Protein AF-A0AAD5XHR1-F1 (afdb_monomer)

Structure (mmCIF, N/CA/C/O backbone):
data_AF-A0AAD5XHR1-F1
#
_entry.id   AF-A0AAD5XHR1-F1
#
loop_
_atom_site.group_PDB
_atom_site.id
_atom_site.type_symbol
_atom_site.label_atom_id
_atom_site.label_alt_id
_atom_site.label_comp_id
_atom_site.label_asym_id
_atom_site.label_entity_id
_atom_site.label_seq_id
_atom_site.pdbx_PDB_ins_code
_atom_site.Cartn_x
_atom_site.Cartn_y
_atom_site.Cartn_z
_atom_site.occupancy
_atom_site.B_iso_or_equiv
_atom_site.auth_seq_id
_atom_site.auth_comp_id
_atom_site.auth_asym_id
_atom_site.auth_atom_id
_atom_site.pdbx_PDB_model_num
ATOM 1 N N . MET A 1 1 ? -55.687 17.225 102.062 1.00 44.66 1 MET A N 1
ATOM 2 C CA . MET A 1 1 ? -56.170 16.686 100.776 1.00 44.66 1 MET A CA 1
ATOM 3 C C . MET A 1 1 ? -56.446 17.893 99.907 1.00 44.66 1 MET A C 1
ATOM 5 O O . MET A 1 1 ? -57.528 18.446 100.006 1.00 44.66 1 MET A O 1
ATOM 9 N N . ASP A 1 2 ? -55.442 18.333 99.151 1.00 40.00 2 ASP A N 1
ATOM 10 C CA . ASP A 1 2 ? -55.546 19.488 98.259 1.00 40.00 2 ASP A CA 1
ATOM 11 C C . ASP A 1 2 ? -55.458 18.993 96.818 1.00 40.00 2 ASP A C 1
ATOM 13 O O . ASP A 1 2 ? -54.445 18.452 96.371 1.00 40.00 2 ASP A O 1
ATOM 17 N N . SER A 1 3 ? -56.581 19.109 96.123 1.00 45.31 3 SER A N 1
ATOM 18 C CA . SER A 1 3 ? -56.783 18.735 94.730 1.00 45.31 3 SER A CA 1
ATOM 19 C C . SER A 1 3 ? -56.272 19.841 93.807 1.00 45.31 3 SER A C 1
ATOM 21 O O . SER A 1 3 ? -56.853 20.920 93.726 1.00 45.31 3 SER A O 1
ATOM 23 N N . VAL A 1 4 ? -55.180 19.554 93.097 1.00 50.34 4 VAL A N 1
ATOM 24 C CA . VAL A 1 4 ? -54.611 20.406 92.046 1.00 50.34 4 VAL A CA 1
ATOM 25 C C . VAL A 1 4 ? -55.407 20.201 90.753 1.00 50.34 4 VAL A C 1
ATOM 27 O O . VAL A 1 4 ? -55.217 19.214 90.042 1.00 50.34 4 VAL A O 1
ATOM 30 N N . GLU A 1 5 ? -56.300 21.138 90.432 1.00 51.44 5 GLU A N 1
ATOM 31 C CA . GLU A 1 5 ? -56.954 21.221 89.122 1.00 51.44 5 GLU A CA 1
ATOM 32 C C . GLU A 1 5 ? -55.968 21.735 88.063 1.00 51.44 5 GLU A C 1
ATOM 34 O O . GLU A 1 5 ? -55.615 22.915 88.000 1.00 51.44 5 GLU A O 1
ATOM 39 N N . THR A 1 6 ? -55.530 20.836 87.184 1.00 52.56 6 THR A N 1
ATOM 40 C CA . THR A 1 6 ? -54.784 21.180 85.971 1.00 52.56 6 THR A CA 1
ATOM 41 C C . THR A 1 6 ? -55.766 21.499 84.842 1.00 52.56 6 THR A C 1
ATOM 43 O O . THR A 1 6 ? -56.258 20.626 84.130 1.00 52.56 6 THR A O 1
ATOM 46 N N . SER A 1 7 ? -56.056 22.787 84.655 1.00 51.28 7 SER A N 1
ATOM 47 C CA . SER A 1 7 ? -56.833 23.281 83.515 1.00 51.28 7 SER A CA 1
ATOM 48 C C . SER A 1 7 ? -56.015 23.179 82.218 1.00 51.28 7 SER A C 1
ATOM 50 O O . SER A 1 7 ? -55.163 24.010 81.899 1.00 51.28 7 SER A O 1
ATOM 52 N N . GLY A 1 8 ? -56.272 22.116 81.453 1.00 54.00 8 GLY A N 1
ATOM 53 C CA . GLY A 1 8 ? -55.668 21.864 80.146 1.00 54.00 8 GLY A CA 1
ATOM 54 C C . GLY A 1 8 ? -56.018 22.949 79.124 1.00 54.00 8 GLY A C 1
ATOM 55 O O . GLY A 1 8 ? -57.118 22.980 78.569 1.00 54.00 8 GLY A O 1
ATOM 56 N N . ARG A 1 9 ? -55.057 23.830 78.824 1.00 61.75 9 ARG A N 1
ATOM 57 C CA . ARG A 1 9 ? -55.148 24.752 77.683 1.00 61.75 9 ARG A CA 1
ATOM 58 C C . ARG A 1 9 ? -55.018 23.957 76.383 1.00 61.75 9 ARG A C 1
ATOM 60 O O . ARG A 1 9 ? -53.964 23.395 76.095 1.00 61.75 9 ARG A O 1
ATOM 67 N N . ARG A 1 10 ? -56.093 23.925 75.590 1.00 62.62 10 ARG A N 1
ATOM 68 C CA . ARG A 1 10 ? -56.115 23.303 74.257 1.00 62.62 10 ARG A CA 1
ATOM 69 C C . ARG A 1 10 ? -55.103 23.990 73.333 1.00 62.62 10 ARG A C 1
ATOM 71 O O . ARG A 1 10 ? -55.120 25.211 73.179 1.00 62.62 10 ARG A O 1
ATOM 78 N N . TYR A 1 11 ? -54.231 23.187 72.727 1.00 66.88 11 TYR A N 1
ATOM 79 C CA . TYR A 1 11 ? -53.250 23.599 71.724 1.00 66.88 11 TYR A CA 1
ATOM 80 C C . TYR A 1 11 ? -53.960 24.237 70.521 1.00 66.88 11 TYR A C 1
ATOM 82 O O . TYR A 1 11 ? -54.814 23.607 69.902 1.00 66.88 11 TYR A O 1
ATOM 90 N N . ASN A 1 12 ? -53.626 25.493 70.206 1.00 70.94 12 ASN A N 1
ATOM 91 C CA . ASN A 1 12 ? -54.130 26.189 69.023 1.00 70.94 12 ASN A CA 1
ATOM 92 C C . ASN A 1 12 ? -53.071 26.113 67.901 1.00 70.94 12 ASN A C 1
ATOM 94 O O . ASN A 1 12 ? -52.098 26.874 67.953 1.00 70.94 12 ASN A O 1
ATOM 98 N N . PRO A 1 13 ? -53.243 25.244 66.884 1.00 67.62 13 PRO A N 1
ATOM 99 C CA . PRO A 1 13 ? -52.277 25.070 65.794 1.00 67.62 13 PRO A CA 1
ATOM 100 C C . PRO A 1 13 ? -52.148 26.303 64.881 1.00 67.62 13 PRO A C 1
ATOM 102 O O . PRO A 1 13 ? -51.255 26.355 64.039 1.00 67.62 13 PRO A O 1
ATOM 105 N N . HIS A 1 14 ? -52.994 27.323 65.058 1.00 65.38 14 HIS A N 1
ATOM 106 C CA . HIS A 1 14 ? -52.961 28.570 64.289 1.00 65.38 14 HIS A CA 1
ATOM 107 C C . HIS A 1 14 ? -52.373 29.757 65.062 1.00 65.38 14 HIS A C 1
ATOM 109 O O . HIS A 1 14 ? -52.399 30.894 64.583 1.00 65.38 14 HIS A O 1
ATOM 115 N N . SER A 1 15 ? -51.798 29.519 66.246 1.00 64.44 15 SER A N 1
ATOM 116 C CA . SER A 1 15 ? -51.048 30.544 66.968 1.00 64.44 15 SER A CA 1
ATOM 117 C C . SER A 1 15 ? -49.725 30.845 66.254 1.00 64.44 15 SER A C 1
ATOM 119 O O . SER A 1 15 ? -48.667 30.331 66.604 1.00 64.44 15 SER A O 1
ATOM 121 N N . ASN A 1 16 ? -49.758 31.779 65.301 1.00 57.69 16 ASN A N 1
ATOM 122 C CA . ASN A 1 16 ? -48.560 32.419 64.735 1.00 57.69 16 ASN A CA 1
ATOM 123 C C . ASN A 1 16 ? -47.833 33.339 65.746 1.00 57.69 16 ASN A C 1
ATOM 125 O O . ASN A 1 16 ? -46.885 34.049 65.396 1.00 57.69 16 ASN A O 1
ATOM 129 N N . ARG A 1 17 ? -48.263 33.340 67.014 1.00 58.66 17 ARG A N 1
ATOM 130 C CA . ARG A 1 17 ? -47.705 34.128 68.114 1.00 58.66 17 ARG A CA 1
ATOM 131 C C . ARG A 1 17 ? -46.408 33.465 68.591 1.00 58.66 17 ARG A C 1
ATOM 133 O O . ARG A 1 17 ? -46.410 32.604 69.459 1.00 58.66 17 ARG A O 1
ATOM 140 N N . GLY A 1 18 ? -45.308 33.828 67.939 1.00 57.50 18 GLY A N 1
ATOM 141 C CA . GLY A 1 18 ? -43.965 33.297 68.205 1.00 57.50 18 GLY A CA 1
ATOM 142 C C . GLY A 1 18 ? -43.078 33.243 66.963 1.00 57.50 18 GLY A C 1
ATOM 143 O O . GLY A 1 18 ? -41.853 33.224 67.074 1.00 57.50 18 GLY A O 1
ATOM 144 N N . ARG A 1 19 ? -43.664 33.305 65.761 1.00 59.34 19 ARG A N 1
ATOM 145 C CA . ARG A 1 19 ? -42.886 33.366 64.524 1.00 59.34 19 ARG A CA 1
ATOM 146 C C . ARG A 1 19 ? -42.409 34.803 64.312 1.00 59.34 19 ARG A C 1
ATOM 148 O O . ARG A 1 19 ? -43.107 35.610 63.701 1.00 59.34 19 ARG A O 1
ATOM 155 N N . ARG A 1 20 ? -41.227 35.135 64.851 1.00 61.47 20 ARG A N 1
ATOM 156 C CA . ARG A 1 20 ? -40.482 36.352 64.483 1.00 61.47 20 ARG A CA 1
ATOM 157 C C . ARG A 1 20 ? -40.421 36.405 62.953 1.00 61.47 20 ARG A C 1
ATOM 159 O O . ARG A 1 20 ? -39.701 35.618 62.343 1.00 61.47 20 ARG A O 1
ATOM 166 N N . LYS A 1 21 ? -41.197 37.298 62.329 1.00 56.75 21 LYS A N 1
ATOM 167 C CA . LYS A 1 21 ? -41.013 37.664 60.922 1.00 56.75 21 LYS A CA 1
ATOM 168 C C . LYS A 1 21 ? -39.635 38.314 60.835 1.00 56.75 21 LYS A C 1
ATOM 170 O O . LYS A 1 21 ? -39.486 39.487 61.156 1.00 56.75 21 LYS A O 1
ATOM 175 N N . GLN A 1 22 ? -38.621 37.533 60.472 1.00 56.84 22 GLN A N 1
ATOM 176 C CA . GLN A 1 22 ? -37.363 38.083 59.990 1.00 56.84 22 GLN A CA 1
ATOM 177 C C . GLN A 1 22 ? -37.679 38.779 58.665 1.00 56.84 22 GLN A C 1
ATOM 179 O O . GLN A 1 22 ? -37.761 38.142 57.618 1.00 56.84 22 GLN A O 1
ATOM 184 N N . ILE A 1 23 ? -37.932 40.084 58.742 1.00 57.75 23 ILE A N 1
ATOM 185 C CA . ILE A 1 23 ? -37.870 41.006 57.610 1.00 57.75 23 ILE A CA 1
ATOM 186 C C . ILE A 1 23 ? -36.376 41.102 57.281 1.00 57.75 23 ILE A C 1
ATOM 188 O O . ILE A 1 23 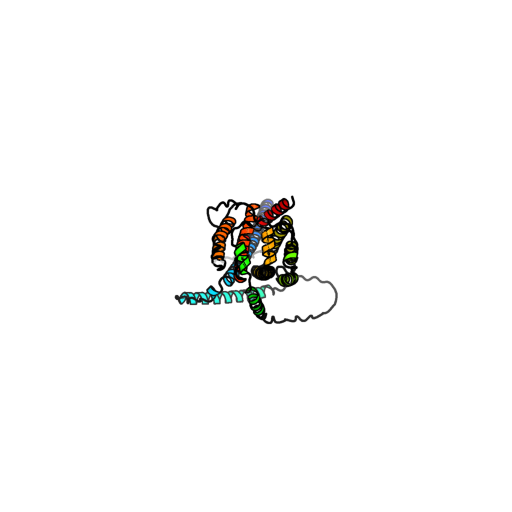? -35.646 41.908 57.845 1.00 57.75 23 ILE A O 1
ATOM 192 N N . GLY A 1 24 ? -35.887 40.112 56.537 1.00 60.84 24 GLY A N 1
ATOM 193 C CA . GLY A 1 24 ? -34.482 39.949 56.200 1.00 60.84 24 GLY A CA 1
ATOM 194 C C . GLY A 1 24 ? -34.247 40.340 54.752 1.00 60.84 24 GLY A C 1
ATOM 195 O O . GLY A 1 24 ? -34.263 39.478 53.873 1.00 60.84 24 GLY A O 1
ATOM 196 N N . ASP A 1 25 ? -33.958 41.617 54.518 1.00 54.84 25 ASP A N 1
ATOM 197 C CA . ASP A 1 25 ? -33.541 42.154 53.212 1.00 54.84 25 ASP A CA 1
ATOM 198 C C . ASP A 1 25 ? -32.144 41.658 52.761 1.00 54.84 25 ASP A C 1
ATOM 200 O O . ASP A 1 25 ? -31.585 42.111 51.767 1.00 54.84 25 ASP A O 1
ATOM 204 N N . SER A 1 26 ? -31.576 40.655 53.439 1.00 54.94 26 SER A N 1
ATOM 205 C CA . SER A 1 26 ? -30.285 40.026 53.131 1.00 54.94 26 SER A CA 1
ATOM 206 C C . SER A 1 26 ? -30.375 38.775 52.235 1.00 54.94 26 SER A C 1
ATOM 208 O O . SER A 1 26 ? -29.356 38.144 51.945 1.00 54.94 26 SER A O 1
ATOM 210 N N . SER A 1 27 ? -31.566 38.403 51.745 1.00 60.56 27 SER A N 1
ATOM 211 C CA . SER A 1 27 ? -31.763 37.187 50.928 1.00 60.56 27 SER A CA 1
ATOM 212 C C . SER A 1 27 ? -31.307 37.307 49.463 1.00 60.56 27 SER A C 1
ATOM 214 O O . SER A 1 27 ? -31.041 36.290 48.820 1.00 60.56 27 SER A O 1
ATOM 216 N N . SER A 1 28 ? -31.162 38.526 48.931 1.00 74.62 28 SER A N 1
ATOM 217 C CA . SER A 1 28 ? -30.831 38.748 47.514 1.00 74.62 28 SER A CA 1
ATOM 218 C C . SER A 1 28 ? -29.430 38.234 47.146 1.00 74.62 28 SER A C 1
ATOM 220 O O . SER A 1 28 ? -29.278 37.447 46.207 1.00 74.62 28 SER A O 1
ATOM 222 N N . GLY A 1 29 ? -28.411 38.573 47.946 1.00 83.94 29 GLY A N 1
ATOM 223 C CA . GLY A 1 29 ? -27.024 38.167 47.683 1.00 83.94 29 GLY A CA 1
ATOM 224 C C . GLY A 1 29 ? -26.802 36.655 47.790 1.00 83.94 29 GLY A C 1
ATOM 225 O O . GLY A 1 29 ? -26.158 36.054 46.931 1.00 83.94 29 GLY A O 1
ATOM 226 N N . ARG A 1 30 ? -27.400 36.008 48.798 1.00 84.56 30 ARG A N 1
ATOM 227 C CA . ARG A 1 30 ? -27.292 34.552 48.989 1.00 84.56 30 ARG A CA 1
ATOM 228 C C . ARG A 1 30 ? -27.998 33.772 47.878 1.00 84.56 30 ARG A C 1
ATOM 230 O O . ARG A 1 30 ? -27.480 32.753 47.427 1.00 84.56 30 ARG A O 1
ATOM 237 N N . ASN A 1 31 ? -29.141 34.263 47.398 1.00 84.69 31 ASN A N 1
ATOM 238 C CA . ASN A 1 31 ? -29.855 33.647 46.279 1.00 84.69 31 ASN A CA 1
ATOM 239 C C . ASN A 1 31 ? -29.059 33.735 44.970 1.00 84.69 31 ASN A C 1
ATOM 241 O O . ASN A 1 31 ? -29.034 32.765 44.211 1.00 84.69 31 ASN A O 1
ATOM 245 N N . LEU A 1 32 ? -28.381 34.860 44.715 1.00 89.19 32 LEU A N 1
ATOM 246 C CA . LEU A 1 32 ? -27.505 35.003 43.550 1.00 89.19 32 LEU A CA 1
ATOM 247 C C . LEU A 1 32 ? -26.313 34.037 43.632 1.00 89.19 32 LEU A C 1
ATOM 249 O O . LEU A 1 32 ? -26.100 33.263 42.701 1.00 89.19 32 LEU A O 1
ATOM 253 N N . GLN A 1 33 ? -25.632 33.978 44.784 1.00 90.81 33 GLN A N 1
ATOM 254 C CA . GLN A 1 33 ? -24.538 33.027 45.019 1.00 90.81 33 GLN A CA 1
ATOM 255 C C . GLN A 1 33 ? -24.979 31.571 44.827 1.00 90.81 33 GLN A C 1
ATOM 257 O O . GLN A 1 33 ? -24.255 30.784 44.222 1.00 90.81 33 GLN A O 1
ATOM 262 N N . MET A 1 34 ? -26.179 31.199 45.286 1.00 92.38 34 MET A N 1
ATOM 263 C CA . MET A 1 34 ? -26.716 29.853 45.065 1.00 92.38 34 MET A CA 1
ATOM 264 C C . MET A 1 34 ? -26.983 29.558 43.585 1.00 92.38 34 MET A C 1
ATOM 266 O O . MET A 1 34 ? -26.664 28.463 43.118 1.00 92.38 34 MET A O 1
ATOM 270 N N . ARG A 1 35 ? -27.535 30.516 42.831 1.00 93.69 35 ARG A N 1
ATOM 271 C CA . ARG A 1 35 ? -27.764 30.359 41.384 1.00 93.69 35 ARG A CA 1
ATOM 272 C C . ARG A 1 35 ? -26.452 30.211 40.623 1.00 93.69 35 ARG A C 1
ATOM 274 O O . ARG A 1 35 ? -26.364 29.371 39.727 1.00 93.69 35 ARG A O 1
ATOM 281 N N . ASP A 1 36 ? -25.441 30.987 40.987 1.00 95.31 36 ASP A N 1
ATOM 282 C CA . ASP A 1 36 ? -24.132 30.947 40.337 1.00 95.31 36 ASP A CA 1
ATOM 283 C C . ASP A 1 36 ? -23.373 29.668 40.698 1.00 95.31 36 ASP A C 1
ATOM 285 O O . ASP A 1 36 ? -22.854 28.994 39.808 1.00 95.31 36 ASP A O 1
ATOM 289 N N . ALA A 1 37 ? -23.425 29.233 41.961 1.00 95.62 37 ALA A N 1
ATOM 290 C CA . ALA A 1 37 ? -22.894 27.938 42.381 1.00 95.62 37 ALA A CA 1
ATOM 291 C C . ALA A 1 37 ? -23.574 26.771 41.645 1.00 95.62 37 ALA A C 1
ATOM 293 O O . ALA A 1 37 ? -22.904 25.830 41.211 1.00 95.62 37 ALA A O 1
ATOM 294 N N . GLN A 1 38 ? -24.895 26.834 41.446 1.00 97.44 38 GLN A N 1
ATOM 295 C CA . GLN A 1 38 ? -25.632 25.803 40.716 1.00 97.44 38 GLN A CA 1
ATOM 296 C C . GLN A 1 38 ? -25.311 25.815 39.214 1.00 97.44 38 GLN A C 1
ATOM 298 O O . GLN A 1 38 ? -25.171 24.744 38.620 1.00 97.44 38 GLN A O 1
ATOM 303 N N . ARG A 1 39 ? -25.139 26.996 38.602 1.00 97.44 39 ARG A N 1
ATOM 304 C CA . ARG A 1 39 ? -24.658 27.126 37.216 1.00 97.44 39 ARG A CA 1
ATOM 305 C C . ARG A 1 39 ? -23.256 26.540 37.058 1.00 97.44 39 ARG A C 1
ATOM 307 O O . ARG A 1 39 ? -23.057 25.696 36.188 1.00 97.44 39 ARG A O 1
ATOM 314 N N . ALA A 1 40 ? -22.327 26.886 37.947 1.00 96.06 40 ALA A N 1
ATOM 315 C CA . ALA A 1 40 ? -20.970 26.341 37.948 1.00 96.06 40 ALA A CA 1
ATOM 316 C C . ALA A 1 40 ? -20.946 24.818 38.172 1.00 96.06 40 ALA A C 1
ATOM 318 O O . ALA A 1 40 ? -20.118 24.109 37.601 1.00 96.06 40 ALA A O 1
ATOM 319 N N . LEU A 1 41 ? -21.855 24.282 38.992 1.00 97.25 41 LEU A N 1
ATOM 320 C CA . LEU A 1 41 ? -21.996 22.837 39.176 1.00 97.25 41 LEU A CA 1
ATOM 321 C C . LEU A 1 41 ? -22.504 22.145 37.901 1.00 97.25 41 LEU A C 1
ATOM 323 O O . LEU A 1 41 ? -21.974 21.100 37.533 1.00 97.25 41 LEU A O 1
ATOM 327 N N . ARG A 1 42 ? -23.510 22.713 37.222 1.00 97.88 42 ARG A N 1
ATOM 328 C CA . ARG A 1 42 ? -24.035 22.166 35.957 1.00 97.88 42 ARG A CA 1
ATOM 329 C C . ARG A 1 42 ? -22.984 22.201 34.850 1.00 97.88 42 ARG A C 1
ATOM 331 O O . ARG A 1 42 ? -22.816 21.191 34.179 1.00 97.88 42 ARG A O 1
ATOM 338 N N . ALA A 1 43 ? -22.242 23.301 34.731 1.00 97.50 43 ALA A N 1
ATOM 339 C CA . ALA A 1 43 ? -21.152 23.432 33.765 1.00 97.50 43 ALA A CA 1
ATOM 340 C C . ALA A 1 43 ? -20.079 22.347 33.970 1.00 97.50 43 ALA A C 1
ATOM 342 O O . ALA A 1 43 ? -19.768 21.612 33.039 1.00 97.50 43 ALA A O 1
ATOM 343 N N . ARG A 1 44 ? -19.608 22.151 35.212 1.00 97.94 44 ARG A N 1
ATOM 344 C CA . ARG A 1 44 ? -18.638 21.089 35.540 1.00 97.94 44 ARG A CA 1
ATOM 345 C C . ARG A 1 44 ? -19.171 19.682 35.265 1.00 97.94 44 ARG A C 1
ATOM 347 O O . ARG A 1 44 ? -18.428 18.823 34.804 1.00 97.94 44 ARG A O 1
ATOM 354 N N . LYS A 1 45 ? -20.458 19.430 35.531 1.00 98.00 45 LYS A N 1
ATOM 355 C CA . LYS A 1 45 ? -21.092 18.143 35.199 1.00 98.00 45 LYS A CA 1
ATOM 356 C C . LYS A 1 45 ? -21.159 17.910 33.690 1.00 98.00 45 LYS A C 1
ATOM 358 O O . LYS A 1 45 ? -20.887 16.799 33.254 1.00 98.00 45 LYS A O 1
ATOM 363 N N . GLN A 1 46 ? -21.504 18.932 32.912 1.00 97.31 46 GLN A N 1
ATOM 364 C CA . GLN A 1 46 ? -21.557 18.839 31.454 1.00 97.31 46 GLN A CA 1
ATOM 365 C C . GLN A 1 46 ? -20.168 18.576 30.862 1.00 97.31 46 GLN A C 1
ATOM 367 O O . GLN A 1 46 ? -20.017 17.685 30.035 1.00 97.31 46 GLN A O 1
ATOM 372 N N . GLU A 1 47 ? -19.145 19.286 31.335 1.00 96.38 47 GLU A N 1
ATOM 373 C CA . GLU A 1 47 ? -17.757 19.058 30.922 1.00 96.38 47 GLU A CA 1
ATOM 374 C C . GLU A 1 47 ? -17.278 17.638 31.266 1.00 96.38 47 GLU A C 1
ATOM 376 O O . GLU A 1 47 ? -16.659 16.965 30.440 1.00 96.38 47 GLU A O 1
ATOM 381 N N . TYR A 1 48 ? -17.622 17.138 32.456 1.00 96.56 48 TYR A N 1
ATOM 382 C CA . TYR A 1 48 ? -17.319 15.763 32.853 1.00 96.56 48 TYR A CA 1
ATOM 383 C C . TYR A 1 48 ? -18.017 14.725 31.960 1.00 96.56 48 TYR A C 1
ATOM 385 O O . TYR A 1 48 ? -17.384 13.745 31.569 1.00 96.56 48 TYR A O 1
ATOM 393 N N . LEU A 1 49 ? -19.286 14.944 31.594 1.00 96.50 49 LEU A N 1
ATOM 394 C CA . LEU A 1 49 ? -20.012 14.066 30.671 1.00 96.50 49 LEU A CA 1
ATOM 395 C C . LEU A 1 49 ? -19.365 14.043 29.282 1.00 96.50 49 LEU A C 1
ATOM 397 O O . LEU A 1 49 ? -19.082 12.961 28.779 1.00 96.50 49 LEU A O 1
ATOM 401 N N . LEU A 1 50 ? -19.026 15.205 28.717 1.00 95.31 50 LEU A N 1
ATOM 402 C CA . LEU A 1 50 ? -18.315 15.292 27.434 1.00 95.31 50 LEU A CA 1
ATOM 403 C C . LEU A 1 50 ? -16.948 14.585 27.485 1.00 95.31 50 LEU A C 1
ATOM 405 O O . LEU A 1 50 ? -16.544 13.906 26.542 1.00 95.31 50 LEU A O 1
ATOM 409 N N . SER A 1 51 ? -16.234 14.705 28.609 1.00 95.94 51 SER A N 1
ATOM 410 C CA . SER A 1 51 ? -14.972 13.993 28.841 1.00 95.94 51 SER A CA 1
ATOM 411 C C . SER A 1 51 ? -15.163 12.471 28.888 1.00 95.94 51 SER A C 1
ATOM 413 O O . SER A 1 51 ? -14.352 11.729 28.330 1.00 95.94 51 SER A O 1
ATOM 415 N N . LEU A 1 52 ? -16.243 11.990 29.513 1.00 95.56 52 LEU A N 1
ATOM 416 C CA . LEU A 1 52 ? -16.589 10.568 29.537 1.00 95.56 52 LEU A CA 1
ATOM 417 C C . LEU A 1 52 ? -16.998 10.048 28.157 1.00 95.56 52 LEU A C 1
ATOM 419 O O . LEU A 1 52 ? -16.510 8.995 27.759 1.00 95.56 52 LEU A O 1
ATOM 423 N N . GLU A 1 53 ? -17.826 10.779 27.413 1.00 93.94 53 GLU A N 1
ATOM 424 C CA . GLU A 1 53 ? -18.215 10.423 26.041 1.00 93.94 53 GLU A CA 1
ATOM 425 C C . GLU A 1 53 ? -16.986 10.294 25.137 1.00 93.94 53 GLU A C 1
ATOM 427 O O . GLU A 1 53 ? -16.832 9.300 24.422 1.00 93.94 53 GLU A O 1
ATOM 432 N N . LYS A 1 54 ? -16.045 11.240 25.250 1.00 94.69 54 LYS A N 1
ATOM 433 C CA . LYS A 1 54 ? -14.759 11.171 24.550 1.00 94.69 54 LYS A CA 1
ATOM 434 C C . LYS A 1 54 ? -13.962 9.923 24.941 1.00 94.69 54 LYS A C 1
ATOM 436 O O . LYS A 1 54 ? -13.505 9.202 24.058 1.00 94.69 54 LYS A O 1
ATOM 441 N N . LYS A 1 55 ? -13.836 9.622 26.239 1.00 95.44 55 LYS A N 1
ATOM 442 C CA . LYS A 1 55 ? -13.135 8.413 26.716 1.00 95.44 55 LYS A CA 1
ATOM 443 C C . LYS A 1 55 ? -13.785 7.127 26.215 1.00 95.44 55 LYS A C 1
ATOM 445 O O . LYS A 1 55 ? -13.071 6.217 25.811 1.00 95.44 55 LYS A O 1
ATOM 450 N N . VAL A 1 56 ? -15.114 7.041 26.222 1.00 94.38 56 VAL A N 1
ATOM 451 C CA . VAL A 1 56 ? -15.840 5.873 25.701 1.00 94.38 56 VAL A CA 1
ATOM 452 C C . VAL A 1 56 ? -15.590 5.719 24.204 1.00 94.38 56 VAL A C 1
ATOM 454 O O . VAL A 1 56 ? -15.298 4.612 23.755 1.00 94.38 56 VAL A O 1
ATOM 457 N N . SER A 1 57 ? -15.629 6.813 23.438 1.00 92.38 57 SER A N 1
ATOM 458 C CA . SER A 1 57 ? -15.285 6.804 22.012 1.00 92.38 57 SER A CA 1
ATOM 459 C C . SER A 1 57 ? -13.848 6.323 21.772 1.00 92.38 57 SER A C 1
ATOM 461 O O . SER A 1 57 ? -13.616 5.477 20.907 1.00 92.38 57 SER A O 1
ATOM 463 N N . ASP A 1 58 ? -12.884 6.818 22.551 1.00 87.81 58 ASP A N 1
ATOM 464 C CA . ASP A 1 58 ? -11.476 6.428 22.441 1.00 87.81 58 ASP A CA 1
ATOM 465 C C . ASP A 1 58 ? -11.257 4.946 22.779 1.00 87.81 58 ASP A C 1
ATOM 467 O O . ASP A 1 58 ? -10.659 4.223 21.980 1.00 87.81 58 ASP A O 1
ATOM 471 N N . VAL A 1 59 ? -11.814 4.464 23.896 1.00 92.69 59 VAL A N 1
ATOM 472 C CA . VAL A 1 59 ? -11.716 3.054 24.317 1.00 92.69 59 VAL A CA 1
ATOM 473 C C . VAL A 1 59 ? -12.427 2.125 23.335 1.00 92.69 59 VAL A C 1
ATOM 475 O O . VAL A 1 59 ? -11.937 1.035 23.054 1.00 92.69 59 VAL A O 1
ATOM 478 N N . THR A 1 60 ? -13.569 2.535 22.781 1.00 87.25 60 THR A N 1
ATOM 479 C CA . THR A 1 60 ? -14.295 1.734 21.783 1.00 87.25 60 THR A CA 1
ATOM 480 C C . THR A 1 60 ? -13.469 1.589 20.508 1.00 87.25 60 THR A C 1
ATOM 482 O O . THR A 1 60 ? -13.342 0.485 19.977 1.00 87.25 60 THR A O 1
ATOM 485 N N . ARG A 1 61 ? -12.843 2.680 20.049 1.00 85.88 61 ARG A N 1
ATOM 486 C CA . ARG A 1 61 ? -11.922 2.667 18.907 1.00 85.88 61 ARG A CA 1
ATOM 487 C C . ARG A 1 61 ? -10.714 1.762 19.162 1.00 85.88 61 ARG A C 1
ATOM 489 O O . ARG A 1 61 ? -10.368 0.966 18.294 1.00 85.88 61 ARG A O 1
ATOM 496 N N . GLU A 1 62 ? -10.106 1.840 20.343 1.00 87.50 62 GLU A N 1
ATOM 497 C CA . GLU A 1 62 ? -8.994 0.966 20.737 1.00 87.50 62 GLU A CA 1
ATOM 498 C C . GLU A 1 62 ? -9.410 -0.513 20.773 1.00 87.50 62 GLU A C 1
ATOM 500 O O . GLU A 1 62 ? -8.710 -1.365 20.230 1.00 87.50 62 GLU A O 1
ATOM 505 N N . ASN A 1 63 ? -10.593 -0.824 21.313 1.00 83.25 63 ASN A N 1
ATOM 506 C CA . ASN A 1 63 ? -11.130 -2.187 21.339 1.00 83.25 63 ASN A CA 1
ATOM 507 C C . ASN A 1 63 ? -11.322 -2.768 19.930 1.00 83.25 63 ASN A C 1
ATOM 509 O O . ASN A 1 63 ? -11.041 -3.944 19.698 1.00 83.25 63 ASN A O 1
ATOM 513 N N . VAL A 1 64 ? -11.792 -1.953 18.980 1.00 83.50 64 VAL A N 1
ATOM 514 C CA . VAL A 1 64 ? -11.921 -2.363 17.573 1.00 83.50 64 VAL A CA 1
ATOM 515 C C . VAL A 1 64 ? -10.548 -2.674 16.975 1.00 83.50 64 VAL A C 1
ATOM 517 O O . VAL A 1 64 ? -10.395 -3.716 16.339 1.00 83.50 64 VAL A O 1
ATOM 520 N N . LEU A 1 65 ? -9.541 -1.830 17.223 1.00 81.81 65 LEU A N 1
ATOM 521 C CA . LEU A 1 65 ? -8.173 -2.062 16.747 1.00 81.81 65 LEU A CA 1
ATOM 522 C C . LEU A 1 65 ? -7.552 -3.326 17.359 1.00 81.81 65 LEU A C 1
ATOM 524 O O . LEU A 1 65 ? -6.951 -4.115 16.635 1.00 81.81 65 LEU A O 1
ATOM 528 N N . LEU A 1 66 ? -7.740 -3.568 18.658 1.00 84.25 66 LEU A N 1
ATOM 529 C CA . LEU A 1 66 ? -7.249 -4.778 19.329 1.00 84.25 66 LEU A CA 1
ATOM 530 C C . LEU A 1 66 ? -7.918 -6.045 18.789 1.00 84.25 66 LEU A C 1
ATOM 532 O O . LEU A 1 66 ? -7.240 -7.032 18.512 1.00 84.25 66 LEU A O 1
ATOM 536 N N . LYS A 1 67 ? -9.239 -6.024 18.572 1.00 81.38 67 LYS A N 1
ATOM 537 C CA . LYS A 1 67 ? -9.953 -7.150 17.947 1.00 81.38 67 LYS A CA 1
ATOM 538 C C . LYS A 1 67 ? -9.448 -7.428 16.534 1.00 81.38 67 LYS A C 1
ATOM 540 O O . LYS A 1 67 ? -9.262 -8.584 16.168 1.00 81.38 67 LYS A O 1
ATOM 545 N N . GLN A 1 68 ? -9.181 -6.377 15.764 1.00 78.50 68 GLN A N 1
ATOM 546 C CA . GLN A 1 68 ? -8.590 -6.492 14.435 1.00 78.50 68 GLN A CA 1
ATOM 547 C C . GLN A 1 68 ? -7.165 -7.071 14.483 1.00 78.50 68 GLN A C 1
ATOM 549 O O . GLN A 1 68 ? -6.840 -7.944 13.682 1.00 78.50 68 GLN A O 1
ATOM 554 N N . GLN A 1 69 ? -6.333 -6.654 15.443 1.00 76.50 69 GLN A N 1
ATOM 555 C CA . GLN A 1 69 ? -5.000 -7.234 15.654 1.00 76.50 69 GLN A CA 1
ATOM 556 C C . GLN A 1 69 ? -5.070 -8.722 16.018 1.00 76.50 69 GLN A C 1
ATOM 558 O O . GLN A 1 69 ? -4.323 -9.518 15.455 1.00 76.50 69 GLN A O 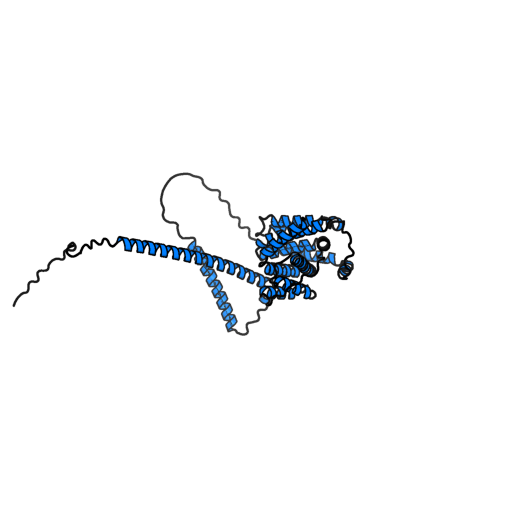1
ATOM 563 N N . LEU A 1 70 ? -5.990 -9.117 16.905 1.00 77.44 70 LEU A N 1
ATOM 564 C CA . LEU A 1 70 ? -6.209 -10.526 17.251 1.00 77.44 70 LEU A CA 1
ATOM 565 C C . LEU A 1 70 ? -6.659 -11.347 16.037 1.00 77.44 70 LEU A C 1
ATOM 567 O O . LEU A 1 70 ? -6.186 -12.464 15.839 1.00 77.44 70 LEU A O 1
ATOM 571 N N . GLN A 1 71 ? -7.521 -10.781 15.191 1.00 78.12 71 GLN A N 1
ATOM 572 C CA . GLN A 1 71 ? -7.950 -11.431 13.957 1.00 78.12 71 GLN A CA 1
ATOM 573 C C . GLN A 1 71 ? -6.779 -11.623 12.981 1.00 78.12 71 GLN A C 1
ATOM 575 O O . GLN A 1 71 ? -6.637 -12.703 12.414 1.00 78.12 71 GLN A O 1
ATOM 580 N N . ILE A 1 72 ? -5.884 -10.640 12.838 1.00 76.38 72 ILE A N 1
ATOM 581 C CA . ILE A 1 72 ? -4.656 -10.803 12.040 1.00 76.38 72 ILE A CA 1
ATOM 582 C C . ILE A 1 72 ? -3.779 -11.911 12.607 1.00 76.38 72 ILE A C 1
ATOM 584 O O . ILE A 1 72 ? -3.346 -12.777 11.856 1.00 76.38 72 ILE A O 1
ATOM 588 N N . LEU A 1 73 ? -3.531 -11.902 13.919 1.00 75.12 73 LEU A N 1
ATOM 589 C CA . LEU A 1 73 ? -2.707 -12.925 14.564 1.00 75.12 73 LEU A CA 1
ATOM 590 C C . LEU A 1 73 ? -3.270 -14.330 14.322 1.00 75.12 73 LEU A C 1
ATOM 592 O O . LEU A 1 73 ? -2.499 -15.252 14.069 1.00 75.12 73 LEU A O 1
ATOM 596 N N . SER A 1 74 ? -4.599 -14.482 14.314 1.00 74.94 74 SER A N 1
ATOM 597 C CA . SER A 1 74 ? -5.244 -15.762 13.998 1.00 74.94 74 SER A CA 1
ATOM 598 C C . SER A 1 74 ? -5.068 -16.205 12.538 1.00 74.94 74 SER A C 1
ATOM 600 O O . SER A 1 74 ? -4.992 -17.402 12.278 1.00 74.94 74 SER A O 1
ATOM 602 N N . LEU A 1 75 ? -4.955 -15.261 11.595 1.00 70.88 75 LEU A N 1
ATOM 603 C CA . LEU A 1 75 ? -4.756 -15.547 10.170 1.00 70.88 75 LEU A CA 1
ATOM 604 C C . LEU A 1 75 ? -3.288 -15.802 9.817 1.00 70.88 75 LEU A C 1
ATOM 606 O O . LEU A 1 75 ? -3.001 -16.634 8.965 1.00 70.88 75 LEU A O 1
ATOM 610 N N . VAL A 1 76 ? -2.358 -15.085 10.452 1.00 71.81 76 VAL A N 1
ATOM 611 C CA . VAL A 1 76 ? -0.917 -15.190 10.168 1.00 71.81 76 VAL A CA 1
ATOM 612 C C . VAL A 1 76 ? -0.324 -16.467 10.762 1.00 71.81 76 VAL A C 1
ATOM 614 O O . VAL A 1 76 ? 0.641 -16.997 10.218 1.00 71.81 76 VAL A O 1
ATOM 617 N N . ASN A 1 77 ? -0.913 -16.994 11.840 1.00 65.00 77 ASN A N 1
ATOM 618 C CA . ASN A 1 77 ? -0.378 -18.154 12.545 1.00 65.00 77 ASN A CA 1
ATOM 619 C C . ASN A 1 77 ? -1.440 -19.248 12.796 1.00 65.00 77 ASN A C 1
ATOM 621 O O . ASN A 1 77 ? -1.736 -19.582 13.949 1.00 65.00 77 ASN A O 1
ATOM 625 N N . PRO A 1 78 ? -2.022 -19.849 11.737 1.00 56.38 78 PRO A N 1
ATOM 626 C CA . PRO A 1 78 ? -3.065 -20.865 11.893 1.00 56.38 78 PRO A CA 1
ATOM 627 C C . PRO A 1 78 ? -2.549 -22.122 12.615 1.00 56.38 78 PRO A C 1
ATOM 629 O O . PRO A 1 78 ? -3.310 -22.788 13.319 1.00 56.38 78 PRO A O 1
ATOM 632 N N . GLN A 1 79 ? -1.244 -22.416 12.522 1.00 51.50 79 GLN A N 1
ATOM 633 C CA . GLN A 1 79 ? -0.634 -23.570 13.188 1.00 51.50 79 GLN A CA 1
ATOM 634 C C . GLN A 1 79 ? -0.470 -23.396 14.708 1.00 51.50 79 GLN A C 1
ATOM 636 O O . GLN A 1 79 ? -0.531 -24.391 15.430 1.00 51.50 79 GLN A O 1
ATOM 641 N N . MET A 1 80 ? -0.385 -22.167 15.237 1.00 52.50 80 MET A N 1
ATOM 642 C CA . MET A 1 80 ? -0.382 -21.954 16.696 1.00 52.50 80 MET A CA 1
ATOM 643 C C . MET A 1 80 ? -1.736 -22.251 17.355 1.00 52.50 80 MET A C 1
ATOM 645 O O . MET A 1 80 ? -1.775 -22.504 18.555 1.00 52.50 80 MET A O 1
ATOM 649 N N . SER A 1 81 ? -2.833 -22.281 16.591 1.00 51.59 81 SER A N 1
ATOM 650 C CA . SER A 1 81 ? -4.147 -22.691 17.113 1.00 51.59 81 SER A CA 1
ATOM 651 C C . SER A 1 81 ? -4.368 -24.210 17.093 1.00 51.59 81 SER A C 1
ATOM 653 O O . SER A 1 81 ? -5.326 -24.683 17.699 1.00 51.59 81 SER A O 1
ATOM 655 N N . GLN A 1 82 ? -3.504 -24.986 16.423 1.00 49.81 82 GLN A N 1
ATOM 656 C CA . GLN A 1 82 ? -3.634 -26.450 16.328 1.00 49.81 82 GLN A CA 1
ATOM 657 C C . GLN A 1 82 ? -2.589 -27.224 17.129 1.00 49.81 82 GLN A C 1
ATOM 659 O O . GLN A 1 82 ? -2.823 -28.387 17.460 1.00 49.81 82 GLN A O 1
ATOM 664 N N . VAL A 1 83 ? -1.485 -26.592 17.534 1.00 49.50 83 VAL A N 1
ATOM 665 C CA . VAL A 1 83 ? -0.652 -27.152 18.600 1.00 49.50 83 VAL A CA 1
ATOM 666 C C . VAL A 1 83 ? -1.321 -26.810 19.926 1.00 49.50 83 VAL A C 1
ATOM 668 O O . VAL A 1 83 ? -0.917 -25.898 20.645 1.00 49.50 83 VAL A O 1
ATOM 671 N N . ALA A 1 84 ? -2.374 -27.561 20.253 1.00 51.84 84 ALA A N 1
ATOM 672 C CA . ALA A 1 84 ? -2.787 -27.739 21.632 1.00 51.84 84 ALA A CA 1
ATOM 673 C C . ALA A 1 84 ? -1.606 -28.394 22.353 1.00 51.84 84 ALA A C 1
ATOM 675 O O . ALA A 1 84 ? -1.544 -29.612 22.474 1.00 51.84 84 ALA A O 1
ATOM 676 N N . VAL A 1 85 ? -0.622 -27.595 22.775 1.00 55.28 85 VAL A N 1
ATOM 677 C CA . VAL A 1 85 ? 0.335 -28.024 23.787 1.00 55.28 85 VAL A CA 1
ATOM 678 C C . VAL A 1 85 ? -0.551 -28.332 24.987 1.00 55.28 85 VAL A C 1
ATOM 680 O O . VAL A 1 85 ? -1.152 -27.394 25.523 1.00 55.28 85 VAL A O 1
ATOM 683 N N . PRO A 1 86 ? -0.736 -29.609 25.374 1.00 53.56 86 PRO A N 1
ATOM 684 C CA . PRO A 1 86 ? -1.512 -29.913 26.556 1.00 53.56 86 PRO A CA 1
ATOM 685 C C . PRO A 1 86 ? -0.834 -29.154 27.684 1.00 53.56 86 PRO A C 1
ATOM 687 O O . PRO A 1 86 ? 0.349 -29.360 27.965 1.00 53.56 86 PRO A O 1
ATOM 690 N N . CYS A 1 87 ? -1.546 -28.190 28.261 1.00 49.66 87 CYS A N 1
ATOM 691 C CA . CYS A 1 87 ? -1.018 -27.467 29.393 1.00 49.66 87 CYS A CA 1
ATOM 692 C C . CYS A 1 87 ? -0.774 -28.519 30.478 1.00 49.66 87 CYS A C 1
ATOM 694 O O . CYS A 1 87 ? -1.723 -29.073 31.026 1.00 49.66 87 CYS A O 1
ATOM 696 N N . ILE A 1 88 ? 0.500 -28.835 30.739 1.00 63.50 88 ILE A N 1
ATOM 697 C CA . ILE A 1 88 ? 0.926 -29.888 31.681 1.00 63.50 88 ILE A CA 1
ATOM 698 C C . ILE A 1 88 ? 0.337 -29.620 33.076 1.00 63.50 88 ILE A C 1
ATOM 700 O O . ILE A 1 88 ? 0.142 -30.525 33.883 1.00 63.50 88 ILE A O 1
ATOM 704 N N . ASN A 1 89 ? -0.017 -28.364 33.341 1.00 72.50 89 ASN A N 1
ATOM 705 C CA . ASN A 1 89 ? -0.733 -27.964 34.528 1.00 72.50 89 ASN A CA 1
ATOM 706 C C . ASN A 1 89 ? -2.253 -28.109 34.323 1.00 72.50 89 ASN A C 1
ATOM 708 O O . ASN A 1 89 ? -2.904 -27.215 33.776 1.00 72.50 89 ASN A O 1
ATOM 712 N N . GLN A 1 90 ? -2.821 -29.219 34.806 1.00 71.19 90 GLN A N 1
ATOM 713 C CA . GLN A 1 90 ? -4.269 -29.496 34.784 1.00 71.19 90 GLN A CA 1
ATOM 714 C C . GLN A 1 90 ? -5.108 -28.335 35.355 1.00 71.19 90 GLN A C 1
ATOM 716 O O . GLN A 1 90 ? -6.215 -28.079 34.881 1.00 71.19 90 GLN A O 1
ATOM 721 N N . ASN A 1 91 ? -4.557 -27.563 36.300 1.00 80.25 91 ASN A N 1
ATOM 722 C CA . ASN A 1 91 ? -5.226 -26.388 36.861 1.00 80.25 91 ASN A CA 1
ATOM 723 C C . ASN A 1 91 ? -5.376 -25.237 35.857 1.00 80.25 91 ASN A C 1
ATOM 725 O O . ASN A 1 91 ? -6.360 -24.505 35.910 1.00 80.25 91 ASN A O 1
ATOM 729 N N . CYS A 1 92 ? -4.436 -25.075 34.927 1.00 67.31 92 CYS A N 1
ATOM 730 C CA . CYS A 1 92 ? -4.502 -24.020 33.919 1.00 67.31 92 CYS A CA 1
ATOM 731 C C . CYS A 1 92 ? -5.538 -24.355 32.837 1.00 67.31 92 CYS A C 1
ATOM 733 O O . CYS A 1 92 ? -6.326 -23.496 32.456 1.00 67.31 92 CYS A O 1
ATOM 735 N N . ALA A 1 93 ? -5.618 -25.622 32.414 1.00 70.56 93 ALA A N 1
ATOM 736 C CA . ALA A 1 93 ? -6.653 -26.074 31.484 1.00 70.56 93 ALA A CA 1
ATOM 737 C C . ALA A 1 93 ? -8.065 -25.868 32.063 1.00 70.56 93 ALA A C 1
ATOM 739 O O . ALA A 1 93 ? -8.925 -25.299 31.392 1.00 70.56 93 ALA A O 1
ATOM 740 N N . ALA A 1 94 ? -8.277 -26.232 33.334 1.00 75.06 94 ALA A N 1
ATOM 741 C CA . ALA A 1 94 ? -9.543 -25.996 34.027 1.00 75.06 94 ALA A CA 1
ATOM 742 C C . ALA A 1 94 ? -9.872 -24.496 34.161 1.00 75.06 94 ALA A C 1
ATOM 744 O O . ALA A 1 94 ? -11.017 -24.096 33.963 1.00 75.06 94 ALA A O 1
ATOM 745 N N . GLN A 1 95 ? -8.875 -23.647 34.442 1.00 82.69 95 GLN A N 1
ATOM 746 C CA . GLN A 1 95 ? -9.064 -22.193 34.510 1.00 82.69 95 GLN A CA 1
ATOM 747 C C . GLN A 1 95 ? -9.394 -21.575 33.148 1.00 82.69 95 GLN A C 1
ATOM 749 O O . GLN A 1 95 ? -10.279 -20.725 33.070 1.00 82.69 95 GLN A O 1
ATOM 754 N N . ILE A 1 96 ? -8.735 -22.010 32.072 1.00 72.69 96 ILE A N 1
ATOM 755 C CA . ILE A 1 96 ? -9.037 -21.556 30.709 1.00 72.69 96 ILE A CA 1
ATOM 756 C C . ILE A 1 96 ? -10.465 -21.956 30.334 1.00 72.69 96 ILE A C 1
ATOM 758 O O . ILE A 1 96 ? -11.217 -21.126 29.827 1.00 72.69 96 ILE A O 1
ATOM 762 N N . GLN A 1 97 ? -10.871 -23.187 30.645 1.00 76.25 97 GLN A N 1
ATOM 763 C CA . GLN A 1 97 ? -12.219 -23.676 30.360 1.00 76.25 97 GLN A CA 1
ATOM 764 C C . GLN A 1 97 ? -13.285 -22.926 31.180 1.00 76.25 97 GLN A C 1
ATOM 766 O O . GLN A 1 97 ? -14.324 -22.541 30.643 1.00 76.25 97 GLN A O 1
ATOM 771 N N . ALA A 1 98 ? -13.001 -22.624 32.452 1.00 84.38 98 ALA A N 1
ATOM 772 C CA . ALA A 1 98 ? -13.863 -21.799 33.299 1.00 84.38 98 ALA A CA 1
ATOM 773 C C . ALA A 1 98 ? -13.979 -20.353 32.782 1.00 84.38 98 ALA A C 1
ATOM 775 O O . ALA A 1 98 ? -15.070 -19.782 32.777 1.00 84.38 98 ALA A O 1
ATOM 776 N N . LEU A 1 99 ? -12.881 -19.765 32.299 1.00 84.44 99 LEU A N 1
ATOM 777 C CA . LEU A 1 99 ? -12.887 -18.433 31.688 1.00 84.44 99 LEU A CA 1
ATOM 778 C C . LEU A 1 99 ? -13.665 -18.416 30.368 1.00 84.44 99 LEU A C 1
ATOM 780 O O . LEU A 1 99 ? -14.428 -17.483 30.134 1.00 84.44 99 LEU A O 1
ATOM 784 N N . GLN A 1 100 ? -13.529 -19.448 29.533 1.00 82.31 100 GLN A N 1
ATOM 785 C CA . GLN A 1 100 ? -14.297 -19.584 28.291 1.00 82.31 100 GLN A CA 1
ATOM 786 C C . GLN A 1 100 ? -15.804 -19.683 28.564 1.00 82.31 100 GLN A C 1
ATOM 788 O O . GLN A 1 100 ? -16.584 -18.955 27.947 1.00 82.31 100 GLN A O 1
ATOM 793 N N . LEU A 1 101 ? -16.211 -20.507 29.537 1.00 85.75 101 LEU A N 1
ATOM 794 C CA . LEU A 1 101 ? -17.600 -20.577 30.005 1.00 85.75 101 LEU A CA 1
ATOM 795 C C . LEU A 1 101 ? -18.088 -19.220 30.517 1.00 85.75 101 LEU A C 1
ATOM 797 O O . LEU A 1 101 ? -19.167 -18.767 30.139 1.00 85.75 101 LEU A O 1
ATOM 801 N N . ARG A 1 102 ? -17.265 -18.517 31.302 1.00 89.50 102 ARG A N 1
ATOM 802 C CA . ARG A 1 102 ? -17.627 -17.201 31.833 1.00 89.50 102 ARG A CA 1
ATOM 803 C C . ARG A 1 102 ? -17.793 -16.142 30.743 1.00 89.50 102 ARG A C 1
ATOM 805 O O . ARG A 1 102 ? -18.673 -15.290 30.850 1.00 89.50 102 ARG A O 1
ATOM 812 N N . VAL A 1 103 ? -16.970 -16.180 29.695 1.00 84.31 103 VAL A N 1
ATOM 813 C CA . VAL A 1 103 ? -17.109 -15.288 28.534 1.00 84.31 103 VAL A CA 1
ATOM 814 C C . VAL A 1 103 ? -18.427 -15.554 27.804 1.00 84.31 103 VAL A C 1
ATOM 816 O O . VAL A 1 103 ? -19.129 -14.595 27.484 1.00 84.31 103 VAL A O 1
ATOM 819 N N . LEU A 1 104 ? -18.801 -16.822 27.605 1.00 82.75 104 LEU A N 1
ATOM 820 C CA . LEU A 1 104 ? -20.083 -17.194 26.994 1.00 82.75 104 LEU A CA 1
ATOM 821 C C . LEU A 1 104 ? -21.282 -16.735 27.838 1.00 82.75 104 LEU A C 1
ATOM 823 O O . LEU A 1 104 ? -22.220 -16.148 27.300 1.00 82.75 104 LEU A O 1
ATOM 827 N N . GLU A 1 105 ? -21.236 -16.920 29.160 1.00 88.12 105 GLU A N 1
ATOM 828 C CA . GLU A 1 105 ? -22.275 -16.425 30.077 1.00 88.12 105 GLU A CA 1
ATOM 829 C C . GLU A 1 105 ? -22.439 -14.902 29.997 1.00 88.12 105 GLU A C 1
ATOM 831 O O . GLU A 1 105 ? -23.558 -14.390 29.940 1.00 88.12 105 GLU A O 1
ATOM 836 N N . LEU A 1 106 ? -21.326 -14.163 29.980 1.00 86.38 106 LEU A N 1
ATOM 837 C CA . LEU A 1 106 ? -21.346 -12.703 29.886 1.00 86.38 106 LEU A CA 1
ATOM 838 C C . LEU A 1 106 ? -21.878 -12.224 28.531 1.00 86.38 106 LEU A C 1
ATOM 840 O O . LEU A 1 106 ? -22.608 -11.234 28.483 1.00 86.38 106 LEU A O 1
ATOM 844 N N . GLN A 1 107 ? -21.556 -12.926 27.443 1.00 83.81 107 GLN A N 1
ATOM 845 C CA . GLN A 1 107 ? -22.114 -12.645 26.119 1.00 83.81 107 GLN A CA 1
ATOM 846 C C . GLN A 1 107 ? -23.630 -12.878 26.089 1.00 83.81 107 GLN A C 1
ATOM 848 O O . GLN A 1 107 ? -24.363 -12.001 25.633 1.00 83.81 107 GLN A O 1
ATOM 853 N N . ALA A 1 108 ? -24.114 -13.991 26.648 1.00 83.88 108 ALA A N 1
ATOM 854 C CA . ALA A 1 108 ? -25.547 -14.272 26.751 1.00 83.88 108 ALA A CA 1
ATOM 855 C C . ALA A 1 108 ? -26.281 -13.223 27.608 1.00 83.88 108 ALA A C 1
ATOM 857 O O . ALA A 1 108 ? -27.332 -12.715 27.215 1.00 83.88 108 ALA A O 1
ATOM 858 N N . ALA A 1 109 ? -25.700 -12.826 28.744 1.00 84.31 109 ALA A N 1
ATOM 859 C CA . ALA A 1 109 ? -26.263 -11.788 29.606 1.00 84.31 109 ALA A CA 1
ATOM 860 C C . ALA A 1 109 ? -26.333 -10.416 28.910 1.00 84.31 109 ALA A C 1
ATOM 862 O O . ALA A 1 109 ? -27.290 -9.668 29.115 1.00 84.31 109 ALA A O 1
ATOM 863 N N . LEU A 1 110 ? -25.342 -10.081 28.076 1.00 81.56 110 LEU A N 1
ATOM 864 C CA . LEU A 1 110 ? -25.359 -8.855 27.279 1.00 81.56 110 LEU A CA 1
ATOM 865 C C . LEU A 1 110 ? -26.460 -8.871 26.215 1.00 81.56 110 LEU A C 1
ATOM 867 O O . LEU A 1 110 ? -27.117 -7.846 26.055 1.00 81.56 110 LEU A O 1
ATOM 871 N N . MET A 1 111 ? -26.707 -10.008 25.556 1.00 78.19 111 MET A N 1
ATOM 872 C CA . MET A 1 111 ? -27.809 -10.137 24.590 1.00 78.19 111 MET A CA 1
ATOM 873 C C . MET A 1 111 ? -29.181 -9.976 25.261 1.00 78.19 111 MET A C 1
ATOM 875 O O . MET A 1 111 ? -30.010 -9.195 24.809 1.00 78.19 111 MET A O 1
ATOM 879 N N . ILE A 1 112 ? -29.391 -10.604 26.423 1.00 83.94 112 ILE A N 1
ATOM 880 C CA . ILE A 1 112 ? -30.637 -10.430 27.195 1.00 83.94 112 ILE A CA 1
ATOM 881 C C . ILE A 1 112 ? -30.813 -8.966 27.634 1.00 83.94 112 ILE A C 1
ATOM 883 O O . ILE A 1 112 ? -31.928 -8.441 27.710 1.00 83.94 112 ILE A O 1
ATOM 887 N N . LYS A 1 113 ? -29.712 -8.274 27.945 1.00 80.19 113 LYS A N 1
ATOM 888 C CA . LYS A 1 113 ? -29.756 -6.874 28.372 1.00 80.19 113 LYS A CA 1
ATOM 889 C C . LYS A 1 113 ? -29.991 -5.908 27.208 1.00 80.19 113 LYS A C 1
ATOM 891 O O . LYS A 1 113 ? -30.654 -4.899 27.431 1.00 80.19 113 LYS A O 1
ATOM 896 N N . SER A 1 114 ? -29.499 -6.193 25.998 1.00 73.56 114 SER A N 1
ATOM 897 C CA . SER A 1 114 ? -29.775 -5.361 24.816 1.00 73.56 114 SER A CA 1
ATOM 898 C C . SER A 1 114 ? -31.245 -5.413 24.407 1.00 73.56 114 SER A C 1
ATOM 900 O O . SER A 1 114 ? -31.823 -4.378 24.074 1.00 73.56 114 SER A O 1
ATOM 902 N N . ASP A 1 115 ? -31.878 -6.578 24.524 1.00 72.50 115 ASP A N 1
ATOM 903 C CA . ASP A 1 115 ? -33.281 -6.748 24.136 1.00 72.50 115 ASP A CA 1
ATOM 904 C C . ASP A 1 115 ? -34.227 -5.971 25.068 1.00 72.50 115 ASP A C 1
ATOM 906 O O . ASP A 1 115 ? -35.176 -5.333 24.613 1.00 72.50 115 ASP A O 1
ATOM 910 N N . ASN A 1 116 ? -33.892 -5.888 26.359 1.00 69.19 116 ASN A N 1
ATOM 911 C CA . ASN A 1 116 ? -34.666 -5.127 27.347 1.00 69.19 116 ASN A CA 1
ATOM 912 C C . ASN A 1 116 ? -34.533 -3.596 27.220 1.00 69.19 116 ASN A C 1
ATOM 914 O O . ASN A 1 116 ? -35.379 -2.862 27.729 1.00 69.19 116 ASN A O 1
ATOM 918 N N . VAL A 1 117 ? -33.491 -3.084 26.553 1.00 62.16 117 VAL A N 1
ATOM 919 C CA . VAL A 1 117 ? -33.331 -1.632 26.320 1.00 62.16 117 VAL A CA 1
ATOM 920 C C . VAL A 1 117 ? -34.199 -1.152 25.151 1.00 62.16 117 VAL A C 1
ATOM 922 O O . VAL A 1 117 ? -34.542 0.027 25.081 1.00 62.16 117 VAL A O 1
ATOM 925 N N . THR A 1 118 ? -34.634 -2.063 24.279 1.00 53.47 118 THR A N 1
ATOM 926 C CA . THR A 1 118 ? -35.432 -1.722 23.089 1.00 53.47 118 THR A CA 1
ATOM 927 C C . THR A 1 118 ? -36.940 -1.729 23.390 1.00 53.47 118 THR A C 1
ATOM 929 O O . THR A 1 118 ? -37.740 -1.265 22.584 1.00 53.47 118 THR A O 1
ATOM 932 N N . SER A 1 119 ? -37.344 -2.192 24.580 1.00 47.66 119 SER A N 1
ATOM 933 C CA . SER A 1 119 ? -38.746 -2.332 24.985 1.00 47.66 119 SER A CA 1
ATOM 934 C C . SER A 1 119 ? -39.207 -1.340 26.060 1.00 47.66 119 SER A C 1
ATOM 936 O O . SER A 1 119 ? -40.178 -1.628 26.756 1.00 47.66 119 SER A O 1
ATOM 938 N N . MET A 1 120 ? -38.561 -0.179 26.234 1.00 46.88 120 MET A N 1
ATOM 939 C CA . MET A 1 120 ? -39.176 0.894 27.031 1.00 46.88 120 MET A CA 1
ATOM 940 C C . MET A 1 120 ? -40.331 1.515 26.228 1.00 46.88 120 MET A C 1
ATOM 942 O O . MET A 1 120 ? -40.076 2.134 25.193 1.00 46.88 120 MET A O 1
ATOM 946 N N . PRO A 1 121 ? -41.596 1.377 26.672 1.00 49.12 121 PRO A N 1
ATOM 947 C CA . PRO A 1 121 ? -42.715 2.002 25.991 1.00 49.12 121 PRO A CA 1
ATOM 948 C C . PRO A 1 121 ? -42.609 3.520 26.144 1.00 49.12 121 PRO A C 1
ATOM 950 O O . PRO A 1 121 ? -42.576 4.053 27.256 1.00 49.12 121 PRO A O 1
ATOM 953 N N . ALA A 1 122 ? -42.565 4.212 25.008 1.00 49.38 122 ALA A N 1
ATOM 954 C CA . ALA A 1 122 ? -42.747 5.650 24.921 1.00 49.38 122 ALA A CA 1
ATOM 955 C C . ALA A 1 122 ? -44.190 5.991 25.327 1.00 49.38 122 ALA A C 1
ATOM 957 O O . ALA A 1 122 ? -45.080 6.072 24.486 1.00 49.38 122 ALA A O 1
ATOM 958 N N . ASN A 1 123 ? -44.429 6.150 26.629 1.00 48.47 123 ASN A N 1
ATOM 959 C CA . ASN A 1 123 ? -45.696 6.641 27.152 1.00 48.47 123 ASN A CA 1
ATOM 960 C C . ASN A 1 123 ? -45.590 8.114 27.560 1.00 48.47 123 ASN A C 1
ATOM 962 O O . ASN A 1 123 ? -44.667 8.541 28.254 1.00 48.47 123 ASN A O 1
ATOM 966 N N . SER A 1 124 ? -46.649 8.831 27.190 1.00 43.50 124 SER A N 1
ATOM 967 C CA . SER A 1 124 ? -47.014 10.216 27.495 1.00 43.50 124 SER A CA 1
ATOM 968 C C . SER A 1 124 ? -46.378 11.302 26.622 1.00 43.50 124 SER A C 1
ATOM 970 O O . SER A 1 124 ? -45.356 11.903 26.939 1.00 43.50 124 SER A O 1
ATOM 972 N N . SER A 1 125 ? -47.079 11.627 25.536 1.00 45.06 125 SER A N 1
ATOM 973 C CA . SER A 1 125 ? -47.721 12.942 25.410 1.00 45.06 125 SER A CA 1
ATOM 974 C C . SER A 1 125 ? -48.843 12.856 24.375 1.00 45.06 125 SER A C 1
ATOM 976 O O . SER A 1 125 ? -48.593 12.811 23.175 1.00 45.06 125 SER A O 1
ATOM 978 N N . ASP A 1 126 ? -50.075 12.813 24.880 1.00 45.16 126 ASP A N 1
ATOM 979 C CA . ASP A 1 126 ? -51.297 13.126 24.142 1.00 45.16 126 ASP A CA 1
ATOM 980 C C . ASP A 1 126 ? -51.228 14.560 23.604 1.00 45.16 126 ASP A C 1
ATOM 982 O O . ASP A 1 126 ? -51.092 15.500 24.388 1.00 45.16 126 ASP A O 1
ATOM 986 N N . LEU A 1 127 ? -51.421 14.742 22.296 1.00 40.41 127 LEU A N 1
ATOM 987 C CA . LEU A 1 127 ? -52.384 15.727 21.801 1.00 40.41 127 LEU A CA 1
ATOM 988 C C . LEU A 1 127 ? -52.770 15.432 20.347 1.00 40.41 127 LEU A C 1
ATOM 990 O O . LEU A 1 127 ? -51.939 15.276 19.458 1.00 40.41 127 LEU A O 1
ATOM 994 N N . MET A 1 128 ? -54.083 15.328 20.179 1.00 51.03 128 MET A N 1
ATOM 995 C CA . MET A 1 128 ? -54.859 15.024 18.982 1.00 51.03 128 MET A CA 1
ATOM 996 C C . MET A 1 128 ? -54.526 15.932 17.787 1.00 51.03 128 MET A C 1
ATOM 998 O O . MET A 1 128 ? -54.333 17.130 17.975 1.00 51.03 128 MET A O 1
ATOM 1002 N N . VAL A 1 129 ? -54.607 15.389 16.563 1.00 41.53 129 VAL A N 1
ATOM 1003 C CA . VAL A 1 129 ? -55.587 15.769 15.512 1.00 41.53 129 VAL A CA 1
ATOM 1004 C C . VAL A 1 129 ? -55.220 15.086 14.180 1.00 41.53 129 VAL A C 1
ATOM 1006 O O . VAL A 1 129 ? -54.203 15.393 13.575 1.00 41.53 129 VAL A O 1
ATOM 1009 N N . GLY A 1 130 ? -56.118 14.207 13.718 1.00 40.62 130 GLY A N 1
ATOM 1010 C CA . GLY A 1 130 ? -56.693 14.261 12.366 1.00 40.62 130 GLY A CA 1
ATOM 1011 C C . GLY A 1 130 ? -55.971 13.618 11.172 1.00 40.62 130 GLY A C 1
ATOM 1012 O O . GLY A 1 130 ? -55.035 14.198 10.643 1.00 40.62 130 GLY A O 1
ATOM 1013 N N . SER A 1 131 ? -56.612 12.563 10.635 1.00 40.56 131 SER A N 1
ATOM 1014 C CA . SER A 1 131 ? -56.653 12.127 9.215 1.00 40.56 131 SER A CA 1
ATOM 1015 C C . SER A 1 131 ? -55.331 11.625 8.597 1.00 40.56 131 SER A C 1
ATOM 1017 O O . SER A 1 131 ? -54.271 12.148 8.880 1.00 40.56 131 SER A O 1
ATOM 1019 N N . GLU A 1 132 ? -55.254 10.616 7.735 1.00 35.97 132 GLU A N 1
ATOM 1020 C CA . GLU A 1 132 ? -56.238 9.897 6.934 1.00 35.97 132 GLU A CA 1
ATOM 1021 C C . GLU A 1 132 ? -55.600 8.580 6.438 1.00 35.97 132 GLU A C 1
ATOM 1023 O O . GLU A 1 132 ? -54.410 8.322 6.605 1.00 35.97 132 GLU A O 1
ATOM 1028 N N . GLN A 1 133 ? -56.439 7.733 5.858 1.00 41.78 133 GLN A N 1
ATOM 1029 C CA . GLN A 1 133 ? -56.226 6.341 5.473 1.00 41.78 133 GLN A CA 1
ATOM 1030 C C . GLN A 1 133 ? -55.131 6.106 4.411 1.00 41.78 133 GLN A C 1
ATOM 1032 O O . GLN A 1 133 ? -55.071 6.797 3.401 1.00 41.78 133 GLN A O 1
ATOM 1037 N N . SER A 1 134 ? -54.377 5.008 4.544 1.00 39.88 134 SER A N 1
ATOM 1038 C CA . SER A 1 134 ? -54.246 3.974 3.493 1.00 39.88 134 SER A CA 1
ATOM 1039 C C . SER A 1 134 ? -53.441 2.761 3.985 1.00 39.88 134 SER A C 1
ATOM 1041 O O . SER A 1 134 ? -52.457 2.878 4.710 1.00 39.88 134 SER A O 1
ATOM 1043 N N . SER A 1 135 ? -53.940 1.573 3.642 1.00 42.44 135 SER A N 1
ATOM 1044 C CA . SER A 1 135 ? -53.482 0.248 4.089 1.00 42.44 135 SER A CA 1
ATOM 1045 C C . SER A 1 135 ? -52.500 -0.392 3.066 1.00 42.44 135 SER A C 1
ATOM 1047 O O . SER A 1 135 ? -52.045 0.310 2.165 1.00 42.44 135 SER A O 1
ATOM 1049 N N . PRO A 1 136 ? -52.065 -1.668 3.194 1.00 50.25 136 PRO A N 1
ATOM 1050 C CA . PRO A 1 136 ? -50.641 -2.000 3.213 1.00 50.25 136 PRO A CA 1
ATOM 1051 C C . PRO A 1 136 ? -50.178 -2.791 1.978 1.00 50.25 136 PRO A C 1
ATOM 1053 O O . PRO A 1 136 ? -50.935 -3.556 1.387 1.00 50.25 136 PRO A O 1
ATOM 1056 N N . THR A 1 137 ? -48.893 -2.695 1.627 1.00 35.09 137 THR A N 1
ATOM 1057 C CA . THR A 1 137 ? -48.256 -3.689 0.747 1.00 35.09 137 THR A CA 1
ATOM 1058 C C . THR A 1 137 ? -47.225 -4.471 1.549 1.00 35.09 137 THR A C 1
ATOM 1060 O O . THR A 1 137 ? -46.153 -3.978 1.890 1.00 35.09 137 THR A O 1
ATOM 1063 N N . THR A 1 138 ? -47.609 -5.697 1.892 1.00 39.00 138 THR A N 1
ATOM 1064 C CA . THR A 1 138 ? -46.781 -6.726 2.516 1.00 39.00 138 THR A CA 1
ATOM 1065 C C . THR A 1 138 ? -45.728 -7.203 1.517 1.00 39.00 138 THR A C 1
ATOM 1067 O O . THR A 1 138 ? -46.043 -7.964 0.605 1.00 39.00 138 THR A O 1
ATOM 1070 N N . THR A 1 139 ? -44.471 -6.798 1.699 1.00 35.25 139 THR A N 1
ATOM 1071 C CA . THR A 1 139 ? -43.335 -7.387 0.976 1.00 35.25 139 THR A CA 1
ATOM 1072 C C . THR A 1 139 ? -42.678 -8.428 1.871 1.00 35.25 139 THR A C 1
ATOM 1074 O O . THR A 1 139 ? -42.064 -8.105 2.888 1.00 35.25 139 THR A O 1
ATOM 1077 N N . MET A 1 140 ? -42.846 -9.698 1.502 1.00 30.55 140 MET A N 1
ATOM 1078 C CA . MET A 1 140 ? -42.227 -10.834 2.174 1.00 30.55 140 MET A CA 1
ATOM 1079 C C . MET A 1 140 ? -40.699 -10.739 2.113 1.00 30.55 140 MET A C 1
ATOM 1081 O O . MET A 1 140 ? -40.098 -10.716 1.040 1.00 30.55 140 MET A O 1
ATOM 1085 N N . CYS A 1 141 ? -40.076 -10.731 3.289 1.00 29.70 141 CYS A N 1
ATOM 1086 C CA . CYS A 1 141 ? -38.640 -10.874 3.462 1.00 29.70 141 CYS A CA 1
ATOM 1087 C C . CYS A 1 141 ? -38.249 -12.323 3.131 1.00 29.70 141 CYS A C 1
ATOM 1089 O O . CYS A 1 141 ? -38.453 -13.241 3.926 1.00 29.70 141 CYS A O 1
ATOM 1091 N N . ARG A 1 142 ? -37.734 -12.540 1.918 1.00 29.88 142 ARG A N 1
ATOM 1092 C CA . ARG A 1 142 ? -37.152 -13.814 1.493 1.00 29.88 142 ARG A CA 1
ATOM 1093 C C . ARG A 1 142 ? -35.748 -13.907 2.088 1.00 29.88 142 ARG A C 1
ATOM 1095 O O . ARG A 1 142 ? -34.799 -13.370 1.528 1.00 29.88 142 ARG A O 1
ATOM 1102 N N . GLN A 1 143 ? -35.624 -14.587 3.227 1.00 29.52 143 GLN A N 1
ATOM 1103 C CA . GLN A 1 143 ? -34.342 -15.106 3.700 1.00 29.52 143 GLN A CA 1
ATOM 1104 C C . GLN A 1 143 ? -33.826 -16.106 2.658 1.00 29.52 143 GLN A C 1
ATOM 1106 O O . GLN A 1 143 ? -34.264 -17.253 2.609 1.00 29.52 143 GLN A O 1
ATOM 1111 N N . GLN A 1 144 ? -32.931 -15.658 1.779 1.00 28.59 144 GLN A N 1
ATOM 1112 C CA . GLN A 1 144 ? -32.057 -16.570 1.056 1.00 28.59 144 GLN A CA 1
ATOM 1113 C C . GLN A 1 144 ? -30.975 -17.018 2.034 1.00 28.59 144 GLN A C 1
ATOM 1115 O O . GLN A 1 144 ? -30.152 -16.226 2.492 1.00 28.59 144 GLN A O 1
ATOM 1120 N N . SER A 1 145 ? -31.039 -18.296 2.390 1.00 28.66 145 SER A N 1
ATOM 1121 C CA . SER A 1 145 ? -29.951 -19.033 3.010 1.00 28.66 145 SER A CA 1
ATOM 1122 C C . SER A 1 145 ? -28.677 -18.823 2.194 1.00 28.66 145 SER A C 1
ATOM 1124 O O . SER A 1 145 ? -28.650 -19.101 0.996 1.00 28.66 145 SER A O 1
ATOM 1126 N N . LEU A 1 146 ? -27.634 -18.316 2.852 1.00 27.88 146 LEU A N 1
ATOM 1127 C CA . LEU A 1 146 ? -26.261 -18.335 2.358 1.00 27.88 146 LEU A CA 1
ATOM 1128 C C . LEU A 1 146 ? -25.837 -19.799 2.225 1.00 27.88 146 LEU A C 1
ATOM 1130 O O . LEU A 1 146 ? -25.349 -20.408 3.174 1.00 27.88 146 LEU A O 1
ATOM 1134 N N . GLU A 1 147 ? -26.083 -20.369 1.051 1.00 28.38 147 GLU A N 1
ATOM 1135 C CA . GLU A 1 147 ? -25.438 -21.602 0.642 1.00 28.38 147 GLU A CA 1
ATOM 1136 C C . GLU A 1 147 ? -23.942 -21.328 0.483 1.00 28.38 147 GLU A C 1
ATOM 1138 O O . GLU A 1 147 ? -23.497 -20.362 -0.139 1.00 28.38 147 GLU A O 1
ATOM 1143 N N . THR A 1 148 ? -23.191 -22.186 1.153 1.00 33.25 148 THR A N 1
ATOM 1144 C CA . THR A 1 148 ? -21.751 -22.392 1.142 1.00 33.25 148 THR A CA 1
ATOM 1145 C C . THR A 1 148 ? -21.105 -21.961 -0.177 1.00 33.25 148 THR A C 1
ATOM 1147 O O . THR A 1 148 ? -21.316 -22.582 -1.219 1.00 33.25 148 THR A O 1
ATOM 1150 N N . VAL A 1 149 ? -20.273 -20.913 -0.127 1.00 32.97 149 VAL A N 1
ATOM 1151 C CA . VAL A 1 149 ? -19.373 -20.545 -1.226 1.00 32.97 149 VAL A CA 1
ATOM 1152 C C . VAL A 1 149 ? -18.444 -21.731 -1.469 1.00 32.97 149 VAL A C 1
ATOM 1154 O O . VAL A 1 149 ? -17.572 -22.048 -0.663 1.00 32.97 149 VAL A O 1
ATOM 1157 N N . ASN A 1 150 ? -18.731 -22.429 -2.561 1.00 33.19 150 ASN A N 1
ATOM 1158 C CA . ASN A 1 150 ? -18.127 -23.680 -2.971 1.00 33.19 150 ASN A CA 1
ATOM 1159 C C . ASN A 1 150 ? -16.642 -23.469 -3.319 1.00 33.19 150 ASN A C 1
ATOM 1161 O O . ASN A 1 150 ? -16.286 -22.550 -4.058 1.00 33.19 150 ASN A O 1
ATOM 1165 N N . SER A 1 151 ? -15.778 -24.341 -2.808 1.00 34.66 151 SER A N 1
ATOM 1166 C CA . SER A 1 151 ? -14.306 -24.322 -2.857 1.00 34.66 151 SER A CA 1
ATOM 1167 C C . SER A 1 151 ? -13.696 -24.601 -4.247 1.00 34.66 151 SER A C 1
ATOM 1169 O O . SER A 1 151 ? -12.540 -25.004 -4.366 1.00 34.66 151 SER A O 1
ATOM 1171 N N . ASN A 1 152 ? -14.428 -24.324 -5.328 1.00 31.92 152 ASN A N 1
ATOM 1172 C CA . ASN A 1 152 ? -14.019 -24.648 -6.699 1.00 31.92 152 ASN A CA 1
ATOM 1173 C C . ASN A 1 152 ? -13.046 -23.641 -7.343 1.00 31.92 152 ASN A C 1
ATOM 1175 O O . ASN A 1 152 ? -12.574 -23.882 -8.451 1.00 31.92 152 ASN A O 1
ATOM 1179 N N . ASN A 1 153 ? -12.659 -22.563 -6.651 1.00 38.88 153 ASN A N 1
ATOM 1180 C CA . ASN A 1 153 ? -11.642 -21.625 -7.154 1.00 38.88 153 ASN A CA 1
ATOM 1181 C C . ASN A 1 153 ? -10.196 -22.162 -7.079 1.00 38.88 153 ASN A C 1
ATOM 1183 O O . ASN A 1 153 ? -9.281 -21.510 -7.576 1.00 38.88 153 ASN A O 1
ATOM 1187 N N . TYR A 1 154 ? -9.971 -23.353 -6.512 1.00 34.16 154 TYR A N 1
ATOM 1188 C CA . TYR A 1 154 ? -8.639 -23.970 -6.433 1.00 34.16 154 TYR A CA 1
ATOM 1189 C C . TYR A 1 154 ? -8.189 -24.685 -7.719 1.00 34.16 154 TYR A C 1
ATOM 1191 O O . TYR A 1 154 ? -6.993 -24.904 -7.904 1.00 34.16 154 TYR A O 1
ATOM 1199 N N . ILE A 1 155 ? -9.113 -25.024 -8.626 1.00 32.56 155 ILE A N 1
ATOM 1200 C CA . ILE A 1 155 ? -8.789 -25.783 -9.848 1.00 32.56 155 ILE A CA 1
ATOM 1201 C C . ILE A 1 155 ? -8.027 -24.904 -10.858 1.00 32.56 155 ILE A C 1
ATOM 1203 O O . ILE A 1 155 ? -7.101 -25.369 -11.515 1.00 32.56 155 ILE A O 1
ATOM 1207 N N . PHE A 1 156 ? -8.313 -23.599 -10.903 1.00 36.94 156 PHE A N 1
ATOM 1208 C CA . PHE A 1 156 ? -7.666 -22.677 -11.844 1.00 36.94 156 PHE A CA 1
ATOM 1209 C C . PHE A 1 156 ? -6.175 -22.421 -11.536 1.00 36.94 156 PHE A C 1
ATOM 1211 O O . PHE A 1 156 ? -5.377 -22.183 -12.440 1.00 36.94 156 PHE A O 1
ATOM 1218 N N . VAL A 1 157 ? -5.767 -22.526 -10.264 1.00 35.84 157 VAL A N 1
ATOM 1219 C CA . VAL A 1 157 ? -4.368 -22.328 -9.832 1.00 35.84 157 VAL A CA 1
ATOM 1220 C C . VAL A 1 157 ? -3.455 -23.461 -10.327 1.00 35.84 157 VAL A C 1
ATOM 1222 O O . VAL A 1 157 ? -2.272 -23.236 -10.581 1.00 35.84 157 VAL A O 1
ATOM 1225 N N . GLN A 1 158 ? -3.989 -24.674 -10.516 1.00 33.94 158 GLN A N 1
ATOM 1226 C CA . GLN A 1 158 ? -3.204 -25.823 -10.983 1.00 33.94 158 GLN A CA 1
ATOM 1227 C C . GLN A 1 158 ? -2.925 -25.788 -12.491 1.00 33.94 158 GLN A C 1
ATOM 1229 O O . GLN A 1 158 ? -1.804 -26.099 -12.897 1.00 33.94 158 GLN A O 1
ATOM 1234 N N . ASP A 1 159 ? -3.882 -25.345 -13.310 1.00 32.31 159 ASP A N 1
ATOM 1235 C CA . ASP A 1 159 ? -3.688 -25.244 -14.764 1.00 32.31 159 ASP A CA 1
ATOM 1236 C C . ASP A 1 159 ? -2.723 -24.108 -15.144 1.00 32.31 159 ASP A C 1
ATOM 1238 O O . ASP A 1 159 ? -1.925 -24.244 -16.074 1.00 32.31 159 ASP A O 1
ATOM 1242 N N . PHE A 1 160 ? -2.705 -23.021 -14.366 1.00 36.47 160 PHE A N 1
ATOM 1243 C CA . PHE A 1 160 ? -1.789 -21.893 -14.566 1.00 36.47 160 PHE A CA 1
ATOM 1244 C C . PHE A 1 160 ? -0.320 -22.242 -14.262 1.00 36.47 160 PHE A C 1
ATOM 1246 O O . PHE A 1 160 ? 0.581 -21.835 -14.997 1.00 36.47 160 PHE A O 1
ATOM 1253 N N . ASN A 1 161 ? -0.063 -23.061 -13.235 1.00 34.84 161 ASN A N 1
ATOM 1254 C CA . ASN A 1 161 ? 1.293 -23.521 -12.910 1.00 34.84 161 ASN A CA 1
ATOM 1255 C C . ASN A 1 161 ? 1.902 -24.401 -14.013 1.00 34.84 161 ASN A C 1
ATOM 1257 O O . ASN A 1 161 ? 3.122 -24.456 -14.141 1.00 34.84 161 ASN A O 1
ATOM 1261 N N . ARG A 1 162 ? 1.076 -25.052 -14.842 1.00 35.56 162 ARG A N 1
ATOM 1262 C CA . ARG A 1 162 ? 1.536 -25.913 -15.942 1.00 35.56 162 ARG A CA 1
ATOM 1263 C C . ARG A 1 162 ? 2.041 -25.127 -17.154 1.00 35.56 162 ARG A C 1
ATOM 1265 O O . ARG A 1 162 ? 2.964 -25.583 -17.815 1.00 35.56 162 ARG A O 1
ATOM 1272 N N . ALA A 1 163 ? 1.490 -23.939 -17.410 1.00 35.31 163 ALA A N 1
ATOM 1273 C CA . ALA A 1 163 ? 1.895 -23.078 -18.527 1.00 35.31 163 ALA A CA 1
ATOM 1274 C C . ALA A 1 163 ? 3.202 -22.296 -18.265 1.00 35.31 163 ALA A C 1
ATOM 1276 O O . ALA A 1 163 ? 3.797 -21.761 -19.194 1.00 35.31 163 ALA A O 1
ATOM 1277 N N . MET A 1 164 ? 3.657 -22.229 -17.008 1.00 35.69 164 MET A N 1
ATOM 1278 C CA . MET A 1 164 ? 4.842 -21.466 -16.578 1.00 35.69 164 MET A CA 1
ATOM 1279 C C . MET A 1 164 ? 6.149 -22.281 -16.548 1.00 35.69 164 MET A C 1
ATOM 1281 O O . MET A 1 164 ? 7.211 -21.707 -16.306 1.00 35.69 164 MET A O 1
ATOM 1285 N N . VAL A 1 165 ? 6.096 -23.599 -16.776 1.00 43.06 165 VAL A N 1
ATOM 1286 C CA . VAL A 1 165 ? 7.276 -24.487 -16.701 1.00 43.06 165 VAL A CA 1
ATOM 1287 C C . VAL A 1 165 ? 8.127 -24.437 -17.978 1.00 43.06 165 VAL A C 1
ATOM 1289 O O . VAL A 1 165 ? 9.335 -24.664 -17.914 1.00 43.06 165 VAL A O 1
ATOM 1292 N N . ASP A 1 166 ? 7.563 -24.012 -19.109 1.00 35.81 166 ASP A N 1
ATOM 1293 C CA . ASP A 1 166 ? 8.293 -23.948 -20.374 1.00 35.81 166 ASP A CA 1
ATOM 1294 C C . ASP A 1 166 ? 8.873 -22.537 -20.612 1.00 35.81 166 ASP A C 1
ATOM 1296 O O . ASP A 1 166 ? 8.306 -21.690 -21.295 1.00 35.81 166 ASP A O 1
ATOM 1300 N N . SER A 1 167 ? 10.064 -22.304 -20.047 1.00 43.91 167 SER A N 1
ATOM 1301 C CA . SER A 1 167 ? 11.031 -21.259 -20.446 1.00 43.91 167 SER A CA 1
ATOM 1302 C C . SER A 1 167 ? 10.831 -19.774 -20.025 1.00 43.91 167 SER A C 1
ATOM 1304 O O . SER A 1 167 ? 10.904 -18.881 -20.873 1.00 43.91 167 SER A O 1
ATOM 1306 N N . PRO A 1 168 ? 10.781 -19.450 -18.714 1.00 40.84 168 PRO A N 1
ATOM 1307 C CA . PRO A 1 168 ? 11.149 -18.112 -18.201 1.00 40.84 168 PRO A CA 1
ATOM 1308 C C . PRO A 1 168 ? 12.616 -17.970 -17.732 1.00 40.84 168 PRO A C 1
ATOM 1310 O O . PRO A 1 168 ? 13.067 -16.866 -17.420 1.00 40.84 168 PRO A O 1
ATOM 1313 N N . SER A 1 169 ? 13.371 -19.069 -17.630 1.00 40.50 169 SER A N 1
ATOM 1314 C CA . SER A 1 169 ? 14.666 -19.108 -16.923 1.00 40.50 169 SER A CA 1
ATOM 1315 C C . SER A 1 169 ? 15.812 -18.372 -17.628 1.00 40.50 169 SER A C 1
ATOM 1317 O O . SER A 1 169 ? 16.687 -17.836 -16.949 1.00 40.50 169 SER A O 1
ATOM 1319 N N . ALA A 1 170 ? 15.795 -18.277 -18.961 1.00 36.06 170 ALA A N 1
ATOM 1320 C CA . ALA A 1 170 ? 16.867 -17.627 -19.721 1.00 36.06 170 ALA A CA 1
ATOM 1321 C C . ALA A 1 170 ? 16.897 -16.096 -19.538 1.00 36.06 170 ALA A C 1
ATOM 1323 O O . ALA A 1 170 ? 17.971 -15.507 -19.473 1.00 36.06 170 ALA A O 1
ATOM 1324 N N . TRP A 1 171 ? 15.735 -15.451 -19.390 1.00 37.75 171 TRP A N 1
ATOM 1325 C CA . TRP A 1 171 ? 15.659 -13.989 -19.267 1.00 37.75 171 TRP A CA 1
ATOM 1326 C C . TRP A 1 171 ? 15.804 -13.501 -17.817 1.00 37.75 171 TRP A C 1
ATOM 1328 O O . TRP A 1 171 ? 16.415 -12.468 -17.553 1.00 37.75 171 TRP A O 1
ATOM 1338 N N . ILE A 1 172 ? 15.330 -14.286 -16.841 1.00 41.09 172 ILE A N 1
ATOM 1339 C CA . ILE A 1 172 ? 15.504 -13.981 -15.409 1.00 41.09 172 ILE A CA 1
ATOM 1340 C C . ILE A 1 172 ? 16.987 -14.045 -15.001 1.00 41.09 172 ILE A C 1
ATOM 1342 O O . ILE A 1 172 ? 17.427 -13.242 -14.176 1.00 41.09 172 ILE A O 1
ATOM 1346 N N . GLN A 1 173 ? 17.781 -14.936 -15.610 1.00 41.00 173 GLN A N 1
ATOM 1347 C CA . GLN A 1 173 ? 19.234 -14.961 -15.401 1.00 41.00 173 GLN A CA 1
ATOM 1348 C C . GLN A 1 173 ? 19.929 -13.692 -15.910 1.00 41.00 173 GLN A C 1
ATOM 1350 O O . GLN A 1 173 ? 20.920 -13.272 -15.317 1.00 41.00 173 GLN A O 1
ATOM 1355 N N . GLU A 1 174 ? 19.400 -13.041 -16.945 1.00 37.22 174 GLU A N 1
ATOM 1356 C CA . GLU A 1 174 ? 19.984 -11.818 -17.498 1.00 37.22 174 GLU A CA 1
ATOM 1357 C C . GLU A 1 174 ? 19.716 -10.601 -16.593 1.00 37.22 174 GLU A C 1
ATOM 1359 O O . GLU A 1 174 ? 20.629 -9.817 -16.332 1.00 37.22 174 GLU A O 1
ATOM 1364 N N . ILE A 1 175 ? 18.520 -10.520 -15.991 1.00 45.34 175 ILE A N 1
ATOM 1365 C CA . ILE A 1 175 ? 18.146 -9.484 -15.004 1.00 45.34 175 ILE A CA 1
ATOM 1366 C C . ILE A 1 175 ? 18.928 -9.635 -13.684 1.00 45.34 175 ILE A C 1
ATOM 1368 O O . ILE A 1 175 ? 19.207 -8.646 -13.008 1.00 45.34 175 ILE A O 1
ATOM 1372 N N . GLY A 1 176 ? 19.305 -10.863 -13.308 1.00 39.94 176 GLY A N 1
ATOM 1373 C CA . GLY A 1 176 ? 20.117 -11.136 -12.114 1.00 39.94 176 GLY A CA 1
ATOM 1374 C C . GLY A 1 176 ? 21.597 -10.764 -12.256 1.00 39.94 176 GLY A C 1
ATOM 1375 O O . GLY A 1 176 ? 22.309 -10.666 -11.254 1.00 39.94 176 GLY A O 1
ATOM 1376 N N . THR A 1 177 ? 22.084 -10.531 -13.479 1.00 38.78 177 THR A N 1
ATOM 1377 C CA . THR A 1 177 ? 23.433 -9.998 -13.678 1.00 38.78 177 THR A CA 1
ATOM 1378 C C . THR A 1 177 ? 23.393 -8.480 -13.536 1.00 38.78 177 THR A C 1
ATOM 1380 O O . THR A 1 177 ? 22.712 -7.803 -14.293 1.00 38.78 177 THR A O 1
ATOM 1383 N N . ASN A 1 178 ? 24.137 -7.934 -12.567 1.00 42.56 178 ASN A N 1
ATOM 1384 C CA . ASN A 1 178 ? 24.308 -6.499 -12.274 1.00 42.56 178 ASN A CA 1
ATOM 1385 C C . ASN A 1 178 ? 24.950 -5.684 -13.426 1.00 42.56 178 ASN A C 1
ATOM 1387 O O . ASN A 1 178 ? 25.752 -4.778 -13.187 1.00 42.56 178 ASN A O 1
ATOM 1391 N N . LYS A 1 179 ? 24.663 -5.997 -14.692 1.00 44.16 179 LYS A N 1
ATOM 1392 C CA . LYS A 1 179 ? 24.990 -5.106 -15.797 1.00 44.16 179 LYS A CA 1
ATOM 1393 C C . LYS A 1 179 ? 23.992 -3.950 -15.741 1.00 44.16 179 LYS A C 1
ATOM 1395 O O . LYS A 1 179 ? 22.790 -4.204 -15.806 1.00 44.16 179 LYS A O 1
ATOM 1400 N N . PRO A 1 180 ? 24.453 -2.693 -15.594 1.00 46.53 180 PRO A N 1
ATOM 1401 C CA . PRO A 1 180 ? 23.560 -1.549 -15.686 1.00 46.53 180 PRO A CA 1
ATOM 1402 C C . PRO A 1 180 ? 22.852 -1.666 -17.028 1.00 46.53 180 PRO A C 1
ATOM 1404 O O . PRO A 1 180 ? 23.533 -1.788 -18.049 1.00 46.53 180 PRO A O 1
ATOM 1407 N N . ALA A 1 181 ? 21.518 -1.712 -17.006 1.00 49.16 181 ALA A N 1
ATOM 1408 C CA . ALA A 1 181 ? 20.709 -1.765 -18.209 1.00 49.16 181 ALA A CA 1
ATOM 1409 C C . ALA A 1 181 ? 21.257 -0.703 -19.165 1.00 49.16 181 ALA A C 1
ATOM 1411 O O . ALA A 1 181 ? 21.181 0.499 -18.895 1.00 49.16 181 ALA A O 1
ATOM 1412 N N . THR A 1 182 ? 21.908 -1.140 -20.246 1.00 47.16 182 THR A N 1
ATOM 1413 C CA . THR A 1 182 ? 22.232 -0.254 -21.359 1.00 47.16 182 THR A CA 1
ATOM 1414 C C . THR A 1 182 ? 20.943 0.476 -21.666 1.00 47.16 182 THR A C 1
ATOM 1416 O O . THR A 1 182 ? 19.925 -0.195 -21.781 1.00 47.16 182 THR A O 1
ATOM 1419 N N . LYS A 1 183 ? 20.969 1.817 -21.689 1.00 53.03 183 LYS A N 1
ATOM 1420 C CA . LYS A 1 183 ? 19.820 2.700 -21.942 1.00 53.03 183 LYS A CA 1
ATOM 1421 C C . LYS A 1 183 ? 19.114 2.303 -23.241 1.00 53.03 183 LYS A C 1
ATOM 1423 O O . LYS A 1 183 ? 19.279 2.952 -24.273 1.00 53.03 183 LYS A O 1
ATOM 1428 N N . TYR A 1 184 ? 18.341 1.230 -23.215 1.00 54.03 184 TYR A N 1
ATOM 1429 C CA . TYR A 1 184 ? 17.398 0.908 -24.250 1.00 54.03 184 TYR A CA 1
ATOM 1430 C C . TYR A 1 184 ? 16.386 2.030 -24.138 1.00 54.03 184 TYR A C 1
ATOM 1432 O O . TYR A 1 184 ? 15.724 2.196 -23.115 1.00 54.03 184 TYR A O 1
ATOM 1440 N N . LYS A 1 185 ? 16.349 2.891 -25.154 1.00 59.75 185 LYS A N 1
ATOM 1441 C CA . LYS A 1 185 ? 15.217 3.787 -25.325 1.00 59.75 185 LYS A CA 1
ATOM 1442 C C . LYS A 1 185 ? 14.008 2.877 -25.503 1.00 59.75 185 LYS A C 1
ATOM 1444 O O . LYS A 1 185 ? 13.800 2.322 -26.580 1.00 59.75 185 LYS A O 1
ATOM 1449 N N . ILE A 1 186 ? 13.284 2.668 -24.413 1.00 65.06 186 ILE A N 1
ATOM 1450 C CA . ILE A 1 186 ? 11.997 1.999 -24.411 1.00 65.06 186 ILE A CA 1
ATOM 1451 C C . ILE A 1 186 ? 11.053 2.967 -25.124 1.00 65.06 186 ILE A C 1
ATOM 1453 O O . ILE A 1 186 ? 10.532 3.895 -24.521 1.00 65.06 186 ILE A O 1
ATOM 1457 N N . TRP A 1 187 ? 10.953 2.836 -26.446 1.00 78.69 187 TRP A N 1
ATOM 1458 C CA . TRP A 1 187 ? 10.047 3.645 -27.265 1.00 78.69 187 TRP A CA 1
ATOM 1459 C C . TRP A 1 187 ? 8.655 3.024 -27.372 1.00 78.69 187 TRP A C 1
ATOM 1461 O O . TRP A 1 187 ? 7.726 3.700 -27.800 1.00 78.69 187 TRP A O 1
ATOM 1471 N N . GLN A 1 188 ? 8.536 1.744 -27.022 1.00 92.12 188 GLN A N 1
ATOM 1472 C CA . GLN A 1 188 ? 7.299 0.983 -27.106 1.00 92.12 188 GLN A CA 1
ATOM 1473 C C . GLN A 1 188 ? 6.667 0.869 -25.729 1.00 92.12 188 GLN A C 1
ATOM 1475 O O . GLN A 1 188 ? 7.366 0.648 -24.738 1.00 92.12 188 GLN A O 1
ATOM 1480 N N . SER A 1 189 ? 5.349 1.003 -25.681 1.00 95.31 189 SER A N 1
ATOM 1481 C CA . SER A 1 189 ? 4.583 0.797 -24.456 1.00 95.31 189 SER A CA 1
ATOM 1482 C C . SER A 1 189 ? 4.515 -0.689 -24.086 1.00 95.31 189 SER A C 1
ATOM 1484 O O . SER A 1 189 ? 4.644 -1.572 -24.938 1.00 95.31 189 SER A O 1
ATOM 1486 N N . ALA A 1 190 ? 4.247 -0.990 -22.813 1.00 95.69 190 ALA A N 1
ATOM 1487 C CA . ALA A 1 190 ? 4.012 -2.366 -22.376 1.00 95.69 190 ALA A CA 1
ATOM 1488 C C . ALA A 1 190 ? 2.844 -3.021 -23.135 1.00 95.69 190 ALA A C 1
ATOM 1490 O O . ALA A 1 190 ? 2.865 -4.221 -23.388 1.00 95.69 190 ALA A O 1
ATOM 1491 N N . GLU A 1 191 ? 1.829 -2.239 -23.503 1.00 97.00 191 GLU A N 1
ATOM 1492 C CA . GLU A 1 191 ? 0.679 -2.713 -24.271 1.00 97.00 191 GLU A CA 1
ATOM 1493 C C . GLU A 1 191 ? 1.042 -3.122 -25.703 1.00 97.00 191 GLU A C 1
ATOM 1495 O O . GLU A 1 191 ? 0.553 -4.138 -26.189 1.00 97.00 191 GLU A O 1
ATOM 1500 N N . GLU A 1 192 ? 1.943 -2.392 -26.361 1.00 96.25 192 GLU A N 1
ATOM 1501 C CA . GLU A 1 192 ? 2.451 -2.772 -27.687 1.00 96.25 192 GLU A CA 1
ATOM 1502 C C . GLU A 1 192 ? 3.307 -4.042 -27.634 1.00 96.25 192 GLU A C 1
ATOM 1504 O O . GLU A 1 192 ? 3.274 -4.845 -28.564 1.00 96.25 192 GLU A O 1
ATOM 1509 N N . LEU A 1 193 ? 4.064 -4.233 -26.549 1.00 94.88 193 LEU A N 1
ATOM 1510 C CA . LEU A 1 193 ? 4.964 -5.377 -26.384 1.00 94.88 193 LEU A CA 1
ATOM 1511 C C . LEU A 1 193 ? 4.248 -6.654 -25.934 1.00 94.88 193 LEU A C 1
ATOM 1513 O O . LEU A 1 193 ? 4.609 -7.747 -26.367 1.00 94.88 193 LEU A O 1
ATOM 1517 N N . TYR A 1 194 ? 3.263 -6.530 -25.044 1.00 96.31 194 TYR A N 1
ATOM 1518 C CA . TYR A 1 194 ? 2.673 -7.666 -24.324 1.00 96.31 194 TYR A CA 1
ATOM 1519 C C . TYR A 1 194 ? 1.148 -7.757 -24.465 1.00 96.31 194 TYR A C 1
ATOM 1521 O O . TYR A 1 194 ? 0.525 -8.625 -23.852 1.00 96.31 194 TYR A O 1
ATOM 1529 N N . GLY A 1 195 ? 0.536 -6.877 -25.260 1.00 97.12 195 GLY A N 1
ATOM 1530 C CA . GLY A 1 195 ? -0.904 -6.839 -25.503 1.00 97.12 195 GLY A CA 1
ATOM 1531 C C . GLY A 1 195 ? -1.696 -5.986 -24.500 1.00 97.12 195 GLY A C 1
ATOM 1532 O O . GLY A 1 195 ? -1.146 -5.478 -23.516 1.00 97.12 195 GLY A O 1
ATOM 1533 N N . PRO A 1 196 ? -3.006 -5.805 -24.745 1.00 97.75 196 PRO A N 1
ATOM 1534 C CA . PRO A 1 196 ? -3.863 -4.942 -23.939 1.00 97.75 196 PRO A CA 1
ATOM 1535 C C . PRO A 1 196 ? -4.107 -5.495 -22.535 1.00 97.75 196 PRO A C 1
ATOM 1537 O O . PRO A 1 196 ? -4.253 -6.700 -22.322 1.00 97.75 196 PRO A O 1
ATOM 1540 N N . VAL A 1 197 ? -4.208 -4.580 -21.572 1.00 97.38 197 VAL A N 1
ATOM 1541 C CA . VAL A 1 197 ? -4.616 -4.894 -20.201 1.00 97.38 197 VAL A CA 1
ATOM 1542 C C . VAL A 1 197 ? -6.140 -4.924 -20.122 1.00 97.38 197 VAL A C 1
ATOM 1544 O O . VAL A 1 197 ? -6.799 -3.902 -20.304 1.00 97.38 197 VAL A O 1
ATOM 1547 N N . ASP A 1 198 ? -6.696 -6.085 -19.785 1.00 97.69 198 ASP A N 1
ATOM 1548 C CA . ASP A 1 198 ? -8.107 -6.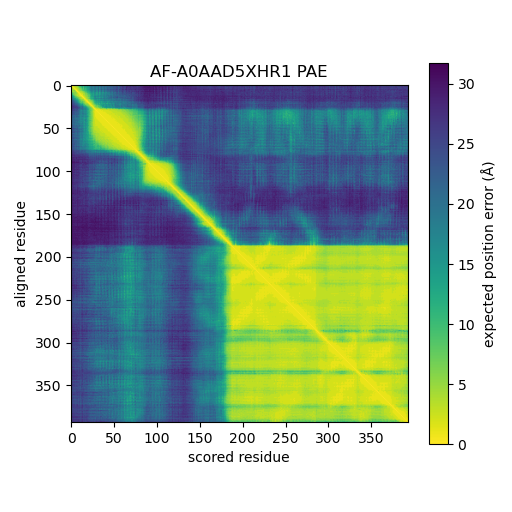238 -19.431 1.00 97.69 198 ASP A CA 1
ATOM 1549 C C . ASP A 1 198 ? -8.287 -6.149 -17.907 1.00 97.69 198 ASP A C 1
ATOM 1551 O O . ASP A 1 198 ? -7.946 -7.077 -17.158 1.00 97.69 198 ASP A O 1
ATOM 1555 N N . ALA A 1 199 ? -8.774 -4.999 -17.444 1.00 97.75 199 ALA A N 1
ATOM 1556 C CA . ALA A 1 199 ? -8.951 -4.706 -16.027 1.00 97.75 199 ALA A CA 1
ATOM 1557 C C . ALA A 1 199 ? -10.386 -4.936 -15.517 1.00 97.75 199 ALA A C 1
ATOM 1559 O O . ALA A 1 199 ? -10.589 -5.003 -14.302 1.00 97.75 199 ALA A O 1
ATOM 1560 N N . GLU A 1 200 ? -11.371 -5.091 -16.408 1.00 98.12 200 GLU A N 1
ATOM 1561 C CA . GLU A 1 200 ? -12.795 -5.171 -16.045 1.00 98.12 200 GLU A CA 1
ATOM 1562 C C . GLU A 1 200 ? -13.125 -6.340 -15.099 1.00 98.12 200 GLU A C 1
ATOM 1564 O O . GLU A 1 200 ? -13.804 -6.108 -14.092 1.00 98.12 200 GLU A O 1
ATOM 1569 N N . PRO A 1 201 ? -12.594 -7.568 -15.294 1.00 98.12 201 PRO A N 1
ATOM 1570 C CA . PRO A 1 201 ? -12.850 -8.672 -14.366 1.00 98.12 201 PRO A CA 1
ATOM 1571 C C . PRO A 1 201 ? -12.373 -8.383 -12.935 1.00 98.12 201 PRO A C 1
ATOM 1573 O O . PRO A 1 201 ? -13.007 -8.791 -11.959 1.00 98.12 201 PRO A O 1
ATOM 1576 N N . PHE A 1 202 ? -11.264 -7.652 -12.798 1.00 97.88 202 PHE A N 1
ATOM 1577 C CA . PHE A 1 202 ? -10.690 -7.300 -11.500 1.00 97.88 202 PHE A CA 1
ATOM 1578 C C . PHE A 1 202 ? -11.463 -6.163 -10.834 1.00 97.88 202 PHE A C 1
ATOM 1580 O O . PHE A 1 202 ? -11.704 -6.222 -9.628 1.00 97.88 202 PHE A O 1
ATOM 1587 N N . ILE A 1 203 ? -11.909 -5.169 -11.612 1.00 97.88 203 ILE A N 1
ATOM 1588 C CA . ILE A 1 203 ? -12.793 -4.097 -11.133 1.00 97.88 203 ILE A CA 1
ATOM 1589 C C . ILE A 1 203 ? -14.099 -4.697 -10.608 1.00 97.88 203 ILE A C 1
ATOM 1591 O O . ILE A 1 203 ? -14.503 -4.383 -9.487 1.00 97.88 203 ILE A O 1
ATOM 1595 N N . ALA A 1 204 ? -14.733 -5.579 -11.387 1.00 97.62 204 ALA A N 1
ATOM 1596 C CA . ALA A 1 204 ? -15.987 -6.225 -11.015 1.00 97.62 204 ALA A CA 1
ATOM 1597 C C . ALA A 1 204 ? -15.858 -6.989 -9.690 1.00 97.62 204 ALA A C 1
ATOM 1599 O O . ALA A 1 204 ? -16.691 -6.821 -8.802 1.00 97.62 204 ALA A O 1
ATOM 1600 N N . ARG A 1 205 ? -14.777 -7.761 -9.513 1.00 97.81 205 ARG A N 1
ATOM 1601 C CA . ARG A 1 205 ? -14.506 -8.490 -8.262 1.00 97.81 205 ARG A CA 1
ATOM 1602 C C . ARG A 1 205 ? -14.186 -7.569 -7.091 1.00 97.81 205 ARG A C 1
ATOM 1604 O O . ARG A 1 205 ? -14.717 -7.771 -6.005 1.00 97.81 205 ARG A O 1
ATOM 1611 N N . ALA A 1 206 ? -13.348 -6.554 -7.290 1.00 97.56 206 ALA A N 1
ATOM 1612 C CA . ALA A 1 206 ? -12.962 -5.641 -6.216 1.00 97.56 206 ALA A CA 1
ATOM 1613 C C . ALA A 1 206 ? -14.139 -4.784 -5.724 1.00 97.56 206 ALA A C 1
ATOM 1615 O O . ALA A 1 206 ? -14.174 -4.415 -4.553 1.00 97.56 206 ALA A O 1
ATOM 1616 N N . LYS A 1 207 ? -15.136 -4.518 -6.577 1.00 96.75 207 LYS A N 1
ATOM 1617 C CA . LYS A 1 207 ? -16.385 -3.851 -6.180 1.00 96.75 207 LYS A CA 1
ATOM 1618 C C . LYS A 1 207 ? -17.305 -4.695 -5.294 1.00 96.75 207 LYS A C 1
ATOM 1620 O O . LYS A 1 207 ? -18.182 -4.125 -4.663 1.00 96.75 207 LYS A O 1
ATOM 1625 N N . LEU A 1 208 ? -17.102 -6.012 -5.201 1.00 97.25 208 LEU A N 1
ATOM 1626 C CA . LEU A 1 208 ? -17.844 -6.866 -4.261 1.00 97.25 208 LEU A CA 1
ATOM 1627 C C . LEU A 1 208 ? -17.368 -6.696 -2.807 1.00 97.25 208 LEU A C 1
ATOM 1629 O O . LEU A 1 208 ? -17.971 -7.243 -1.883 1.00 97.25 208 LEU A O 1
ATOM 1633 N N . ILE A 1 209 ? -16.270 -5.965 -2.590 1.00 97.75 209 ILE A N 1
ATOM 1634 C CA . ILE A 1 209 ? -15.732 -5.684 -1.262 1.00 97.75 209 ILE A CA 1
ATOM 1635 C C . ILE A 1 209 ? -16.543 -4.551 -0.625 1.00 97.75 209 ILE A C 1
ATOM 1637 O O . ILE A 1 209 ? -16.457 -3.395 -1.043 1.00 97.75 209 ILE A O 1
ATOM 1641 N N . LYS A 1 210 ? -17.282 -4.878 0.441 1.00 96.50 210 LYS A N 1
ATOM 1642 C CA . LYS A 1 210 ? -18.264 -3.985 1.085 1.00 96.50 210 LYS A CA 1
ATOM 1643 C C . LYS A 1 210 ? -17.721 -2.605 1.450 1.00 96.50 210 LYS A C 1
ATOM 1645 O O . LYS A 1 210 ? -18.394 -1.605 1.252 1.00 96.50 210 LYS A O 1
ATOM 1650 N N . SER A 1 211 ? -16.499 -2.511 1.974 1.00 96.56 211 SER A N 1
ATOM 1651 C CA . SER A 1 211 ? -15.943 -1.210 2.388 1.00 96.56 211 SER A CA 1
ATOM 1652 C C . SER A 1 211 ? -15.627 -0.251 1.236 1.00 96.56 211 SER A C 1
ATOM 1654 O O . SER A 1 211 ? -15.348 0.926 1.488 1.00 96.56 211 SER A O 1
ATOM 1656 N N . VAL A 1 212 ? -15.656 -0.720 -0.016 1.00 95.94 212 VAL A N 1
ATOM 1657 C CA . VAL A 1 212 ? -15.323 0.087 -1.198 1.00 95.94 212 VAL A CA 1
ATOM 1658 C C . VAL A 1 212 ? -16.343 -0.010 -2.332 1.00 95.94 212 VAL A C 1
ATOM 1660 O O . VAL A 1 212 ? -16.109 0.620 -3.366 1.00 95.94 212 VAL A O 1
ATOM 1663 N N . GLU A 1 213 ? -17.457 -0.722 -2.139 1.00 94.81 213 GLU A N 1
ATOM 1664 C CA . GLU A 1 213 ? -18.470 -1.001 -3.172 1.00 94.81 213 GLU A CA 1
ATOM 1665 C C . GLU A 1 213 ? -19.015 0.276 -3.837 1.00 94.81 213 GLU A C 1
ATOM 1667 O O . GLU A 1 213 ? -19.042 0.379 -5.063 1.00 94.81 213 GLU A O 1
ATOM 1672 N N . ASP A 1 214 ? -19.299 1.309 -3.039 1.00 93.44 214 ASP A N 1
ATOM 1673 C CA . ASP A 1 214 ? -19.834 2.596 -3.510 1.00 93.44 214 ASP A CA 1
ATOM 1674 C C . ASP A 1 214 ? -18.753 3.606 -3.929 1.00 93.44 214 ASP A C 1
ATOM 1676 O O . ASP A 1 214 ? -19.030 4.772 -4.237 1.00 93.44 214 ASP A O 1
ATOM 1680 N N . THR A 1 215 ? -17.480 3.210 -3.906 1.00 95.12 215 THR A N 1
ATOM 1681 C CA . THR A 1 215 ? -16.371 4.134 -4.153 1.00 95.12 215 THR A CA 1
ATOM 1682 C C . THR A 1 215 ? -15.845 4.031 -5.578 1.00 95.12 215 THR A C 1
ATOM 1684 O O . THR A 1 215 ? -15.734 2.961 -6.168 1.00 95.12 215 THR A O 1
ATOM 1687 N N . LYS A 1 216 ? -15.391 5.165 -6.121 1.00 97.12 216 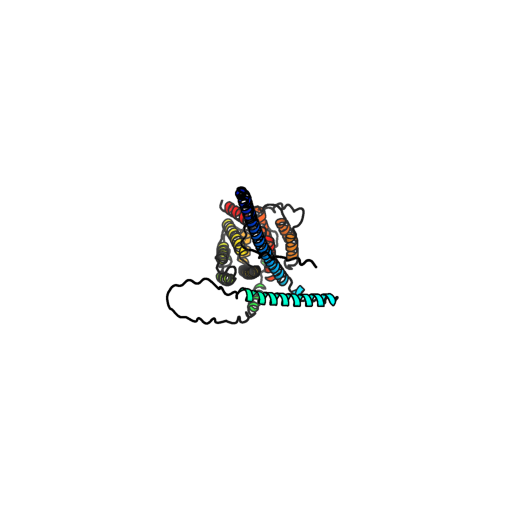LYS A N 1
ATOM 1688 C CA . LYS A 1 216 ? -14.710 5.209 -7.427 1.00 97.12 216 LYS A CA 1
ATOM 1689 C C . LYS A 1 216 ? -13.219 4.858 -7.346 1.00 97.12 216 LYS A C 1
ATOM 1691 O O . LYS A 1 216 ? -12.519 4.960 -8.349 1.00 97.12 216 LYS A O 1
ATOM 1696 N N . PHE A 1 217 ? -12.695 4.509 -6.167 1.00 96.12 217 PHE A N 1
ATOM 1697 C CA . PHE A 1 217 ? -11.255 4.291 -5.986 1.00 96.12 217 PHE A CA 1
ATOM 1698 C C . PHE A 1 217 ? -10.760 3.059 -6.744 1.00 96.12 217 PHE A C 1
ATOM 1700 O O . PHE A 1 217 ? -9.726 3.133 -7.402 1.00 96.12 217 PHE A O 1
ATOM 1707 N N . VAL A 1 218 ? -11.527 1.964 -6.709 1.00 97.00 218 VAL A N 1
ATOM 1708 C CA . VAL A 1 218 ? -11.209 0.719 -7.425 1.00 97.00 218 VAL A CA 1
ATOM 1709 C C . VAL A 1 218 ? -11.063 0.990 -8.923 1.00 97.00 218 VAL A C 1
ATOM 1711 O O . VAL A 1 218 ? -10.002 0.751 -9.495 1.00 97.00 218 VAL A O 1
ATOM 1714 N N . GLU A 1 219 ? -12.088 1.580 -9.542 1.00 98.00 219 GLU A N 1
ATOM 1715 C CA . GLU A 1 219 ? -12.073 1.933 -10.967 1.00 98.00 219 GLU A CA 1
ATOM 1716 C C . GLU A 1 219 ? -10.889 2.837 -11.311 1.00 98.00 219 GLU A C 1
ATOM 1718 O O . GLU A 1 219 ? -10.224 2.636 -12.323 1.00 98.00 219 GLU A O 1
ATOM 1723 N N . ARG A 1 220 ? -10.598 3.845 -10.479 1.00 98.31 220 ARG A N 1
ATOM 1724 C CA . ARG A 1 220 ? -9.479 4.765 -10.721 1.00 98.31 220 ARG A CA 1
ATOM 1725 C C . ARG A 1 220 ? -8.136 4.051 -10.703 1.00 98.31 220 ARG A C 1
ATOM 1727 O O . ARG A 1 220 ? -7.326 4.328 -11.581 1.00 98.31 220 ARG A O 1
ATOM 1734 N N . ILE A 1 221 ? -7.901 3.148 -9.750 1.00 97.75 221 ILE A N 1
ATOM 1735 C CA . ILE A 1 221 ? -6.648 2.383 -9.660 1.00 97.75 221 ILE A CA 1
ATOM 1736 C C . ILE A 1 221 ? -6.451 1.549 -10.929 1.00 97.75 221 ILE A C 1
ATOM 1738 O O . ILE A 1 221 ? -5.420 1.679 -11.586 1.00 97.75 221 ILE A O 1
ATOM 1742 N N . PHE A 1 222 ? -7.450 0.761 -11.324 1.00 98.06 222 PHE A N 1
ATOM 1743 C CA . PHE A 1 222 ? -7.363 -0.098 -12.509 1.00 98.06 222 PHE A CA 1
ATOM 1744 C C . PHE A 1 222 ? -7.294 0.688 -13.827 1.00 98.06 222 PHE A C 1
ATOM 1746 O O . PHE A 1 222 ? -6.520 0.341 -14.722 1.00 98.06 222 PHE A O 1
ATOM 1753 N N . ASN A 1 223 ? -8.003 1.814 -13.927 1.00 98.12 223 ASN A N 1
ATOM 1754 C CA . ASN A 1 223 ? -7.877 2.724 -15.066 1.00 98.12 223 ASN A CA 1
ATOM 1755 C C . ASN A 1 223 ? -6.483 3.357 -15.149 1.00 98.12 223 ASN A C 1
ATOM 1757 O O . ASN A 1 223 ? -5.953 3.540 -16.242 1.00 98.12 223 ASN A O 1
ATOM 1761 N N . LEU A 1 224 ? -5.872 3.712 -14.015 1.00 98.00 224 LEU A N 1
ATOM 1762 C CA . LEU A 1 224 ? -4.501 4.221 -13.989 1.00 98.00 224 LEU A CA 1
ATOM 1763 C C . LEU A 1 224 ? -3.486 3.134 -14.364 1.00 98.00 224 LEU A C 1
ATOM 1765 O O . LEU A 1 224 ? -2.541 3.438 -15.087 1.00 98.00 224 LEU A O 1
ATOM 1769 N N . LEU A 1 225 ? -3.700 1.884 -13.947 1.00 96.88 225 LEU A N 1
ATOM 1770 C CA . LEU A 1 225 ? -2.874 0.742 -14.357 1.00 96.88 225 LEU A CA 1
ATOM 1771 C C . LEU A 1 225 ? -2.977 0.471 -15.869 1.00 96.88 225 LEU A C 1
ATOM 1773 O O . LEU A 1 225 ? -1.972 0.256 -16.537 1.00 96.88 225 LEU A O 1
ATOM 1777 N N . THR A 1 226 ? -4.174 0.588 -16.440 1.00 97.56 226 THR A N 1
ATOM 1778 C CA . THR A 1 226 ? -4.378 0.494 -17.898 1.00 97.56 226 THR A CA 1
ATOM 1779 C C . THR A 1 226 ? -3.770 1.689 -18.643 1.00 97.56 226 THR A C 1
ATOM 1781 O O . THR A 1 226 ? -3.368 1.595 -19.796 1.00 97.56 226 THR A O 1
ATOM 1784 N N . LYS A 1 227 ? -3.686 2.864 -18.008 1.00 97.81 227 LYS A N 1
ATOM 1785 C CA . LYS A 1 227 ? -2.988 4.019 -18.594 1.00 97.81 227 LYS A CA 1
ATOM 1786 C C . LYS A 1 227 ? -1.475 3.858 -18.537 1.00 97.81 227 LYS A C 1
ATOM 1788 O O . LYS A 1 227 ? -0.808 4.248 -19.488 1.00 97.81 227 LYS A O 1
ATOM 1793 N N . VAL A 1 228 ? -0.932 3.306 -17.449 1.00 96.38 228 VAL A N 1
ATOM 1794 C CA . VAL A 1 228 ? 0.520 3.118 -17.326 1.00 96.38 228 VAL A CA 1
ATOM 1795 C C . VAL A 1 228 ? 1.030 2.061 -18.305 1.00 96.38 228 VAL A C 1
ATOM 1797 O O . VAL A 1 228 ? 2.128 2.228 -18.821 1.00 96.38 228 VAL A O 1
ATOM 1800 N N . SER A 1 229 ? 0.224 1.048 -18.657 1.00 96.81 229 SER A N 1
ATOM 1801 C CA . SER A 1 229 ? 0.596 0.080 -19.705 1.00 96.81 229 SER A CA 1
ATOM 1802 C C . SER A 1 229 ? 0.753 0.706 -21.091 1.00 96.81 229 SER A C 1
ATOM 1804 O O . SER A 1 229 ? 1.484 0.164 -21.912 1.00 96.81 229 SER A O 1
ATOM 1806 N N . LYS A 1 230 ? 0.102 1.848 -21.340 1.00 97.19 230 LYS A N 1
ATOM 1807 C CA . LYS A 1 230 ? 0.149 2.604 -22.603 1.00 97.19 230 LYS A CA 1
ATOM 1808 C C . LYS A 1 230 ? 1.210 3.703 -22.612 1.00 97.19 230 LYS A C 1
ATOM 1810 O O . LYS A 1 230 ? 1.366 4.387 -23.619 1.00 97.19 230 LYS A O 1
ATOM 1815 N N . ALA A 1 231 ? 1.897 3.932 -21.494 1.00 95.94 231 ALA A N 1
ATOM 1816 C CA . ALA A 1 231 ? 2.910 4.973 -21.417 1.00 95.94 231 ALA A CA 1
ATOM 1817 C C . ALA A 1 231 ? 4.140 4.576 -22.245 1.00 95.94 231 ALA A C 1
ATOM 1819 O O . ALA A 1 231 ? 4.653 3.470 -22.106 1.00 95.94 231 ALA A O 1
ATOM 1820 N N . THR A 1 232 ? 4.618 5.495 -23.083 1.00 94.44 232 THR A N 1
ATOM 1821 C CA . THR A 1 232 ? 5.827 5.327 -23.909 1.00 94.44 232 THR A CA 1
ATOM 1822 C C . THR A 1 232 ? 7.012 6.134 -23.384 1.00 94.44 232 THR A C 1
ATOM 1824 O O . THR A 1 232 ? 8.124 5.992 -23.879 1.00 94.44 232 THR A O 1
ATOM 1827 N N . ASP A 1 233 ? 6.796 7.015 -22.403 1.00 92.81 233 ASP A N 1
ATOM 1828 C CA . ASP A 1 233 ? 7.843 7.838 -21.807 1.00 92.81 233 ASP A CA 1
ATOM 1829 C C . ASP A 1 233 ? 7.895 7.691 -20.279 1.00 92.81 233 ASP A C 1
ATOM 1831 O O . ASP A 1 233 ? 6.879 7.546 -19.589 1.00 92.81 233 ASP A O 1
ATOM 1835 N N . THR A 1 234 ? 9.117 7.739 -19.748 1.00 90.19 234 THR A N 1
ATOM 1836 C CA . THR A 1 234 ? 9.416 7.576 -18.321 1.00 90.19 234 THR A CA 1
ATOM 1837 C C . THR A 1 234 ? 8.700 8.603 -17.445 1.00 90.19 234 THR A C 1
ATOM 1839 O O . THR A 1 234 ? 8.197 8.247 -16.380 1.00 90.19 234 THR A O 1
ATOM 1842 N N . LYS A 1 235 ? 8.611 9.867 -17.878 1.00 90.94 235 LYS A N 1
ATOM 1843 C CA . LYS A 1 235 ? 8.026 10.949 -17.072 1.00 90.94 235 LYS A CA 1
ATOM 1844 C C . LYS A 1 235 ? 6.530 10.709 -16.859 1.00 90.94 235 LYS A C 1
ATOM 1846 O O . LYS A 1 235 ? 6.048 10.746 -15.725 1.00 90.94 235 LYS A O 1
ATOM 1851 N N . THR A 1 236 ? 5.801 10.385 -17.923 1.00 93.25 236 THR A N 1
ATOM 1852 C CA . THR A 1 236 ? 4.379 10.031 -17.862 1.00 93.25 236 THR A CA 1
ATOM 1853 C C . THR A 1 236 ? 4.152 8.784 -17.017 1.00 93.25 236 THR A C 1
ATOM 1855 O O . THR A 1 236 ? 3.267 8.792 -16.156 1.00 93.25 236 THR A 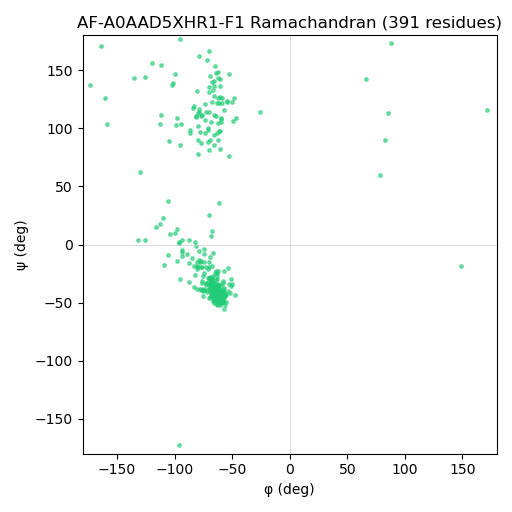O 1
ATOM 1858 N N . ALA A 1 237 ? 4.963 7.734 -17.199 1.00 92.81 237 ALA A N 1
ATOM 1859 C CA . ALA A 1 237 ? 4.860 6.510 -16.404 1.00 92.81 237 ALA A CA 1
ATOM 1860 C C . ALA A 1 237 ? 5.050 6.786 -14.901 1.00 92.81 237 ALA A C 1
ATOM 1862 O O . ALA A 1 237 ? 4.244 6.344 -14.079 1.00 92.81 237 ALA A O 1
ATOM 1863 N N . GLN A 1 238 ? 6.050 7.595 -14.537 1.00 90.44 238 GLN A N 1
ATOM 1864 C CA . GLN A 1 238 ? 6.308 7.997 -13.152 1.00 90.44 238 GLN A CA 1
ATOM 1865 C C . GLN A 1 238 ? 5.142 8.794 -12.551 1.00 90.44 238 GLN A C 1
ATOM 1867 O O . GLN A 1 238 ? 4.715 8.495 -11.432 1.00 90.44 238 GLN A O 1
ATOM 1872 N N . ILE A 1 239 ? 4.576 9.759 -13.288 1.00 92.25 239 ILE A N 1
ATOM 1873 C CA . ILE A 1 239 ? 3.406 10.536 -12.841 1.00 92.25 239 ILE A CA 1
ATOM 1874 C C . ILE A 1 239 ? 2.191 9.624 -12.631 1.00 92.25 239 ILE A C 1
ATOM 1876 O O . ILE A 1 239 ? 1.489 9.740 -11.624 1.00 92.25 239 ILE A O 1
ATOM 1880 N N . LEU A 1 240 ? 1.923 8.710 -13.567 1.00 95.12 240 LEU A N 1
ATOM 1881 C CA . LEU A 1 240 ? 0.828 7.747 -13.438 1.00 95.12 240 LEU A CA 1
ATOM 1882 C C . LEU A 1 240 ? 1.037 6.829 -12.231 1.00 95.12 240 LEU A C 1
ATOM 1884 O O . LEU A 1 240 ? 0.091 6.588 -11.483 1.00 95.12 240 LEU A O 1
ATOM 1888 N N . HIS A 1 241 ? 2.269 6.386 -11.984 1.00 92.38 241 HIS A N 1
ATOM 1889 C CA . HIS A 1 241 ? 2.591 5.567 -10.824 1.00 92.38 241 HIS A CA 1
ATOM 1890 C C . HIS A 1 241 ? 2.377 6.317 -9.500 1.00 92.38 241 HIS A C 1
ATOM 1892 O O . HIS A 1 241 ? 1.778 5.763 -8.578 1.00 92.38 241 HIS A O 1
ATOM 1898 N N . LEU A 1 242 ? 2.772 7.591 -9.401 1.00 91.25 242 LEU A N 1
ATOM 1899 C CA . LEU A 1 242 ? 2.476 8.416 -8.219 1.00 91.25 242 LEU A CA 1
ATOM 1900 C C . LEU A 1 242 ? 0.965 8.536 -7.973 1.00 91.25 242 LEU A C 1
ATOM 1902 O O . LEU A 1 242 ? 0.508 8.362 -6.839 1.00 91.25 242 LEU A O 1
ATOM 1906 N N . LYS A 1 243 ? 0.174 8.710 -9.039 1.00 94.88 243 LYS A N 1
ATOM 1907 C CA . LYS A 1 243 ? -1.294 8.714 -8.951 1.00 94.88 243 LYS A CA 1
ATOM 1908 C C . LYS A 1 243 ? -1.850 7.372 -8.470 1.00 94.88 243 LYS A C 1
ATOM 1910 O O . LYS A 1 243 ? -2.763 7.370 -7.647 1.00 94.88 243 LYS A O 1
ATOM 1915 N N . ILE A 1 244 ? -1.295 6.245 -8.928 1.00 95.12 244 ILE A N 1
ATOM 1916 C CA . ILE 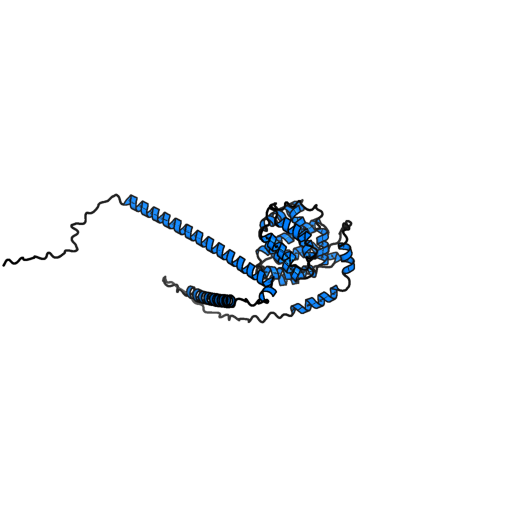A 1 244 ? -1.674 4.904 -8.445 1.00 95.12 244 ILE A CA 1
ATOM 1917 C C . ILE A 1 244 ? -1.404 4.791 -6.943 1.00 95.12 244 ILE A C 1
ATOM 1919 O O . ILE A 1 244 ? -2.301 4.400 -6.198 1.00 95.12 244 ILE A O 1
ATOM 1923 N N . ILE A 1 245 ? -0.209 5.179 -6.481 1.00 92.12 245 ILE A N 1
ATOM 1924 C CA . ILE A 1 245 ? 0.155 5.134 -5.055 1.00 92.12 245 ILE A CA 1
ATOM 1925 C C . ILE A 1 245 ? -0.805 5.998 -4.229 1.00 92.12 245 ILE A C 1
ATOM 1927 O O . ILE A 1 245 ? -1.263 5.564 -3.170 1.00 92.12 245 ILE A O 1
ATOM 1931 N N . ARG A 1 246 ? -1.164 7.193 -4.715 1.00 94.06 246 ARG A N 1
ATOM 1932 C CA . ARG A 1 246 ? -2.133 8.060 -4.033 1.00 94.06 246 ARG A CA 1
ATOM 1933 C C . ARG A 1 246 ? -3.511 7.416 -3.921 1.00 94.06 246 ARG A C 1
ATOM 1935 O O . ARG A 1 246 ? -4.103 7.421 -2.843 1.00 94.06 246 ARG A O 1
ATOM 1942 N N . GLU A 1 247 ? -4.047 6.872 -5.009 1.00 95.94 247 GLU A N 1
ATOM 1943 C CA . GLU A 1 247 ? -5.363 6.225 -4.961 1.00 95.94 247 GLU A CA 1
ATOM 1944 C C . GLU A 1 247 ? -5.324 4.963 -4.079 1.00 95.94 247 GLU A C 1
ATOM 1946 O O . GLU A 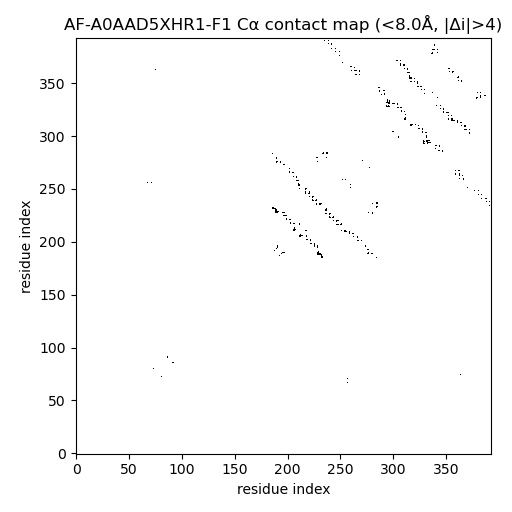1 247 ? -6.259 4.732 -3.312 1.00 95.94 247 GLU A O 1
ATOM 1951 N N . GLN A 1 248 ? -4.207 4.223 -4.067 1.00 94.19 248 GLN A N 1
ATOM 1952 C CA . GLN A 1 248 ? -3.965 3.126 -3.122 1.00 94.19 248 GLN A CA 1
ATOM 1953 C C . GLN A 1 248 ? -3.923 3.601 -1.661 1.00 94.19 248 GLN A C 1
ATOM 1955 O O . GLN A 1 248 ? -4.431 2.927 -0.770 1.00 94.19 248 GLN A O 1
ATOM 1960 N N . LEU A 1 249 ? -3.330 4.759 -1.364 1.00 92.06 249 LEU A N 1
ATOM 1961 C CA . LEU A 1 249 ? -3.361 5.339 -0.016 1.00 92.06 249 LEU A CA 1
ATOM 1962 C C . LEU A 1 249 ? -4.784 5.715 0.405 1.00 92.06 249 LEU A C 1
ATOM 1964 O O . LEU A 1 249 ? -5.180 5.437 1.538 1.00 92.06 249 LEU A O 1
ATOM 1968 N N . ARG A 1 250 ? -5.568 6.289 -0.512 1.00 93.69 250 ARG A N 1
ATOM 1969 C CA . ARG A 1 250 ? -6.960 6.691 -0.266 1.00 93.69 250 ARG A CA 1
ATOM 1970 C C . ARG A 1 250 ? -7.878 5.499 -0.021 1.00 93.69 250 ARG A C 1
ATOM 1972 O O . ARG A 1 250 ? -8.612 5.514 0.966 1.00 93.69 250 ARG A O 1
ATOM 1979 N N . ILE A 1 251 ? -7.816 4.473 -0.869 1.00 95.19 251 ILE A N 1
ATOM 1980 C CA . ILE A 1 251 ? -8.644 3.270 -0.711 1.00 95.19 251 ILE A CA 1
ATOM 1981 C C . ILE A 1 251 ? -8.269 2.498 0.561 1.00 95.19 251 ILE A C 1
ATOM 1983 O O . ILE A 1 251 ? -9.142 2.049 1.296 1.00 95.19 251 ILE A O 1
ATOM 1987 N N . ASN A 1 252 ? -6.980 2.469 0.915 1.00 93.56 252 ASN A N 1
ATOM 1988 C CA . ASN A 1 252 ? -6.491 1.803 2.122 1.00 93.56 252 ASN A CA 1
ATOM 1989 C C . ASN A 1 252 ? -7.045 2.394 3.425 1.00 93.56 252 ASN A C 1
ATOM 1991 O O . ASN A 1 252 ? -7.094 1.695 4.430 1.00 93.56 252 ASN A O 1
ATOM 1995 N N . ARG A 1 253 ? -7.502 3.652 3.421 1.00 92.75 253 ARG A N 1
ATOM 1996 C CA . ARG A 1 253 ? -8.184 4.267 4.576 1.00 92.75 253 ARG A CA 1
ATOM 1997 C C . ARG A 1 253 ? -9.638 3.823 4.731 1.00 92.75 253 ARG A C 1
ATOM 1999 O O . ARG A 1 253 ? -10.249 4.124 5.751 1.00 92.75 253 ARG A O 1
ATOM 2006 N N . LYS A 1 254 ? -10.212 3.196 3.704 1.00 94.56 254 LYS A N 1
ATOM 2007 C CA . LYS A 1 254 ? -11.597 2.712 3.698 1.00 94.56 254 LYS A CA 1
ATOM 2008 C C . LYS A 1 254 ? -11.694 1.248 4.094 1.00 94.56 254 LYS A C 1
ATOM 2010 O O . LYS A 1 254 ? -12.692 0.860 4.687 1.00 94.56 254 LYS A O 1
ATOM 2015 N N . PHE A 1 255 ? -10.658 0.467 3.811 1.00 94.69 255 PHE A N 1
ATOM 2016 C CA . PHE A 1 255 ? -10.664 -0.959 4.083 1.00 94.69 255 PHE A CA 1
ATOM 2017 C C . PHE A 1 255 ? -10.706 -1.293 5.577 1.00 94.69 255 PHE A C 1
ATOM 2019 O O . PHE A 1 255 ? -9.946 -0.754 6.385 1.00 94.69 255 PHE A O 1
ATOM 2026 N N . THR A 1 256 ? -11.544 -2.273 5.920 1.00 93.25 256 THR A N 1
ATOM 2027 C CA . THR A 1 256 ? -11.275 -3.131 7.078 1.00 93.25 256 THR A CA 1
ATOM 2028 C C . THR A 1 256 ? -10.089 -4.042 6.760 1.00 93.25 256 THR A C 1
ATOM 2030 O O . THR A 1 256 ? -9.684 -4.179 5.609 1.00 93.25 256 THR A O 1
ATOM 2033 N N . ILE A 1 257 ? -9.515 -4.704 7.761 1.00 90.00 257 ILE A N 1
ATOM 2034 C CA . ILE A 1 257 ? -8.368 -5.587 7.511 1.00 90.00 257 ILE A CA 1
ATOM 2035 C C . ILE A 1 257 ? -8.752 -6.775 6.622 1.00 90.00 257 ILE A C 1
ATOM 2037 O O . ILE A 1 257 ? -8.004 -7.122 5.714 1.00 90.00 257 ILE A O 1
ATOM 2041 N N . VAL A 1 258 ? -9.935 -7.352 6.843 1.00 92.75 258 VAL A N 1
ATOM 2042 C CA . VAL A 1 258 ? -10.461 -8.460 6.030 1.00 92.75 258 VAL A CA 1
ATOM 2043 C C . VAL A 1 258 ? -10.648 -8.017 4.580 1.00 92.75 258 VAL A C 1
ATOM 2045 O O . VAL A 1 258 ? -10.189 -8.688 3.660 1.00 92.75 258 VAL A O 1
ATOM 2048 N N . ASP A 1 259 ? -11.246 -6.844 4.381 1.00 95.56 259 ASP A N 1
ATOM 2049 C CA . ASP A 1 259 ? -11.451 -6.280 3.048 1.00 95.56 259 ASP A CA 1
ATOM 2050 C C . ASP A 1 259 ? -10.130 -5.938 2.348 1.00 95.56 259 ASP A C 1
ATOM 2052 O O . ASP A 1 259 ? -9.997 -6.126 1.140 1.00 95.56 259 ASP A O 1
ATOM 2056 N N . PHE A 1 260 ? -9.134 -5.460 3.102 1.00 94.69 260 PHE A N 1
ATOM 2057 C CA . PHE A 1 260 ? -7.799 -5.195 2.573 1.00 94.69 260 PHE A CA 1
ATOM 2058 C C . PHE A 1 260 ? -7.134 -6.479 2.071 1.00 94.69 260 PHE A C 1
ATOM 2060 O O . PHE A 1 260 ? -6.556 -6.467 0.987 1.00 94.69 260 PHE A O 1
ATOM 2067 N N . VAL A 1 261 ? -7.235 -7.585 2.817 1.00 93.81 261 VAL A N 1
ATOM 2068 C CA . VAL A 1 261 ? -6.703 -8.890 2.391 1.00 93.81 261 VAL A CA 1
ATOM 2069 C C . VAL A 1 261 ? -7.373 -9.344 1.093 1.00 93.81 261 VAL A C 1
ATOM 2071 O O . VAL A 1 261 ? -6.667 -9.631 0.128 1.00 93.81 261 VAL A O 1
ATOM 2074 N N . ALA A 1 262 ? -8.707 -9.292 1.017 1.00 95.38 262 ALA A N 1
ATOM 2075 C CA . ALA A 1 262 ? -9.443 -9.632 -0.203 1.00 95.38 262 ALA A CA 1
ATOM 2076 C C . ALA A 1 262 ? -9.021 -8.757 -1.400 1.00 95.38 262 ALA A C 1
ATOM 2078 O O . ALA A 1 262 ? -8.827 -9.246 -2.514 1.00 95.38 262 ALA A O 1
ATOM 2079 N N . PHE A 1 263 ? -8.816 -7.454 -1.181 1.00 96.62 263 PHE A N 1
ATOM 2080 C CA . PHE A 1 263 ? -8.327 -6.557 -2.228 1.00 96.62 263 PHE A CA 1
ATOM 2081 C C . PHE A 1 263 ? -6.896 -6.895 -2.667 1.00 96.62 263 PHE A C 1
ATOM 2083 O O . PHE A 1 263 ? -6.589 -6.863 -3.861 1.00 96.62 263 PHE A O 1
ATOM 2090 N N . VAL A 1 264 ? -6.012 -7.231 -1.724 1.00 94.94 264 VAL A N 1
ATOM 2091 C CA . VAL A 1 264 ? -4.637 -7.643 -2.024 1.00 94.94 264 VAL A CA 1
ATOM 2092 C C . VAL A 1 264 ? -4.620 -8.915 -2.860 1.00 94.94 264 VAL A C 1
ATOM 2094 O O . VAL A 1 264 ? -3.843 -8.969 -3.808 1.00 94.94 264 VAL A O 1
ATOM 2097 N N . GLU A 1 265 ? -5.463 -9.904 -2.579 1.00 92.62 265 GLU A N 1
ATOM 2098 C CA . GLU A 1 265 ? -5.566 -11.127 -3.390 1.00 92.62 265 GLU A CA 1
ATOM 2099 C C . GLU A 1 265 ? -5.921 -10.808 -4.849 1.00 92.62 265 GLU A C 1
ATOM 2101 O O . GLU A 1 265 ? -5.218 -11.239 -5.765 1.00 92.62 265 GLU A O 1
ATOM 2106 N N . ILE A 1 266 ? -6.929 -9.956 -5.072 1.00 95.75 266 ILE A N 1
ATOM 2107 C CA . ILE A 1 266 ? -7.330 -9.508 -6.419 1.00 95.75 266 ILE A CA 1
ATOM 2108 C C . ILE A 1 266 ? -6.174 -8.780 -7.121 1.00 95.75 266 ILE A C 1
ATOM 2110 O O . ILE A 1 266 ? -5.884 -9.037 -8.290 1.00 95.75 266 ILE A O 1
ATOM 2114 N N . MET A 1 267 ? -5.479 -7.888 -6.409 1.00 94.50 267 MET A N 1
ATOM 2115 C CA . MET A 1 267 ? -4.310 -7.181 -6.943 1.00 94.50 267 MET A CA 1
ATOM 2116 C C . MET A 1 267 ? -3.129 -8.119 -7.230 1.00 94.50 267 MET A C 1
ATOM 2118 O O . MET A 1 267 ? -2.372 -7.876 -8.167 1.00 94.50 267 MET A O 1
ATOM 2122 N N . SER A 1 268 ? -2.960 -9.179 -6.438 1.00 90.12 268 SER A N 1
ATOM 2123 C CA . SER A 1 268 ? -1.916 -10.194 -6.631 1.00 90.12 268 SER A CA 1
ATOM 2124 C C . SER A 1 268 ? -2.158 -10.950 -7.931 1.00 90.12 268 SER A C 1
ATOM 2126 O O . SER A 1 268 ? -1.257 -11.065 -8.756 1.00 90.12 268 SER A O 1
ATOM 2128 N N . GLU A 1 269 ? -3.395 -11.390 -8.152 1.00 90.81 269 GLU A N 1
ATOM 2129 C CA . GLU A 1 269 ? -3.806 -12.051 -9.389 1.00 90.81 269 GLU A CA 1
ATOM 2130 C C . GLU A 1 269 ? -3.618 -11.137 -10.606 1.00 90.81 269 GLU A C 1
ATOM 2132 O O . GLU A 1 269 ? -3.052 -11.563 -11.613 1.00 90.81 269 GLU A O 1
ATOM 2137 N N . TYR A 1 270 ? -4.001 -9.859 -10.494 1.00 94.25 270 TYR A N 1
ATOM 2138 C CA . TYR A 1 270 ? -3.749 -8.863 -11.537 1.00 94.25 270 TYR A CA 1
ATOM 2139 C C . TYR A 1 270 ? -2.249 -8.736 -11.847 1.00 94.25 270 TYR A C 1
ATOM 2141 O O . TYR A 1 270 ? -1.848 -8.787 -13.012 1.00 94.25 270 TYR A O 1
ATOM 2149 N N . HIS A 1 271 ? -1.402 -8.589 -10.822 1.00 90.06 271 HIS A N 1
ATOM 2150 C CA . HIS A 1 271 ? 0.041 -8.452 -11.027 1.00 90.06 271 HIS A CA 1
ATOM 2151 C C . HIS A 1 271 ? 0.665 -9.697 -11.657 1.00 90.06 271 HIS A C 1
ATOM 2153 O O . HIS A 1 271 ? 1.555 -9.559 -12.495 1.00 90.06 271 HIS A O 1
ATOM 2159 N N . MET A 1 272 ? 0.191 -10.889 -11.288 1.00 86.50 272 MET A N 1
ATOM 2160 C CA . MET A 1 272 ? 0.660 -12.151 -11.859 1.00 86.50 272 MET A CA 1
ATOM 2161 C C . MET A 1 272 ? 0.220 -12.314 -13.315 1.00 86.50 272 MET A C 1
ATOM 2163 O O . MET A 1 272 ? 1.052 -12.641 -14.161 1.00 86.50 272 MET A O 1
ATOM 2167 N N . LYS A 1 273 ? -1.048 -12.014 -13.633 1.00 92.88 273 LYS A N 1
ATOM 2168 C CA . LYS A 1 273 ? -1.567 -12.048 -15.011 1.00 92.88 273 LYS A CA 1
ATOM 2169 C C . LYS A 1 273 ? -0.807 -11.083 -15.925 1.00 92.88 273 LYS A C 1
ATOM 2171 O O . LYS A 1 273 ? -0.461 -11.446 -17.043 1.00 92.88 273 LYS A O 1
ATOM 2176 N N . TYR A 1 274 ? -0.504 -9.880 -15.436 1.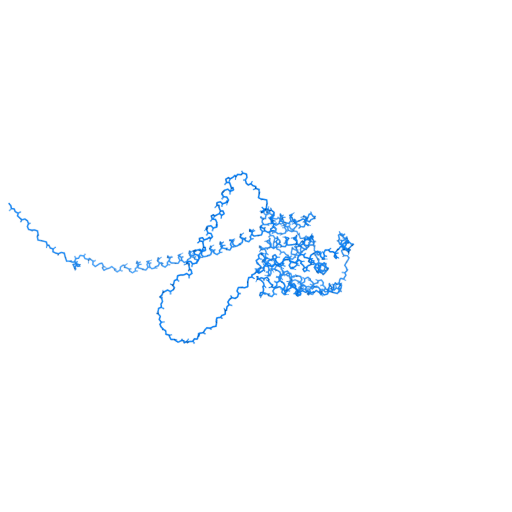00 94.31 274 TYR A N 1
ATOM 2177 C CA . TYR A 1 274 ? 0.192 -8.832 -16.191 1.00 94.31 274 TYR A CA 1
ATOM 2178 C C . TYR A 1 274 ? 1.651 -8.657 -15.746 1.00 94.31 274 TYR A C 1
ATOM 2180 O O . TYR A 1 274 ? 2.165 -7.539 -15.668 1.00 94.31 274 TYR A O 1
ATOM 2188 N N . LYS A 1 275 ? 2.343 -9.754 -15.407 1.00 90.00 275 LYS A N 1
ATOM 2189 C CA . LYS A 1 275 ? 3.707 -9.712 -14.850 1.00 90.00 275 LYS A CA 1
ATOM 2190 C C . LYS A 1 275 ? 4.697 -8.972 -15.754 1.00 90.00 275 LYS A C 1
ATOM 2192 O O . LYS A 1 275 ? 5.480 -8.167 -15.254 1.00 90.00 275 LYS A O 1
ATOM 2197 N N . LEU A 1 276 ? 4.639 -9.200 -17.068 1.00 92.12 276 LEU A N 1
ATOM 2198 C CA . LEU A 1 276 ? 5.532 -8.550 -18.037 1.00 92.12 276 LEU A CA 1
ATOM 2199 C C . LEU A 1 276 ? 5.280 -7.042 -18.133 1.00 92.12 276 LEU A C 1
ATOM 2201 O O . LEU A 1 276 ? 6.238 -6.269 -18.086 1.00 92.12 276 LEU A O 1
ATOM 2205 N N . HIS A 1 277 ? 4.013 -6.606 -18.141 1.00 94.25 277 HIS A N 1
ATOM 2206 C CA . HIS A 1 277 ? 3.683 -5.183 -18.023 1.00 94.25 277 HIS A CA 1
ATOM 2207 C C . HIS A 1 277 ? 4.266 -4.595 -16.741 1.00 94.25 277 HIS A C 1
ATOM 2209 O O . HIS A 1 277 ? 4.846 -3.512 -16.781 1.00 94.25 277 HIS A O 1
ATOM 2215 N N . ASN A 1 278 ? 4.153 -5.322 -15.622 1.00 90.44 278 ASN A N 1
ATOM 2216 C CA . ASN A 1 278 ? 4.666 -4.875 -14.331 1.00 90.44 278 ASN A CA 1
ATOM 2217 C C . ASN A 1 278 ? 6.187 -4.718 -14.284 1.00 90.44 278 ASN A C 1
ATOM 2219 O O . ASN A 1 278 ? 6.686 -3.741 -13.727 1.00 90.44 278 ASN A O 1
ATOM 2223 N N . ILE A 1 279 ? 6.921 -5.645 -14.896 1.00 88.62 279 ILE A N 1
ATOM 2224 C CA . ILE A 1 279 ? 8.380 -5.558 -15.030 1.00 88.62 279 ILE A CA 1
ATOM 2225 C C . ILE A 1 279 ? 8.765 -4.362 -15.907 1.00 88.62 279 ILE A C 1
ATOM 2227 O O . ILE A 1 279 ? 9.621 -3.569 -15.519 1.00 88.62 279 ILE A O 1
ATOM 2231 N N . HIS A 1 280 ? 8.090 -4.192 -17.042 1.00 90.19 280 HIS A N 1
ATOM 2232 C CA . HIS A 1 280 ? 8.395 -3.132 -17.994 1.00 90.19 280 HIS A CA 1
ATOM 2233 C C . HIS A 1 280 ? 8.182 -1.732 -17.414 1.00 90.19 280 HIS A C 1
ATOM 2235 O O . HIS A 1 280 ? 9.090 -0.903 -17.444 1.00 90.19 280 HIS A O 1
ATOM 2241 N N . TRP A 1 281 ? 7.015 -1.448 -16.824 1.00 88.81 281 TRP A N 1
ATOM 2242 C CA . TRP A 1 281 ? 6.797 -0.112 -16.263 1.00 88.81 281 TRP A CA 1
ATOM 2243 C C . TRP A 1 281 ? 7.694 0.141 -15.043 1.00 88.81 281 TRP A C 1
ATOM 2245 O O . TRP A 1 281 ? 8.080 1.285 -14.797 1.00 88.81 281 TRP A O 1
ATOM 2255 N N . ARG A 1 282 ? 8.078 -0.905 -14.294 1.00 85.75 282 ARG A N 1
ATOM 2256 C CA . ARG A 1 282 ? 9.066 -0.797 -13.209 1.00 85.75 282 ARG A CA 1
ATOM 2257 C C . ARG A 1 282 ? 10.412 -0.335 -13.746 1.00 85.75 282 ARG A C 1
ATOM 2259 O O . ARG A 1 282 ? 11.014 0.536 -13.133 1.00 85.75 282 ARG A O 1
ATOM 2266 N N . GLU A 1 283 ? 10.873 -0.899 -14.856 1.00 89.00 283 GLU A N 1
ATOM 2267 C CA . GLU A 1 283 ? 12.112 -0.468 -15.512 1.00 89.00 283 GLU A CA 1
ATOM 2268 C C . GLU A 1 283 ? 12.015 0.985 -15.975 1.00 89.00 283 GLU A C 1
ATOM 2270 O O . GLU A 1 283 ? 12.931 1.764 -15.725 1.00 89.00 283 GLU A O 1
ATOM 2275 N N . MET A 1 284 ? 10.862 1.398 -16.512 1.00 88.31 284 MET A N 1
ATOM 2276 C CA . MET A 1 284 ? 10.618 2.811 -16.821 1.00 88.31 284 MET A CA 1
ATOM 2277 C C . MET A 1 284 ? 10.641 3.702 -15.572 1.00 88.31 284 MET A C 1
ATOM 2279 O O . MET A 1 284 ? 11.061 4.851 -15.644 1.00 88.31 284 MET A O 1
ATOM 2283 N N . CYS A 1 285 ? 10.181 3.196 -14.427 1.00 85.50 285 CYS A N 1
ATOM 2284 C CA . CYS A 1 285 ? 10.103 3.922 -13.158 1.00 85.50 285 CYS A CA 1
ATOM 2285 C C . CYS A 1 285 ? 11.285 3.643 -12.216 1.00 85.50 285 CYS A C 1
ATOM 2287 O O . CYS A 1 285 ? 11.176 3.947 -11.022 1.00 85.50 285 CYS A O 1
ATOM 2289 N N . ALA A 1 286 ? 12.366 3.032 -12.710 1.00 84.25 286 ALA A N 1
ATOM 2290 C CA . ALA A 1 286 ? 13.468 2.585 -11.876 1.00 84.25 286 ALA A CA 1
ATOM 2291 C C . ALA A 1 286 ? 14.109 3.765 -11.134 1.00 84.25 286 ALA A C 1
ATOM 2293 O O . ALA A 1 286 ? 14.219 4.881 -11.645 1.00 84.25 286 ALA A O 1
ATOM 2294 N N . PHE A 1 287 ? 14.512 3.515 -9.891 1.00 76.06 287 PHE A N 1
ATOM 2295 C CA . PHE A 1 287 ? 15.223 4.502 -9.097 1.00 76.06 287 PHE A CA 1
ATOM 2296 C C . PHE A 1 287 ? 16.679 4.572 -9.562 1.00 76.06 287 PHE A C 1
ATOM 2298 O O . PHE A 1 287 ? 17.442 3.639 -9.337 1.00 76.06 287 PHE A O 1
ATOM 2305 N N . GLU A 1 288 ? 17.056 5.686 -10.187 1.00 79.62 288 GLU A N 1
ATOM 2306 C CA . GLU A 1 288 ? 18.440 5.956 -10.609 1.00 79.62 288 GLU A CA 1
ATOM 2307 C C . GLU A 1 288 ? 19.222 6.808 -9.587 1.00 79.62 288 GLU A C 1
ATOM 2309 O O . GLU A 1 288 ? 20.373 7.171 -9.820 1.00 79.62 288 GLU A O 1
ATOM 2314 N N . GLY A 1 289 ? 18.602 7.159 -8.455 1.00 83.19 289 GLY A N 1
ATOM 2315 C CA . GLY A 1 289 ? 19.213 8.016 -7.440 1.00 83.19 289 GLY A CA 1
ATOM 2316 C C . GLY A 1 289 ? 20.207 7.283 -6.529 1.00 83.19 289 GLY A C 1
ATOM 2317 O O . GLY A 1 289 ? 20.188 6.053 -6.426 1.00 83.19 289 GLY A O 1
ATOM 2318 N N . PRO A 1 290 ? 21.081 8.021 -5.821 1.00 87.44 290 PRO A N 1
ATOM 2319 C CA . PRO A 1 290 ? 21.893 7.433 -4.765 1.00 87.44 290 PRO A CA 1
ATOM 2320 C C . PRO A 1 290 ? 20.994 6.921 -3.635 1.00 87.44 290 PRO A C 1
ATOM 2322 O O . PRO A 1 290 ? 19.960 7.513 -3.330 1.00 87.44 290 PRO A O 1
ATOM 2325 N N . LYS A 1 291 ? 21.408 5.840 -2.963 1.00 90.00 291 LYS A N 1
ATOM 2326 C CA . LYS A 1 291 ? 20.757 5.406 -1.720 1.00 90.00 291 LYS A CA 1
ATOM 2327 C C . LYS A 1 291 ? 20.746 6.588 -0.730 1.00 90.00 291 LYS A C 1
ATOM 2329 O O . LYS A 1 291 ? 21.830 7.099 -0.425 1.00 90.00 291 LYS A O 1
ATOM 2334 N N . PRO A 1 292 ? 19.574 7.020 -0.225 1.00 91.19 292 PRO A N 1
ATOM 2335 C CA . PRO A 1 292 ? 19.503 8.145 0.697 1.00 91.19 292 PRO A CA 1
ATOM 2336 C C . PRO A 1 292 ? 20.271 7.820 1.981 1.00 91.19 292 PRO A C 1
ATOM 2338 O O . PRO A 1 292 ? 20.344 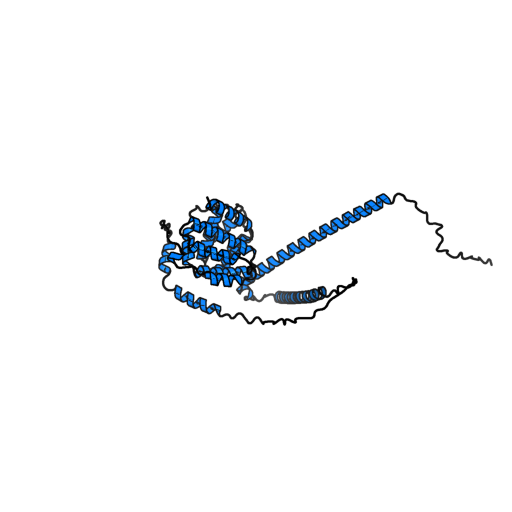6.666 2.418 1.00 91.19 292 PRO A O 1
ATOM 2341 N N . LYS A 1 293 ? 20.859 8.843 2.607 1.00 90.81 293 LYS A N 1
ATOM 2342 C CA . LYS A 1 293 ? 21.542 8.686 3.897 1.00 90.81 293 LYS A CA 1
ATOM 2343 C C . LYS A 1 293 ? 20.501 8.510 4.999 1.00 90.81 293 LYS A C 1
ATOM 2345 O O . LYS A 1 293 ? 19.976 9.484 5.530 1.00 90.81 293 LYS A O 1
ATOM 2350 N N . ILE A 1 294 ? 20.220 7.261 5.358 1.00 87.12 294 ILE A N 1
ATOM 2351 C CA . ILE A 1 294 ? 19.270 6.947 6.427 1.00 87.12 294 ILE A CA 1
ATOM 2352 C C . ILE A 1 294 ? 19.953 7.143 7.783 1.00 87.12 294 ILE A C 1
ATOM 2354 O O . ILE A 1 294 ? 20.917 6.453 8.119 1.00 87.12 294 ILE A O 1
ATOM 2358 N N . ILE A 1 295 ? 19.443 8.088 8.573 1.00 86.69 295 ILE A N 1
ATOM 2359 C CA . ILE A 1 295 ? 19.876 8.284 9.957 1.00 86.69 295 ILE A CA 1
ATOM 2360 C C . ILE A 1 295 ? 19.138 7.257 10.816 1.00 86.69 295 ILE A C 1
ATOM 2362 O O . ILE A 1 295 ? 17.925 7.352 11.006 1.00 86.69 295 ILE A O 1
ATOM 2366 N N . LYS A 1 296 ? 19.868 6.260 11.324 1.00 86.69 296 LYS A N 1
ATOM 2367 C CA . LYS A 1 296 ? 19.315 5.266 12.252 1.00 86.69 296 LYS A CA 1
ATOM 2368 C C . LYS A 1 296 ? 18.861 5.966 13.535 1.00 86.69 296 LYS A C 1
ATOM 2370 O O . LYS A 1 296 ? 19.653 6.667 14.168 1.00 86.69 296 LYS A O 1
ATOM 2375 N N . ALA A 1 297 ? 17.604 5.767 13.927 1.00 86.19 297 ALA A N 1
ATOM 2376 C CA . ALA A 1 297 ? 17.123 6.255 15.215 1.00 86.19 297 ALA A CA 1
ATOM 2377 C C . ALA A 1 297 ? 17.834 5.542 16.375 1.00 86.19 297 ALA A C 1
ATOM 2379 O O . ALA A 1 297 ? 18.284 4.402 16.249 1.00 86.19 297 ALA A O 1
ATOM 2380 N N . LYS A 1 298 ? 17.920 6.222 17.526 1.00 88.06 298 LYS A N 1
ATOM 2381 C CA . LYS A 1 298 ? 18.615 5.714 18.725 1.00 88.06 298 LYS A CA 1
ATOM 2382 C C . LYS A 1 298 ? 17.986 4.443 19.296 1.00 88.06 298 LYS A C 1
ATOM 2384 O O . LYS A 1 298 ? 18.682 3.642 19.909 1.00 88.06 298 LYS A O 1
ATOM 2389 N N . SER A 1 299 ? 16.679 4.286 19.122 1.00 92.31 299 SER A N 1
ATOM 2390 C CA . SER A 1 299 ? 15.915 3.131 19.578 1.00 92.31 299 SER A CA 1
ATOM 2391 C C . SER A 1 299 ? 14.967 2.686 18.481 1.00 92.31 299 SER A C 1
ATOM 2393 O O . SER A 1 299 ? 14.392 3.514 17.775 1.00 92.31 299 SER A O 1
ATOM 2395 N N . GLU A 1 300 ? 14.787 1.379 18.353 1.00 91.75 300 GLU A N 1
ATOM 2396 C CA . GLU A 1 300 ? 13.836 0.820 17.407 1.00 91.75 300 GLU A CA 1
ATOM 2397 C C . GLU A 1 300 ? 12.416 0.867 17.961 1.00 91.75 300 GLU A C 1
ATOM 2399 O O . GLU A 1 300 ? 12.159 0.493 19.107 1.00 91.75 300 GLU A O 1
ATOM 2404 N N . LEU A 1 301 ? 11.481 1.347 17.146 1.00 90.81 301 LEU A N 1
ATOM 2405 C CA . LEU A 1 301 ? 10.072 1.368 17.509 1.00 90.81 301 LEU A CA 1
ATOM 2406 C C . LEU A 1 301 ? 9.520 -0.070 17.516 1.00 90.81 301 LEU A C 1
ATOM 2408 O O . LEU A 1 301 ? 9.702 -0.775 16.521 1.00 90.81 301 LEU A O 1
ATOM 2412 N N . PRO A 1 302 ? 8.734 -0.488 18.532 1.00 92.38 302 PRO A N 1
ATOM 2413 C CA . PRO A 1 302 ? 8.199 -1.855 18.617 1.00 92.38 302 PRO A CA 1
ATOM 2414 C C . PRO A 1 302 ? 7.456 -2.321 17.357 1.00 92.38 302 PRO A C 1
ATOM 2416 O O . PRO A 1 302 ? 7.532 -3.479 16.959 1.00 92.38 302 PRO A O 1
ATOM 2419 N N . ARG A 1 303 ? 6.765 -1.400 16.673 1.00 89.19 303 ARG A N 1
ATOM 2420 C CA . ARG A 1 303 ? 6.072 -1.683 15.406 1.00 89.19 303 ARG A CA 1
ATOM 2421 C C . ARG A 1 303 ? 7.020 -2.056 14.263 1.00 89.19 303 ARG A C 1
ATOM 2423 O O . ARG A 1 303 ? 6.654 -2.881 13.435 1.00 89.19 303 ARG A O 1
ATOM 2430 N N . VAL A 1 304 ? 8.204 -1.440 14.203 1.00 94.19 304 VAL A N 1
ATOM 2431 C CA . VAL A 1 304 ? 9.216 -1.736 13.179 1.00 94.19 304 VAL A CA 1
ATOM 2432 C C . VAL A 1 304 ? 9.835 -3.093 13.474 1.00 94.19 304 VAL A C 1
ATOM 2434 O O . VAL A 1 304 ? 9.981 -3.893 12.558 1.00 94.19 304 VAL A O 1
ATOM 2437 N N . THR A 1 305 ? 10.062 -3.407 14.749 1.00 95.19 305 THR A N 1
ATOM 2438 C CA . THR A 1 305 ? 10.517 -4.736 15.169 1.00 95.19 305 THR A CA 1
ATOM 2439 C C . THR A 1 305 ? 9.509 -5.823 14.798 1.00 95.19 305 THR A C 1
ATOM 2441 O O . THR A 1 305 ? 9.885 -6.827 14.195 1.00 95.19 305 THR A O 1
ATOM 2444 N N . ASN A 1 306 ? 8.216 -5.606 15.061 1.00 93.88 306 ASN A N 1
ATOM 2445 C CA . ASN A 1 306 ? 7.161 -6.542 14.654 1.00 93.88 306 ASN A CA 1
ATOM 2446 C C . ASN A 1 306 ? 7.096 -6.702 13.128 1.00 93.88 306 ASN A C 1
ATOM 2448 O O . ASN A 1 306 ? 6.988 -7.822 12.631 1.00 93.88 306 ASN A O 1
ATOM 2452 N N . PHE A 1 307 ? 7.198 -5.596 12.385 1.00 95.81 307 PHE A N 1
ATOM 2453 C CA . PHE A 1 307 ? 7.249 -5.613 10.924 1.00 95.81 307 PHE A CA 1
ATOM 2454 C C . PHE A 1 307 ? 8.449 -6.424 10.415 1.00 95.81 307 PHE A C 1
ATOM 2456 O O . PHE A 1 307 ? 8.265 -7.339 9.618 1.00 95.81 307 PHE A O 1
ATOM 2463 N N . ARG A 1 308 ? 9.653 -6.162 10.939 1.00 97.44 308 ARG A N 1
ATOM 2464 C CA . ARG A 1 308 ? 10.879 -6.898 10.608 1.00 97.44 308 ARG A CA 1
ATOM 2465 C C . ARG A 1 308 ? 10.717 -8.396 10.847 1.00 97.44 308 ARG A C 1
ATOM 2467 O O . ARG A 1 308 ? 11.051 -9.181 9.964 1.00 97.44 308 ARG A O 1
ATOM 2474 N N . ASN A 1 309 ? 10.221 -8.786 12.020 1.00 96.56 309 ASN A N 1
ATOM 2475 C CA . ASN A 1 309 ? 10.040 -10.194 12.376 1.00 96.56 309 ASN A CA 1
ATOM 2476 C C . ASN A 1 309 ? 9.050 -10.871 11.423 1.00 96.56 309 ASN A C 1
ATOM 2478 O O . ASN A 1 309 ? 9.374 -11.910 10.861 1.00 96.56 309 ASN A O 1
ATOM 2482 N N . THR A 1 310 ? 7.923 -10.212 11.137 1.00 96.31 310 THR A N 1
ATOM 2483 C CA . THR A 1 310 ? 6.928 -10.708 10.171 1.00 96.31 310 THR A CA 1
ATOM 2484 C C . THR A 1 310 ? 7.545 -10.915 8.786 1.00 96.31 310 THR A C 1
ATOM 2486 O O . THR A 1 310 ? 7.285 -11.921 8.138 1.00 96.31 310 THR A O 1
ATOM 2489 N N . LEU A 1 311 ? 8.395 -9.990 8.317 1.00 97.31 311 LEU A N 1
ATOM 2490 C CA . LEU A 1 311 ? 9.060 -10.147 7.020 1.00 97.31 311 LEU A CA 1
ATOM 2491 C C . LEU A 1 311 ? 10.097 -11.278 7.015 1.00 97.31 311 LEU A C 1
ATOM 2493 O O . LEU A 1 311 ? 10.269 -11.931 5.992 1.00 97.31 311 LEU A O 1
ATOM 2497 N N . LYS A 1 312 ? 10.783 -11.529 8.135 1.00 96.62 312 LYS A N 1
ATOM 2498 C CA . LYS A 1 312 ? 11.752 -12.633 8.255 1.00 96.62 312 LYS A CA 1
ATOM 2499 C C . LYS A 1 312 ? 11.086 -14.012 8.277 1.00 96.62 312 LYS A C 1
ATOM 2501 O O . LYS A 1 312 ? 11.749 -14.991 7.957 1.00 96.62 312 LYS A O 1
ATOM 2506 N N . GLU A 1 313 ? 9.804 -14.083 8.622 1.00 96.88 313 GLU A N 1
ATOM 2507 C CA . GLU A 1 313 ? 9.006 -15.315 8.585 1.00 96.88 313 GLU A CA 1
ATOM 2508 C C . GLU A 1 313 ? 8.523 -15.683 7.171 1.00 96.88 313 GLU A C 1
ATOM 2510 O O . GLU A 1 313 ? 8.071 -16.806 6.958 1.00 96.88 313 GLU A O 1
ATOM 2515 N N . ILE A 1 314 ? 8.621 -14.770 6.197 1.00 97.12 314 ILE A N 1
ATOM 2516 C CA . ILE A 1 314 ? 8.230 -15.019 4.804 1.00 97.12 314 ILE A CA 1
ATOM 2517 C C . ILE A 1 314 ? 9.352 -15.814 4.103 1.00 97.12 314 ILE A C 1
ATOM 2519 O O . ILE A 1 314 ? 10.435 -15.255 3.896 1.00 97.12 314 ILE A O 1
ATOM 2523 N N . PRO A 1 315 ? 9.130 -17.082 3.689 1.00 97.38 315 PRO A N 1
ATOM 2524 C CA . PRO A 1 315 ? 10.189 -17.946 3.144 1.00 97.38 315 PRO A CA 1
ATOM 2525 C C . PRO A 1 315 ? 10.891 -17.361 1.911 1.00 97.38 315 PRO A C 1
ATOM 2527 O O . PRO A 1 315 ? 12.120 -17.412 1.799 1.00 97.38 315 PRO A O 1
ATOM 2530 N N . SER A 1 316 ? 10.109 -16.713 1.044 1.00 96.44 316 SER A N 1
ATOM 2531 C CA . SER A 1 316 ? 10.567 -15.985 -0.145 1.00 96.44 316 SER A CA 1
ATOM 2532 C C . SER A 1 316 ? 11.651 -14.925 0.134 1.00 96.44 316 SER A C 1
ATOM 2534 O O . SER A 1 316 ? 12.381 -14.520 -0.769 1.00 96.44 316 SER A O 1
ATOM 2536 N N . PHE A 1 317 ? 11.796 -14.444 1.376 1.00 97.69 317 PHE A N 1
ATOM 2537 C CA . PHE A 1 317 ? 12.716 -13.352 1.722 1.00 97.69 317 PHE A CA 1
ATOM 2538 C C . PHE A 1 317 ? 14.051 -13.793 2.331 1.00 97.69 317 PHE A C 1
ATOM 2540 O O . PHE A 1 317 ? 14.830 -12.940 2.768 1.00 97.69 317 PHE A O 1
ATOM 2547 N N . SER A 1 318 ? 14.366 -15.089 2.312 1.00 96.69 318 SER A N 1
ATOM 2548 C CA . SER A 1 318 ? 15.631 -15.643 2.831 1.00 96.69 318 SER A CA 1
ATOM 2549 C C . SER A 1 318 ? 16.892 -14.941 2.292 1.00 96.69 318 SER A C 1
ATOM 2551 O O . SER A 1 318 ? 17.840 -14.704 3.037 1.00 96.69 318 SER A O 1
ATOM 2553 N N . ASN A 1 319 ? 16.885 -14.509 1.027 1.00 96.50 319 ASN A N 1
ATOM 2554 C CA . ASN A 1 319 ? 18.011 -13.801 0.398 1.00 96.50 319 ASN A CA 1
ATOM 2555 C C . ASN A 1 319 ? 17.886 -12.262 0.425 1.00 96.50 319 ASN A C 1
ATOM 2557 O O . ASN A 1 319 ? 18.763 -11.546 -0.063 1.00 96.50 319 ASN A O 1
ATOM 2561 N N . TYR A 1 320 ? 16.813 -11.730 1.014 1.00 97.12 320 TYR A N 1
ATOM 2562 C CA . TYR A 1 320 ? 16.448 -10.309 0.959 1.00 97.12 320 TYR A CA 1
ATOM 2563 C C . TYR A 1 320 ? 16.563 -9.598 2.313 1.00 97.12 320 TYR A C 1
ATOM 2565 O O . TYR A 1 320 ? 16.047 -8.494 2.488 1.00 97.12 320 TYR A O 1
ATOM 2573 N N . HIS A 1 321 ? 17.290 -10.180 3.272 1.00 96.00 321 HIS A N 1
ATOM 2574 C CA . HIS A 1 321 ? 17.478 -9.589 4.600 1.00 96.00 321 HIS A CA 1
ATOM 2575 C C . HIS A 1 321 ? 18.013 -8.150 4.556 1.00 96.00 321 HIS A C 1
ATOM 2577 O O . HIS A 1 321 ? 17.522 -7.302 5.289 1.00 96.00 321 HIS A O 1
ATOM 2583 N N . HIS A 1 322 ? 18.954 -7.842 3.662 1.00 95.69 322 HIS A N 1
ATOM 2584 C CA . HIS A 1 322 ? 19.487 -6.484 3.509 1.00 95.69 322 HIS A CA 1
ATOM 2585 C C . HIS A 1 322 ? 18.416 -5.468 3.060 1.00 95.69 322 HIS A C 1
ATOM 2587 O O . HIS A 1 322 ? 18.383 -4.354 3.573 1.00 95.69 322 HIS A O 1
ATOM 2593 N N . VAL A 1 323 ? 17.498 -5.865 2.169 1.00 96.00 323 VAL A N 1
ATOM 2594 C CA . VAL A 1 323 ? 16.363 -5.032 1.726 1.00 96.00 323 VAL A CA 1
ATOM 2595 C C . VAL A 1 323 ? 15.377 -4.809 2.872 1.00 96.00 323 VAL A C 1
ATOM 2597 O O . VAL A 1 323 ? 14.884 -3.696 3.052 1.00 96.00 323 VAL A O 1
ATOM 2600 N N . ILE A 1 324 ? 15.116 -5.850 3.673 1.00 97.19 324 ILE A N 1
ATOM 2601 C CA . ILE A 1 324 ? 14.272 -5.754 4.873 1.00 97.19 324 ILE A CA 1
ATOM 2602 C C . ILE A 1 324 ? 14.878 -4.766 5.873 1.00 97.19 324 ILE A C 1
ATOM 2604 O O . ILE A 1 324 ? 14.158 -3.904 6.375 1.00 97.19 324 ILE A O 1
ATOM 2608 N N . GLU A 1 325 ? 16.178 -4.869 6.162 1.00 96.25 325 GLU A N 1
ATOM 2609 C CA . GLU A 1 325 ? 16.844 -3.970 7.110 1.00 96.25 325 GLU A CA 1
ATOM 2610 C C . GLU A 1 325 ? 16.849 -2.520 6.608 1.00 96.25 325 GLU A C 1
ATOM 2612 O O . GLU A 1 325 ? 16.486 -1.626 7.369 1.00 96.25 325 GLU A O 1
ATOM 2617 N N . ASP A 1 326 ? 17.130 -2.285 5.321 1.00 95.12 326 ASP A N 1
ATOM 2618 C CA . ASP A 1 326 ? 17.057 -0.947 4.715 1.00 95.12 326 ASP A CA 1
ATOM 2619 C C . ASP A 1 326 ? 15.646 -0.346 4.814 1.00 95.12 326 ASP A C 1
ATOM 2621 O O . ASP A 1 326 ? 15.472 0.840 5.109 1.00 95.12 326 ASP A O 1
ATOM 2625 N N . MET A 1 327 ? 14.619 -1.173 4.613 1.00 95.44 327 MET A N 1
ATOM 2626 C CA . MET A 1 327 ? 13.225 -0.759 4.742 1.00 95.44 327 MET A CA 1
ATOM 2627 C C . MET A 1 327 ? 12.863 -0.441 6.197 1.00 95.44 327 MET A C 1
ATOM 2629 O O . MET A 1 327 ? 12.186 0.555 6.459 1.00 95.44 327 MET A O 1
ATOM 2633 N N . CYS A 1 328 ? 13.326 -1.254 7.148 1.00 95.56 328 CYS A N 1
ATOM 2634 C CA . CYS A 1 328 ? 13.117 -1.030 8.577 1.00 95.56 328 CYS A CA 1
ATOM 2635 C C . CYS A 1 328 ? 13.838 0.230 9.061 1.00 95.56 328 CYS A C 1
ATOM 2637 O O . CYS A 1 328 ? 13.227 1.030 9.766 1.00 95.56 328 CYS A O 1
ATOM 2639 N N . ASP A 1 329 ? 15.085 0.453 8.641 1.00 94.50 329 ASP A N 1
ATOM 2640 C CA . ASP A 1 329 ? 15.845 1.669 8.942 1.00 94.50 329 ASP A CA 1
ATOM 2641 C C . ASP A 1 329 ? 15.095 2.914 8.442 1.00 94.50 329 ASP A C 1
ATOM 2643 O O . ASP A 1 329 ? 14.960 3.898 9.174 1.00 94.50 329 ASP A O 1
ATOM 2647 N N . LEU A 1 330 ? 14.531 2.858 7.229 1.00 93.12 330 LEU A N 1
ATOM 2648 C CA . LEU A 1 330 ? 13.753 3.959 6.661 1.00 93.12 330 LEU A CA 1
ATOM 2649 C C . LEU A 1 330 ? 12.482 4.247 7.478 1.00 93.12 330 LEU A C 1
ATOM 2651 O O . LEU A 1 330 ? 12.182 5.403 7.784 1.00 93.12 330 LEU A O 1
ATOM 2655 N N . TRP A 1 331 ? 11.753 3.203 7.883 1.00 91.38 331 TRP A N 1
ATOM 2656 C CA . TRP A 1 331 ? 10.556 3.326 8.726 1.00 91.38 331 TRP A CA 1
ATOM 2657 C C . TRP A 1 331 ? 10.851 3.794 10.150 1.00 91.38 331 TRP A C 1
ATOM 2659 O O . TRP A 1 331 ? 10.028 4.504 10.741 1.00 91.38 331 TRP A O 1
ATOM 2669 N N . ASN A 1 332 ? 12.001 3.394 10.687 1.00 92.12 332 ASN A N 1
ATOM 2670 C CA . ASN A 1 332 ? 12.449 3.745 12.026 1.00 92.12 332 ASN A CA 1
ATOM 2671 C C . ASN A 1 332 ? 13.076 5.140 12.098 1.00 92.12 332 ASN A C 1
ATOM 2673 O O . ASN A 1 332 ? 13.248 5.657 13.194 1.00 92.12 332 ASN A O 1
ATOM 2677 N N . SER A 1 333 ? 13.423 5.748 10.960 1.00 89.19 333 SER A N 1
ATOM 2678 C CA . SER A 1 333 ? 13.999 7.091 10.938 1.00 89.19 333 SER A CA 1
ATOM 2679 C C . SER A 1 333 ? 13.001 8.156 11.416 1.00 89.19 333 SER A C 1
ATOM 2681 O O . SER A 1 333 ? 11.809 8.118 11.078 1.00 89.19 333 SER A O 1
ATOM 2683 N N . ASP A 1 334 ? 13.526 9.119 12.182 1.00 81.44 334 ASP A N 1
ATOM 2684 C CA . ASP A 1 334 ? 12.831 10.345 12.611 1.00 81.44 334 ASP A CA 1
ATOM 2685 C C . ASP A 1 334 ? 12.796 11.410 11.499 1.00 81.44 334 ASP A C 1
ATOM 2687 O O . ASP A 1 334 ? 12.186 12.471 11.649 1.00 81.44 334 ASP A O 1
ATOM 2691 N N . ASN A 1 335 ? 13.471 11.148 10.377 1.00 79.25 335 ASN A N 1
ATOM 2692 C CA . ASN A 1 335 ? 13.533 12.069 9.255 1.00 79.25 335 ASN A CA 1
ATOM 2693 C C . ASN A 1 335 ? 12.152 12.203 8.604 1.00 79.25 335 ASN A C 1
ATOM 2695 O O . ASN A 1 335 ? 11.438 11.217 8.403 1.00 79.25 335 ASN A O 1
ATOM 2699 N N . LYS A 1 336 ? 11.805 13.434 8.212 1.00 82.69 336 LYS A N 1
ATOM 2700 C CA . LYS A 1 336 ? 10.697 13.649 7.279 1.00 82.69 336 LYS A CA 1
ATOM 2701 C C . LYS A 1 336 ? 11.020 12.928 5.971 1.00 82.69 336 LYS A C 1
ATOM 2703 O O . LYS A 1 336 ? 12.146 13.021 5.490 1.00 82.69 336 LYS A O 1
ATOM 2708 N N . TYR A 1 337 ? 10.038 12.236 5.398 1.00 83.75 337 TYR A N 1
ATOM 2709 C CA . TYR A 1 337 ? 10.195 11.649 4.070 1.00 83.75 337 TYR A CA 1
ATOM 2710 C C . TYR A 1 337 ? 10.409 12.763 3.050 1.00 83.75 337 TYR A C 1
ATOM 2712 O O . TYR A 1 337 ? 9.570 13.649 2.918 1.00 83.75 337 TYR A O 1
ATOM 2720 N N . GLY A 1 338 ? 11.525 12.721 2.334 1.00 88.38 338 GLY A N 1
ATOM 2721 C CA . GLY A 1 338 ? 11.724 13.510 1.135 1.00 88.38 338 GLY A CA 1
ATOM 2722 C C . GLY A 1 338 ? 11.382 12.717 -0.133 1.00 88.38 338 GLY A C 1
ATOM 2723 O O . GLY A 1 338 ? 11.060 11.521 -0.089 1.00 88.38 338 GLY A O 1
ATOM 2724 N N . PRO A 1 339 ? 11.472 13.382 -1.298 1.00 86.69 339 PRO A N 1
ATOM 2725 C CA . PRO A 1 339 ? 11.420 12.757 -2.619 1.00 86.69 339 PRO A CA 1
ATOM 2726 C C . PRO A 1 339 ? 12.330 11.529 -2.781 1.00 86.69 339 PRO A C 1
ATOM 2728 O O . PRO A 1 339 ? 11.912 10.517 -3.350 1.00 86.69 339 PRO A O 1
ATOM 2731 N N . GLU A 1 340 ? 13.569 11.609 -2.287 1.00 89.00 340 GLU A N 1
ATOM 2732 C CA . GLU A 1 340 ? 14.572 10.546 -2.414 1.00 89.00 340 GLU A CA 1
ATOM 2733 C C . GLU A 1 340 ? 14.202 9.331 -1.560 1.00 89.00 340 GLU A C 1
ATOM 2735 O O . GLU A 1 340 ? 14.195 8.204 -2.058 1.00 89.00 340 GLU A O 1
ATOM 2740 N N . GLU A 1 341 ? 13.802 9.553 -0.306 1.00 90.88 341 GLU A N 1
ATOM 2741 C CA . GLU A 1 341 ? 13.342 8.508 0.607 1.00 90.88 341 GLU A CA 1
ATOM 2742 C C . GLU A 1 341 ? 12.107 7.787 0.071 1.00 90.88 341 GLU A C 1
ATOM 2744 O O . GLU A 1 341 ? 12.026 6.562 0.158 1.00 90.88 341 GLU A O 1
ATOM 2749 N N . LEU A 1 342 ? 11.144 8.514 -0.505 1.00 89.12 342 LEU A N 1
ATOM 2750 C CA . LEU A 1 342 ? 9.944 7.896 -1.066 1.00 89.12 342 LEU A CA 1
ATOM 2751 C C . LEU A 1 342 ? 10.261 7.072 -2.322 1.00 89.12 342 LEU A C 1
ATOM 2753 O O . LEU A 1 342 ? 9.729 5.972 -2.485 1.00 89.12 342 LEU A O 1
ATOM 2757 N N . ASN A 1 343 ? 11.141 7.559 -3.198 1.00 88.00 343 ASN A N 1
ATOM 2758 C CA . ASN A 1 343 ? 11.576 6.783 -4.359 1.00 88.00 343 ASN A CA 1
ATOM 2759 C C . ASN A 1 343 ? 12.378 5.540 -3.954 1.00 88.00 343 ASN A C 1
ATOM 2761 O O . ASN A 1 343 ? 12.149 4.462 -4.507 1.00 88.00 343 ASN A O 1
ATOM 2765 N N . TYR A 1 344 ? 13.235 5.653 -2.940 1.00 91.94 344 TYR A N 1
ATOM 2766 C CA . TYR A 1 344 ? 13.948 4.508 -2.391 1.00 91.94 344 TYR A CA 1
ATOM 2767 C C . TYR A 1 344 ? 12.998 3.511 -1.708 1.00 91.94 344 TYR A C 1
ATOM 2769 O O . TYR A 1 344 ? 13.095 2.311 -1.950 1.00 91.94 344 TYR A O 1
ATOM 2777 N N . MET A 1 345 ? 11.997 3.980 -0.954 1.00 92.38 345 MET A N 1
ATOM 2778 C CA . MET A 1 345 ? 10.936 3.127 -0.399 1.00 92.38 345 MET A CA 1
ATOM 2779 C C . MET A 1 345 ? 10.198 2.362 -1.501 1.00 92.38 345 MET A C 1
ATOM 2781 O O . MET A 1 345 ? 9.962 1.164 -1.360 1.00 92.38 345 MET A O 1
ATOM 2785 N N . LYS A 1 346 ? 9.838 3.029 -2.607 1.00 90.19 346 LYS A N 1
ATOM 2786 C CA . LYS A 1 346 ? 9.198 2.375 -3.762 1.00 90.19 346 LYS A CA 1
ATOM 2787 C C . LYS A 1 346 ? 10.082 1.257 -4.307 1.00 90.19 346 LYS A C 1
ATOM 2789 O O . LYS A 1 346 ? 9.581 0.157 -4.521 1.00 90.19 346 LYS A O 1
ATOM 2794 N N . TYR A 1 347 ? 11.377 1.521 -4.481 1.00 91.50 347 TYR A N 1
ATOM 2795 C CA . TYR A 1 347 ? 12.347 0.507 -4.892 1.00 91.50 347 TYR A CA 1
ATOM 2796 C C . TYR A 1 347 ? 12.361 -0.691 -3.928 1.00 91.50 347 TYR A C 1
ATOM 2798 O O . TYR A 1 347 ? 12.150 -1.816 -4.371 1.00 91.50 347 TYR A O 1
ATOM 2806 N N . LEU A 1 348 ? 12.512 -0.462 -2.618 1.00 93.75 348 LEU A N 1
ATOM 2807 C CA . LEU A 1 348 ? 12.544 -1.532 -1.609 1.00 93.75 348 LEU A CA 1
ATOM 2808 C C . LEU A 1 348 ? 11.252 -2.364 -1.603 1.00 93.75 348 LEU A C 1
ATOM 2810 O O . LEU A 1 348 ? 11.304 -3.594 -1.612 1.00 93.75 348 LEU A O 1
ATOM 2814 N N . VAL A 1 349 ? 10.090 -1.700 -1.645 1.00 93.25 349 VAL A N 1
ATOM 2815 C CA . VAL A 1 349 ? 8.778 -2.361 -1.716 1.00 93.25 349 VAL A CA 1
ATOM 2816 C C . VAL A 1 349 ? 8.675 -3.213 -2.974 1.00 93.25 349 VAL A C 1
ATOM 2818 O O . VAL A 1 349 ? 8.214 -4.346 -2.895 1.00 93.25 349 VAL A O 1
ATOM 2821 N N . HIS A 1 350 ? 9.100 -2.704 -4.130 1.00 89.75 350 HIS A N 1
ATOM 2822 C CA . HIS A 1 350 ? 9.075 -3.479 -5.368 1.00 89.75 350 HIS A CA 1
ATOM 2823 C C . HIS A 1 350 ? 10.017 -4.677 -5.330 1.00 89.75 350 HIS A C 1
ATOM 2825 O O . HIS A 1 350 ? 9.601 -5.763 -5.727 1.00 89.75 350 HIS A O 1
ATOM 2831 N N . SER A 1 351 ? 11.237 -4.513 -4.822 1.00 90.62 351 SER A N 1
ATOM 2832 C CA . SER A 1 351 ? 12.198 -5.611 -4.687 1.00 90.62 351 SER A CA 1
ATOM 2833 C C . SER A 1 351 ? 11.628 -6.761 -3.855 1.00 90.62 351 SER A C 1
ATOM 2835 O O . SER A 1 351 ? 11.687 -7.908 -4.288 1.00 90.62 351 SER A O 1
ATOM 2837 N N . LEU A 1 352 ? 10.986 -6.459 -2.720 1.00 94.31 352 LEU A N 1
ATOM 2838 C CA . LEU A 1 352 ? 10.320 -7.475 -1.894 1.00 94.31 352 LEU A CA 1
ATOM 2839 C C . LEU A 1 352 ? 9.080 -8.072 -2.575 1.00 94.31 352 LEU A C 1
ATOM 2841 O O . LEU A 1 352 ? 8.833 -9.266 -2.476 1.00 94.31 352 LEU A O 1
ATOM 2845 N N . MET A 1 353 ? 8.315 -7.279 -3.325 1.00 91.44 353 MET A N 1
ATOM 2846 C CA . MET A 1 353 ? 7.165 -7.790 -4.083 1.00 91.44 353 MET A CA 1
ATOM 2847 C C . MET A 1 353 ? 7.559 -8.817 -5.144 1.00 91.44 353 MET A C 1
ATOM 2849 O O . MET A 1 353 ? 6.836 -9.783 -5.346 1.00 91.44 353 MET A O 1
ATOM 2853 N N . ILE A 1 354 ? 8.686 -8.601 -5.825 1.00 87.25 354 ILE A N 1
ATOM 2854 C CA . ILE A 1 354 ? 9.210 -9.523 -6.844 1.00 87.25 354 ILE A CA 1
ATOM 2855 C C . ILE A 1 354 ? 9.778 -10.781 -6.198 1.00 87.25 354 ILE A C 1
ATOM 2857 O O . ILE A 1 354 ? 9.673 -11.857 -6.777 1.00 87.25 354 ILE A O 1
ATOM 2861 N N . ALA A 1 355 ? 10.376 -10.631 -5.016 1.00 91.00 355 ALA A N 1
ATOM 2862 C CA . ALA A 1 355 ? 10.902 -11.749 -4.253 1.00 91.00 355 ALA A CA 1
ATOM 2863 C C . ALA A 1 355 ? 9.803 -12.722 -3.804 1.00 91.00 355 ALA A C 1
ATOM 2865 O O . ALA A 1 355 ? 10.115 -13.873 -3.550 1.00 91.00 355 ALA A O 1
ATOM 2866 N N . CYS A 1 356 ? 8.537 -12.289 -3.716 1.00 91.06 356 CYS A N 1
ATOM 2867 C CA . CYS A 1 356 ? 7.418 -13.163 -3.364 1.00 91.06 356 CYS A CA 1
ATOM 2868 C C . CYS A 1 356 ? 7.207 -14.244 -4.438 1.00 91.06 356 CYS A C 1
ATOM 2870 O O . CYS A 1 356 ? 6.742 -13.950 -5.540 1.00 91.06 356 CYS A O 1
ATOM 2872 N N . GLU A 1 357 ? 7.495 -15.498 -4.100 1.00 88.88 357 GLU A N 1
ATOM 2873 C CA . GLU A 1 357 ? 7.310 -16.654 -4.985 1.00 88.88 357 GLU A CA 1
ATOM 2874 C C . GLU A 1 357 ? 5.863 -17.163 -4.981 1.00 88.88 357 GLU A C 1
ATOM 2876 O O . GLU A 1 357 ? 5.394 -17.734 -5.966 1.00 88.88 357 GLU A O 1
ATOM 2881 N N . THR A 1 358 ? 5.134 -16.933 -3.884 1.00 88.56 358 THR A N 1
ATOM 2882 C CA . THR A 1 358 ? 3.759 -17.408 -3.691 1.00 88.56 358 THR A CA 1
ATOM 2883 C C . THR A 1 358 ? 2.772 -16.257 -3.485 1.00 88.56 358 THR A C 1
ATOM 2885 O O . THR A 1 358 ? 3.126 -15.165 -3.030 1.00 88.56 358 THR A O 1
ATOM 2888 N N . ALA A 1 359 ? 1.492 -16.505 -3.786 1.00 86.06 359 ALA A N 1
ATOM 2889 C CA . ALA A 1 359 ? 0.419 -15.555 -3.487 1.00 86.06 359 ALA A CA 1
ATOM 2890 C C . ALA A 1 359 ? 0.289 -15.295 -1.974 1.00 86.06 359 ALA A C 1
ATOM 2892 O O . ALA A 1 359 ? 0.019 -14.168 -1.565 1.00 86.06 359 ALA A O 1
ATOM 2893 N N . GLU A 1 360 ? 0.534 -16.315 -1.144 1.00 88.62 360 GLU A N 1
ATOM 2894 C CA . GLU A 1 360 ? 0.509 -16.203 0.316 1.00 88.62 360 GLU A CA 1
ATOM 2895 C C . GLU A 1 360 ? 1.594 -15.245 0.830 1.00 88.62 360 GLU A C 1
ATOM 2897 O O . GLU A 1 360 ? 1.299 -14.352 1.627 1.00 88.62 360 GLU A O 1
ATOM 2902 N N . ASP A 1 361 ? 2.825 -15.368 0.329 1.00 93.56 361 ASP A N 1
ATOM 2903 C CA . ASP A 1 361 ? 3.933 -14.476 0.692 1.00 93.56 361 ASP A CA 1
ATOM 2904 C C . ASP A 1 361 ? 3.633 -13.027 0.311 1.00 93.56 361 ASP A C 1
ATOM 2906 O O . ASP A 1 361 ? 3.861 -12.102 1.095 1.00 93.56 361 ASP A O 1
ATOM 2910 N N . HIS A 1 362 ? 3.040 -12.833 -0.867 1.00 90.44 362 HIS A N 1
ATOM 2911 C CA . HIS A 1 362 ? 2.627 -11.519 -1.337 1.00 90.44 362 HIS A CA 1
ATOM 2912 C C . HIS A 1 362 ? 1.539 -10.901 -0.440 1.00 90.44 362 HIS A C 1
ATOM 2914 O O . HIS A 1 362 ? 1.631 -9.722 -0.079 1.00 90.44 362 HIS A O 1
ATOM 2920 N N . VAL A 1 363 ? 0.540 -11.689 -0.022 1.00 89.94 363 VAL A N 1
ATOM 2921 C CA . VAL A 1 363 ? -0.496 -11.253 0.931 1.00 89.94 363 VAL A CA 1
ATOM 2922 C C . VAL A 1 363 ? 0.122 -10.891 2.283 1.00 89.94 363 VAL A C 1
ATOM 2924 O O . VAL A 1 363 ? -0.131 -9.791 2.787 1.00 89.94 363 VAL A O 1
ATOM 2927 N N . LYS A 1 364 ? 0.979 -11.755 2.846 1.00 93.62 364 LYS A N 1
ATOM 2928 C CA . LYS A 1 364 ? 1.674 -11.510 4.124 1.00 93.62 364 LYS A CA 1
ATOM 2929 C C . LYS A 1 364 ? 2.502 -10.231 4.075 1.00 93.62 364 LYS A C 1
ATOM 2931 O O . LYS A 1 364 ? 2.363 -9.375 4.952 1.00 93.62 364 LYS A O 1
ATOM 2936 N N . PHE A 1 365 ? 3.304 -10.052 3.025 1.00 96.00 365 PHE A N 1
ATOM 2937 C CA . PHE A 1 365 ? 4.108 -8.848 2.833 1.00 96.00 365 PHE A CA 1
ATOM 2938 C C . PHE A 1 365 ? 3.236 -7.592 2.743 1.00 96.00 365 PHE A C 1
ATOM 2940 O O . PHE A 1 365 ? 3.473 -6.616 3.461 1.00 96.00 365 PHE A O 1
ATOM 2947 N N . LYS A 1 366 ? 2.203 -7.597 1.890 1.00 94.88 366 LYS A N 1
ATOM 2948 C CA . LYS A 1 366 ? 1.313 -6.440 1.719 1.00 94.88 366 LYS A CA 1
ATOM 2949 C C . LYS A 1 366 ? 0.562 -6.089 2.996 1.00 94.88 366 LYS A C 1
ATOM 2951 O O . LYS A 1 366 ? 0.398 -4.900 3.271 1.00 94.88 366 LYS A O 1
ATOM 2956 N N . LEU A 1 367 ? 0.137 -7.083 3.772 1.00 93.25 367 LEU A N 1
ATOM 2957 C CA . LEU A 1 367 ? -0.510 -6.877 5.064 1.00 93.25 367 LEU A CA 1
ATOM 2958 C C . LEU A 1 367 ? 0.453 -6.266 6.083 1.00 93.25 367 LEU A C 1
ATOM 2960 O O . LEU A 1 367 ? 0.140 -5.230 6.669 1.00 93.25 367 LEU A O 1
ATOM 2964 N N . ALA A 1 368 ? 1.649 -6.836 6.237 1.00 95.50 368 ALA A N 1
ATOM 2965 C CA . ALA A 1 368 ? 2.680 -6.285 7.112 1.00 95.50 368 ALA A CA 1
ATOM 2966 C C . ALA A 1 368 ? 3.017 -4.832 6.726 1.00 95.50 368 ALA A C 1
ATOM 2968 O O . ALA A 1 368 ? 3.069 -3.942 7.580 1.00 95.50 368 ALA A O 1
ATOM 2969 N N . PHE A 1 369 ? 3.163 -4.571 5.422 1.00 95.06 369 PHE A N 1
ATOM 2970 C CA . PHE A 1 369 ? 3.444 -3.241 4.889 1.00 95.06 369 PHE A CA 1
ATOM 2971 C C . PHE A 1 369 ? 2.300 -2.255 5.145 1.00 95.06 369 PHE A C 1
ATOM 2973 O O . PHE A 1 369 ? 2.531 -1.109 5.528 1.00 95.06 369 PHE A O 1
ATOM 2980 N N . PHE A 1 370 ? 1.056 -2.691 4.963 1.00 92.81 370 PHE A N 1
ATOM 2981 C CA . PHE A 1 370 ? -0.122 -1.884 5.258 1.00 92.81 370 PHE A CA 1
ATOM 2982 C C . PHE A 1 370 ? -0.160 -1.460 6.728 1.00 92.81 370 PHE A C 1
ATOM 2984 O O . PHE A 1 370 ? -0.362 -0.277 7.009 1.00 92.81 370 PHE A O 1
ATOM 2991 N N . LEU A 1 371 ? 0.094 -2.394 7.648 1.00 90.88 371 LEU A N 1
ATOM 2992 C CA . LEU A 1 371 ? 0.047 -2.148 9.089 1.00 90.88 371 LEU A CA 1
ATOM 2993 C C . LEU A 1 371 ? 1.142 -1.188 9.556 1.00 90.88 371 LEU A C 1
ATOM 2995 O O . LEU A 1 371 ? 0.848 -0.232 10.277 1.00 90.88 371 LEU A O 1
ATOM 2999 N N . VAL A 1 372 ? 2.392 -1.385 9.120 1.00 92.50 372 VAL A N 1
ATOM 3000 C CA . VAL A 1 372 ? 3.491 -0.488 9.520 1.00 92.50 372 VAL A CA 1
ATOM 3001 C C . VAL A 1 372 ? 3.281 0.930 8.972 1.00 92.50 372 VAL A C 1
ATOM 3003 O O . VAL A 1 372 ? 3.552 1.915 9.667 1.00 92.50 372 VAL A O 1
ATOM 3006 N N . ARG A 1 373 ? 2.705 1.040 7.767 1.00 90.44 373 ARG A N 1
ATOM 3007 C CA . ARG A 1 373 ? 2.482 2.309 7.065 1.00 90.44 373 ARG A CA 1
ATOM 3008 C C . ARG A 1 373 ? 1.412 3.193 7.699 1.00 90.44 373 ARG A C 1
ATOM 3010 O O . ARG A 1 373 ? 1.511 4.411 7.562 1.00 90.44 373 ARG A O 1
ATOM 3017 N N . GLN A 1 374 ? 0.408 2.632 8.384 1.00 86.56 374 GLN A N 1
ATOM 3018 C CA . GLN A 1 374 ? -0.760 3.395 8.866 1.00 86.56 374 GLN A CA 1
ATOM 3019 C C . GLN A 1 374 ? -0.391 4.675 9.632 1.00 86.56 374 GLN A C 1
ATOM 3021 O O . GLN A 1 374 ? -1.064 5.694 9.488 1.00 86.56 374 GLN A O 1
ATOM 3026 N N . ASN A 1 375 ? 0.714 4.655 10.376 1.00 80.38 375 ASN A N 1
ATOM 3027 C CA . ASN A 1 375 ? 1.145 5.785 11.196 1.00 80.38 375 ASN A CA 1
ATOM 3028 C C . ASN A 1 375 ? 1.784 6.943 10.419 1.00 80.38 375 ASN A C 1
ATOM 3030 O O . ASN A 1 375 ? 1.846 8.044 10.953 1.00 80.38 375 ASN A O 1
ATOM 3034 N N . LYS A 1 376 ? 2.256 6.719 9.186 1.00 84.56 376 LYS A N 1
ATOM 3035 C CA . LYS A 1 376 ? 2.858 7.769 8.344 1.00 84.56 376 LYS A CA 1
ATOM 3036 C C . LYS A 1 376 ? 2.058 8.035 7.065 1.00 84.56 376 LYS A C 1
ATOM 3038 O O . LYS A 1 376 ? 2.538 8.682 6.142 1.00 84.56 376 LYS A O 1
ATOM 3043 N N . CYS A 1 377 ? 0.812 7.559 6.998 1.00 85.00 377 CYS A N 1
ATOM 3044 C CA . CYS A 1 377 ? -0.055 7.747 5.832 1.00 85.00 377 CYS A CA 1
ATOM 3045 C C . CYS A 1 377 ? -0.292 9.224 5.471 1.00 85.00 377 CYS A C 1
ATOM 3047 O O . CYS A 1 377 ? -0.521 9.508 4.301 1.00 85.00 377 CYS A O 1
ATOM 3049 N N . LEU A 1 378 ? -0.303 10.139 6.448 1.00 84.56 378 LEU A N 1
ATOM 3050 C CA . LEU A 1 378 ? -0.483 11.574 6.192 1.00 84.56 378 LEU A CA 1
ATOM 3051 C C . LEU A 1 378 ? 0.790 12.208 5.622 1.00 84.56 378 LEU A C 1
ATOM 3053 O O . LEU A 1 378 ? 0.714 12.915 4.626 1.00 84.56 378 LEU A O 1
ATOM 3057 N N . GLU A 1 379 ? 1.948 11.886 6.199 1.00 86.50 379 GLU A N 1
ATOM 3058 C CA . GLU A 1 379 ? 3.250 12.342 5.697 1.00 86.50 379 GLU A CA 1
ATOM 3059 C C . GLU A 1 379 ? 3.475 11.870 4.255 1.00 86.50 379 GLU A C 1
ATOM 3061 O O . GLU A 1 379 ? 3.872 12.647 3.396 1.00 86.50 379 GLU A O 1
ATOM 3066 N N . MET A 1 380 ? 3.143 10.612 3.946 1.00 86.50 380 MET A N 1
ATOM 3067 C CA . MET A 1 380 ? 3.261 10.094 2.580 1.00 86.50 380 MET A CA 1
ATOM 3068 C C . MET A 1 380 ? 2.360 10.828 1.576 1.00 86.50 380 MET A C 1
ATOM 3070 O O . MET A 1 380 ? 2.774 11.020 0.436 1.00 86.50 380 MET A O 1
ATOM 3074 N N . ASP A 1 381 ? 1.150 11.239 1.968 1.00 88.25 381 ASP A N 1
ATOM 3075 C CA . ASP A 1 381 ? 0.250 12.001 1.088 1.00 88.25 381 ASP A CA 1
ATOM 3076 C C . ASP A 1 381 ? 0.833 13.377 0.725 1.00 88.25 381 ASP A C 1
ATOM 3078 O O . ASP A 1 381 ? 0.702 13.818 -0.423 1.00 88.25 381 ASP A O 1
ATOM 3082 N N . GLU A 1 382 ? 1.475 14.044 1.689 1.00 89.56 382 GLU A N 1
ATOM 3083 C CA . GLU A 1 382 ? 2.151 15.331 1.492 1.00 89.56 382 GLU A CA 1
ATOM 3084 C C . GLU A 1 382 ? 3.311 15.172 0.502 1.00 89.56 382 GLU A C 1
ATOM 3086 O O . GLU A 1 382 ? 3.319 15.809 -0.551 1.00 89.56 382 GLU A O 1
ATOM 3091 N N . VAL A 1 383 ? 4.196 14.201 0.742 1.00 88.69 383 VAL A N 1
ATOM 3092 C CA . VAL A 1 383 ? 5.366 13.949 -0.117 1.00 88.69 383 VAL A CA 1
ATOM 3093 C C . VAL A 1 383 ? 4.969 13.537 -1.535 1.00 88.69 383 VAL A C 1
ATOM 3095 O O . VAL A 1 383 ? 5.608 13.944 -2.504 1.00 88.69 383 VAL A O 1
ATOM 3098 N N . ILE A 1 384 ? 3.899 12.754 -1.700 1.00 89.50 384 ILE A N 1
ATOM 3099 C CA . ILE A 1 384 ? 3.384 12.413 -3.036 1.00 89.50 384 ILE A CA 1
ATOM 3100 C C . ILE A 1 384 ? 2.875 13.660 -3.758 1.00 89.50 384 ILE A C 1
ATOM 3102 O O . ILE A 1 384 ? 3.042 13.779 -4.971 1.00 89.50 384 ILE A O 1
ATOM 3106 N N . SER A 1 385 ? 2.249 14.588 -3.036 1.00 89.00 385 SER A N 1
ATOM 3107 C CA . SER A 1 385 ? 1.769 15.844 -3.615 1.00 89.00 385 SER A CA 1
ATOM 3108 C C . SER A 1 385 ? 2.928 16.728 -4.071 1.00 89.00 385 SER A C 1
ATOM 3110 O O . SER A 1 385 ? 2.889 17.239 -5.192 1.00 89.00 385 SER A O 1
ATOM 3112 N N . ASP A 1 386 ? 3.995 16.803 -3.278 1.00 88.25 386 ASP A N 1
ATOM 3113 C CA . ASP A 1 386 ? 5.221 17.514 -3.648 1.00 88.25 386 ASP A CA 1
ATOM 3114 C C . ASP A 1 386 ? 5.906 16.878 -4.862 1.00 88.25 386 ASP A C 1
ATOM 3116 O O . ASP A 1 386 ? 6.271 17.573 -5.813 1.00 88.25 386 ASP A O 1
ATOM 3120 N N . LEU A 1 387 ? 6.025 15.546 -4.885 1.00 86.38 387 LEU A N 1
ATOM 3121 C CA . LEU A 1 387 ? 6.610 14.816 -6.011 1.00 86.38 387 LEU A CA 1
ATOM 3122 C C . LEU A 1 387 ? 5.842 15.025 -7.311 1.00 86.38 387 LEU A C 1
ATOM 3124 O O . LEU A 1 387 ? 6.456 15.171 -8.368 1.00 86.38 387 LEU A O 1
ATOM 3128 N N . GLU A 1 388 ? 4.514 15.037 -7.263 1.00 84.94 388 GLU A N 1
ATOM 3129 C CA . GLU A 1 388 ? 3.716 15.323 -8.450 1.00 84.94 388 GLU A CA 1
ATOM 3130 C C . GLU A 1 388 ? 3.897 16.765 -8.924 1.00 84.94 388 GLU A C 1
ATOM 3132 O O . GLU A 1 388 ? 4.030 16.992 -10.125 1.00 84.94 388 GLU A O 1
ATOM 3137 N N . ALA A 1 389 ? 3.962 17.731 -8.004 1.00 86.62 389 ALA A N 1
ATOM 3138 C CA . ALA A 1 389 ? 4.210 19.127 -8.349 1.00 86.62 389 ALA A CA 1
ATOM 3139 C C . ALA A 1 389 ? 5.596 19.328 -8.985 1.00 86.62 389 ALA A C 1
ATOM 3141 O O . ALA A 1 389 ? 5.733 20.109 -9.928 1.00 86.62 389 ALA A O 1
ATOM 3142 N N . ILE A 1 390 ? 6.614 18.607 -8.504 1.00 85.31 390 ILE A N 1
ATOM 3143 C CA . ILE A 1 390 ? 7.961 18.599 -9.091 1.00 85.31 390 ILE A CA 1
ATOM 3144 C C . ILE A 1 390 ? 7.942 17.924 -10.464 1.00 85.31 390 ILE A C 1
ATOM 3146 O O . ILE A 1 390 ? 8.508 18.461 -11.409 1.00 85.31 390 ILE A O 1
ATOM 3150 N N . SER A 1 391 ? 7.252 16.788 -10.595 1.00 80.38 391 SER A N 1
ATOM 3151 C CA . SER A 1 391 ? 7.191 16.020 -11.846 1.00 80.38 391 SER A CA 1
ATOM 3152 C C . SER A 1 391 ? 6.431 16.740 -12.964 1.00 80.38 391 SER A C 1
ATOM 3154 O O . SER A 1 391 ? 6.568 16.368 -14.124 1.00 80.38 391 SER A O 1
ATOM 3156 N N . LEU A 1 392 ? 5.607 17.742 -12.645 1.00 74.56 392 LEU A N 1
ATOM 3157 C CA . LEU A 1 392 ? 4.902 18.564 -13.635 1.00 74.56 392 LEU A CA 1
ATOM 3158 C C . LEU A 1 392 ? 5.748 19.718 -14.191 1.00 74.56 392 LEU A C 1
ATOM 3160 O O . LEU A 1 392 ? 5.400 20.247 -15.247 1.00 74.56 392 LEU A O 1
ATOM 3164 N N . LYS A 1 393 ? 6.829 20.098 -13.504 1.00 76.69 393 LYS A N 1
ATOM 3165 C CA . LYS A 1 393 ? 7.824 21.050 -14.014 1.00 76.69 393 LYS A CA 1
ATOM 3166 C C . LYS A 1 393 ? 8.746 20.350 -15.009 1.00 76.69 393 LYS A C 1
ATOM 3168 O O . LYS A 1 393 ? 9.215 21.035 -15.937 1.00 76.69 393 LYS A O 1
#

Solvent-accessible surface area (backbone atoms only — not comparable to full-atom values): 23745 Å² total; per-residue (Å²): 140,84,84,83,83,81,81,80,77,77,85,64,97,76,65,67,83,79,67,77,77,76,86,60,90,69,54,62,64,57,53,49,53,51,52,50,53,52,49,54,50,52,51,54,51,50,53,51,49,54,52,47,53,50,50,51,53,52,52,51,52,51,51,52,52,50,52,52,50,52,51,48,52,52,68,76,41,59,66,70,76,66,60,73,69,74,60,86,49,64,68,56,51,53,49,52,52,53,51,53,52,50,52,50,52,52,53,53,52,48,54,60,50,56,58,61,67,74,65,68,79,92,74,85,82,91,77,90,83,83,89,81,91,83,86,87,84,87,76,82,81,77,82,73,77,84,71,76,85,70,82,69,77,62,62,62,61,58,62,54,59,63,70,62,71,78,77,61,64,76,61,55,56,56,71,70,43,90,65,76,76,73,86,68,80,61,72,64,20,36,30,78,78,73,45,81,77,83,48,62,72,55,43,61,57,53,42,71,34,78,66,44,46,94,46,67,47,60,55,50,39,47,52,37,54,52,49,39,31,60,33,44,46,46,69,61,32,41,53,38,48,53,51,36,53,50,40,52,55,58,48,59,74,48,42,49,72,69,49,43,51,57,46,43,53,55,52,48,51,52,48,62,77,41,39,67,43,54,54,48,52,44,63,53,53,54,76,86,68,78,84,66,88,74,60,73,48,98,63,83,49,70,63,48,54,51,40,51,53,57,52,70,69,32,76,56,38,76,89,40,55,70,53,52,50,54,50,41,42,58,72,44,26,85,67,78,73,45,70,62,50,51,47,48,48,52,48,45,54,48,55,56,58,69,43,33,81,46,72,66,45,43,46,54,50,53,49,47,50,52,62,64,40,63,85,47,52,67,61,51,53,52,40,51,52,51,48,52,59,58,71,72,108

Sequence (393 aa):
MDSVETSGRRYNPHSNRGRRKQIGDSSSGRNLQMRDAQRALRARKQEYLLSLEKKVSDVTRENVLLKQQLQILSLVNPQMSQVAVPCINQNCAAQIQALQLRVLELQAALMIKSDNVTSMPANSSDLMVGSEQSSPTTTMCRQQSLETVNSNNYIFVQDFNRAMVDSPSAWIQEIGTNKPATKYKIWQSAEELYGPVDAEPFIARAKLIKSVEDTKFVERIFNLLTKVSKATDTKTAQILHLKIIREQLRINRKFTIVDFVAFVEIMSEYHMKYKLHNIHWREMCAFEGPKPKIIKAKSELPRVTNFRNTLKEIPSFSNYHHVIEDMCDLWNSDNKYGPEELNYMKYLVHSLMIACETAEDHVKFKLAFFLVRQNKCLEMDEVISDLEAISLK

Organism: NCBI:txid109957

InterPro domains:
  IPR046347 Basic-leucine zipper domain superfamily [SSF57959] (28-79)

Secondary structure (DSSP, 8-state):
------------TT--TT------TTHHHHHHHHHHHHHHHHHHHHHHHHHHHHHHHHHHHHHHHHHHHHHHHHHH-GGGGT-----S-HHHHHHHHHHHHHHHHHHHHHHHHHHHHTT-------------------------------SGGGHHHHHHHHHTSSS-HHHHHHHTS----------S-HHHHH-----HHHHHHHTTSTTTTT-SHHHHHHHHHHHHTT--SHHHHHHHHHHHHHHHHHHHTT--HHHHHHHHHHHHHHHHHTHHHHHHHHHHT---SPPP-----SS--HHHHHHHHHHHT-GGGTT-HHHHHHHHHHHH--SPP-HHHHHHHHHHHHHHHHH--SHHHHHHHHHHHHHHHGGGHHHHHHHHHHHHHHHT-

pLDDT: mean 78.06, std 21.4, range [27.88, 98.31]

Foldseek 3Di:
DDDDDDDDDDDDPPPPPPPPPPPPPPVPVVVVVVVVVVVVVVVVVVVVVVVVVVVVVVVVVVVLVVVLVVVVVCVLCVPVVVPPVPPPPPVVVVVVVVVVVVVVVVVVVVVVVVVVVVPDDPDDDDDDDDDDDDDDDDDDDDPDPPDDPDPPPVVVVVVVVVVPPPDPPVVVVVVPPPDDPPPPLQQFFLCRVPNAQDCVVLLVQLLVLVLPVPHCLSVLLSVLLRVLSRDRALLSLQLSVLVNVLSVLVSLVRDDLVSLLSNLLSVLVSCVVSVSNVVVSCVSLDDPDDQDDQDADPDQDVLLVVLLVLLVPQPLCPVPNVLSVSLSSLLRGPDQDAPNSVSSNVVSLVVLCVSRPDSVSSSSNVSSVSVSCPVCSVSSNVNSVVVSVVSVD

Nearest PDB structures (foldseek):
  8g9k-assembly1_A  TM=2.970E-01  e=9.361E+00  synthetic construct
  7rky-assembly1_R  TM=1.431E-01  e=6.741E+00  Human betaherpesvirus 5

Mean predicted aligned error: 16.13 Å

Radius of gyration: 35.34 Å; Cα contacts (8 Å, |Δi|>4): 218; chains: 1; bounding box: 82×72×128 Å